Protein AF-A0A8T6HLV3-F1 (afdb_monomer_lite)

Structure (mmCIF, N/CA/C/O backbone):
data_AF-A0A8T6HLV3-F1
#
_entry.id   AF-A0A8T6HLV3-F1
#
loop_
_atom_site.group_PDB
_atom_site.id
_atom_site.type_symbol
_atom_site.label_atom_id
_atom_site.label_alt_id
_atom_site.label_comp_id
_atom_site.label_asym_id
_atom_site.label_entity_id
_atom_site.label_seq_id
_atom_site.pdbx_PDB_ins_code
_atom_site.Cartn_x
_atom_site.Cartn_y
_atom_site.Cartn_z
_atom_site.occupancy
_atom_site.B_iso_or_equiv
_atom_site.auth_seq_id
_atom_site.auth_comp_id
_atom_site.auth_asym_id
_atom_site.auth_atom_id
_atom_site.pdbx_PDB_model_num
ATOM 1 N N . MET A 1 1 ? 7.953 -19.686 67.518 1.00 34.47 1 MET A N 1
ATOM 2 C CA . MET A 1 1 ? 7.747 -19.680 66.058 1.00 34.47 1 MET A CA 1
ATOM 3 C C . MET A 1 1 ? 7.511 -18.237 65.666 1.00 34.47 1 MET A C 1
ATOM 5 O O . MET A 1 1 ? 6.425 -17.733 65.899 1.00 34.47 1 MET A O 1
ATOM 9 N N . GLN A 1 2 ? 8.563 -17.546 65.236 1.00 28.44 2 GLN A N 1
ATOM 10 C CA . GLN A 1 2 ? 8.462 -16.221 64.629 1.00 28.44 2 GLN A CA 1
ATOM 11 C C . GLN A 1 2 ? 8.593 -16.448 63.127 1.00 28.44 2 GLN A C 1
ATOM 13 O O . GLN A 1 2 ? 9.625 -16.932 62.667 1.00 28.44 2 GLN A O 1
ATOM 18 N N . THR A 1 3 ? 7.511 -16.208 62.398 1.00 31.66 3 THR A N 1
ATOM 19 C CA . THR A 1 3 ? 7.506 -16.135 60.940 1.00 31.66 3 THR A CA 1
ATOM 20 C C . THR A 1 3 ? 8.151 -14.813 60.536 1.00 31.66 3 THR A C 1
ATOM 22 O O . THR A 1 3 ? 7.756 -13.756 61.025 1.00 31.66 3 THR A O 1
ATOM 25 N N . SER A 1 4 ? 9.182 -14.901 59.698 1.00 27.03 4 SER A N 1
ATOM 26 C CA . SER A 1 4 ? 9.848 -13.759 59.069 1.00 27.03 4 SER A CA 1
ATOM 27 C C . SER A 1 4 ? 8.868 -13.029 58.142 1.00 27.03 4 SER A C 1
ATOM 29 O O . SER A 1 4 ? 8.080 -13.710 57.482 1.00 27.03 4 SER A O 1
ATOM 31 N N . PRO A 1 5 ? 8.894 -11.687 58.060 1.00 33.25 5 PRO A N 1
ATOM 32 C CA . PRO A 1 5 ? 8.147 -10.970 57.036 1.00 33.25 5 PRO A CA 1
ATOM 33 C C . PRO A 1 5 ? 8.769 -11.256 55.664 1.00 33.25 5 PRO A C 1
ATOM 35 O O . PRO A 1 5 ? 9.994 -11.342 55.539 1.00 33.25 5 PRO A O 1
ATOM 38 N N . ALA A 1 6 ? 7.915 -11.440 54.657 1.00 31.78 6 ALA A N 1
ATOM 39 C CA . ALA A 1 6 ? 8.319 -11.472 53.260 1.00 31.78 6 ALA A CA 1
ATOM 40 C C . ALA A 1 6 ? 8.961 -10.122 52.910 1.00 31.78 6 ALA A C 1
ATOM 42 O O . ALA A 1 6 ? 8.349 -9.076 53.123 1.00 31.78 6 ALA A O 1
ATOM 43 N N . GLN A 1 7 ? 10.207 -10.145 52.434 1.00 30.58 7 GLN A N 1
ATOM 44 C CA . GLN A 1 7 ? 10.807 -8.984 51.788 1.00 30.58 7 GLN A CA 1
ATOM 45 C C . GLN A 1 7 ? 10.060 -8.758 50.473 1.00 30.58 7 GLN A C 1
ATOM 47 O O . GLN A 1 7 ? 9.996 -9.667 49.647 1.00 30.58 7 GLN A O 1
ATOM 52 N N . SER A 1 8 ? 9.488 -7.567 50.302 1.00 30.41 8 SER A N 1
ATOM 53 C CA . SER A 1 8 ? 9.123 -7.053 48.987 1.00 30.41 8 SER A CA 1
ATOM 54 C C . SER A 1 8 ? 10.381 -7.053 48.119 1.00 30.41 8 SER A C 1
ATOM 56 O O . SER A 1 8 ? 11.414 -6.522 48.536 1.00 30.41 8 SER A O 1
ATOM 58 N N . VAL A 1 9 ? 10.314 -7.692 46.953 1.00 36.44 9 VAL A N 1
ATOM 59 C CA . VAL A 1 9 ? 11.329 -7.537 45.907 1.00 36.44 9 VAL A CA 1
ATOM 60 C C . VAL A 1 9 ? 11.296 -6.059 45.524 1.00 36.44 9 VAL A C 1
ATOM 62 O O . VAL A 1 9 ? 10.227 -5.549 45.209 1.00 36.44 9 VAL A O 1
ATOM 65 N N . ALA A 1 10 ? 12.414 -5.352 45.695 1.00 40.75 10 ALA A N 1
ATOM 66 C CA . ALA A 1 10 ? 12.519 -3.978 45.223 1.00 40.75 10 ALA A CA 1
ATOM 67 C C . ALA A 1 10 ? 12.378 -4.000 43.697 1.00 40.75 10 ALA A C 1
ATOM 69 O O . ALA A 1 10 ? 13.021 -4.822 43.043 1.00 40.75 10 ALA A O 1
ATOM 70 N N . GLU A 1 11 ? 11.496 -3.158 43.176 1.00 49.47 11 GLU A N 1
ATOM 71 C CA . GLU A 1 11 ? 11.280 -2.970 41.746 1.00 49.47 11 GLU A CA 1
ATOM 72 C C . GLU A 1 11 ? 12.588 -2.458 41.121 1.00 49.47 11 GLU A C 1
ATOM 74 O O . GLU A 1 11 ? 13.286 -1.634 41.715 1.00 49.47 11 GLU A O 1
ATOM 79 N N . PHE A 1 12 ? 12.992 -3.045 39.995 1.00 58.03 12 PHE A N 1
ATOM 80 C CA . PHE A 1 12 ? 14.219 -2.674 39.295 1.00 58.03 12 PHE A CA 1
ATOM 81 C C . PHE A 1 12 ? 13.959 -1.355 38.557 1.00 58.03 12 PHE A C 1
ATOM 83 O O . PHE A 1 12 ? 13.328 -1.351 37.504 1.00 58.03 12 PHE A O 1
ATOM 90 N N . GLU A 1 13 ? 14.409 -0.241 39.132 1.00 57.94 13 GLU A N 1
ATOM 91 C CA . GLU A 1 13 ? 14.214 1.107 38.587 1.00 57.94 13 GLU A CA 1
ATOM 92 C C . GLU A 1 13 ? 15.559 1.678 38.114 1.00 57.94 13 GLU A C 1
ATOM 94 O O . GLU A 1 13 ? 16.564 1.637 38.833 1.00 57.94 13 GLU A O 1
ATOM 99 N N . LEU A 1 14 ? 15.587 2.202 36.887 1.00 63.28 14 LEU A N 1
ATOM 100 C CA . LEU A 1 14 ? 16.731 2.903 36.304 1.00 63.28 14 LEU A CA 1
ATOM 101 C C . LEU A 1 14 ? 16.310 4.339 35.987 1.00 63.28 14 LEU A C 1
ATOM 103 O O . LEU A 1 14 ? 15.366 4.545 35.230 1.00 63.28 14 LEU A O 1
ATOM 107 N N . GLU A 1 15 ? 17.012 5.318 36.558 1.00 56.97 15 GLU A N 1
ATOM 108 C CA . GLU A 1 15 ? 16.769 6.744 36.299 1.00 56.97 15 GLU A CA 1
ATOM 109 C C . GLU A 1 15 ? 17.601 7.279 35.111 1.00 56.97 15 GLU A C 1
ATOM 111 O O . GLU A 1 15 ? 18.573 6.671 34.640 1.00 56.97 15 GLU A O 1
ATOM 116 N N . GLU A 1 16 ? 17.242 8.472 34.631 1.00 48.47 16 GLU A N 1
ATOM 117 C CA . GLU A 1 16 ? 17.858 9.117 33.473 1.00 48.47 16 GLU A CA 1
ATOM 118 C C . GLU A 1 16 ? 19.374 9.367 33.664 1.00 48.47 16 GLU A C 1
ATOM 120 O O . GLU A 1 16 ? 19.840 10.039 34.590 1.00 48.47 16 GLU A O 1
ATOM 125 N N . GLY A 1 17 ? 20.191 8.838 32.747 1.00 55.47 17 GLY A N 1
ATOM 126 C CA . GLY A 1 17 ? 21.641 9.055 32.729 1.00 55.47 17 GLY A CA 1
ATOM 127 C C . GLY A 1 17 ? 22.452 8.138 33.651 1.00 55.47 17 GLY A C 1
ATOM 128 O O . GLY A 1 17 ? 23.662 8.369 33.823 1.00 55.47 17 GLY A O 1
ATOM 129 N N . GLU A 1 18 ? 21.832 7.098 34.205 1.00 69.62 18 GLU A N 1
ATOM 130 C CA . GLU A 1 18 ? 22.504 6.103 35.026 1.00 69.62 18 GLU A CA 1
ATOM 131 C C . GLU A 1 18 ? 23.555 5.276 34.264 1.00 69.62 18 GLU A C 1
ATOM 133 O O . GLU A 1 18 ? 23.581 5.129 33.039 1.00 69.62 18 GLU A O 1
ATOM 138 N N . LYS A 1 19 ? 24.525 4.776 35.032 1.00 80.44 19 LYS A N 1
ATOM 139 C CA . LYS A 1 19 ? 25.658 3.994 34.527 1.00 80.44 19 LYS A CA 1
ATOM 140 C C . LYS A 1 19 ? 25.378 2.511 34.690 1.00 80.44 19 LYS A C 1
ATOM 142 O O . LYS A 1 19 ? 24.677 2.124 35.616 1.00 80.44 19 LYS A O 1
ATOM 147 N N . TRP A 1 20 ? 26.073 1.666 33.934 1.00 79.19 20 TRP A N 1
ATOM 148 C CA . TRP A 1 20 ? 26.043 0.207 34.120 1.00 79.19 20 TRP A CA 1
ATOM 149 C C . TRP A 1 20 ? 26.354 -0.247 35.559 1.00 79.19 20 TRP A C 1
ATOM 151 O O . TRP A 1 20 ? 25.977 -1.343 35.962 1.00 79.19 20 TRP A O 1
ATOM 161 N N . ARG A 1 21 ? 27.009 0.595 36.372 1.00 82.44 21 ARG A N 1
ATOM 162 C CA . ARG A 1 21 ? 27.171 0.384 37.820 1.00 82.44 21 ARG A CA 1
ATOM 163 C C . ARG A 1 21 ? 25.850 0.321 38.595 1.00 82.44 21 ARG A C 1
ATOM 165 O O . ARG A 1 21 ? 25.801 -0.432 39.563 1.00 82.44 21 ARG A O 1
ATOM 172 N N . ALA A 1 22 ? 24.842 1.101 38.210 1.00 81.56 22 ALA A N 1
ATOM 173 C CA . ALA A 1 22 ? 23.521 1.095 38.833 1.00 81.56 22 ALA A CA 1
ATOM 174 C C . ALA A 1 22 ? 22.825 -0.242 38.555 1.00 81.56 22 ALA A C 1
ATOM 176 O O . ALA A 1 22 ? 22.577 -0.986 39.501 1.00 81.56 22 ALA A O 1
ATOM 177 N N . VAL A 1 23 ? 22.709 -0.623 37.275 1.00 82.94 23 VAL A N 1
ATOM 178 C CA . VAL A 1 23 ? 22.242 -1.951 36.825 1.00 82.94 23 VAL A CA 1
ATOM 179 C C . VAL A 1 23 ? 22.948 -3.069 37.596 1.00 82.94 23 VAL A C 1
ATOM 181 O O . VAL A 1 23 ? 22.317 -3.864 38.285 1.00 82.94 23 VAL A O 1
ATOM 184 N N . TYR A 1 24 ? 24.284 -3.079 37.581 1.00 84.75 24 TYR A N 1
ATOM 185 C CA . TYR A 1 24 ? 25.085 -4.115 38.235 1.00 84.75 24 TYR A CA 1
ATOM 186 C C . TYR A 1 24 ? 24.825 -4.221 39.747 1.00 84.75 24 TYR A C 1
ATOM 188 O O . TYR A 1 24 ? 24.964 -5.301 40.313 1.00 84.75 24 TYR A O 1
ATOM 196 N N . SER A 1 25 ? 24.457 -3.127 40.420 1.00 84.62 25 SER A N 1
ATOM 197 C CA . SER A 1 25 ? 24.167 -3.131 41.860 1.00 84.62 25 SER A CA 1
ATOM 198 C C . SER A 1 25 ? 22.771 -3.643 42.225 1.00 84.62 25 SER A C 1
ATOM 200 O O . SER A 1 25 ? 22.575 -4.043 43.372 1.00 84.62 25 SER A O 1
ATOM 202 N N . GLN A 1 26 ? 21.841 -3.648 41.266 1.00 83.50 26 GLN A N 1
ATOM 203 C CA . GLN A 1 26 ? 20.440 -4.027 41.460 1.00 83.50 26 GLN A CA 1
ATOM 204 C C . GLN A 1 26 ? 20.141 -5.476 41.024 1.00 83.50 26 GLN A C 1
ATOM 206 O O . GLN A 1 26 ? 19.244 -6.108 41.574 1.00 83.50 26 GLN A O 1
ATOM 211 N N . ILE A 1 27 ? 20.924 -6.031 40.093 1.00 84.38 27 ILE A N 1
ATOM 212 C CA . ILE A 1 27 ? 20.772 -7.410 39.592 1.00 84.38 27 ILE A CA 1
ATOM 213 C C . ILE A 1 27 ? 21.322 -8.476 40.557 1.00 84.38 27 ILE A C 1
ATOM 215 O O . ILE A 1 27 ? 22.103 -8.196 41.475 1.00 84.38 27 ILE A O 1
ATOM 219 N N . SER A 1 28 ? 20.948 -9.738 40.332 1.00 88.69 28 SER A N 1
ATOM 220 C CA . SER A 1 28 ? 21.337 -10.853 41.196 1.00 88.69 28 SER A CA 1
ATOM 221 C C . SER A 1 28 ? 22.841 -11.155 41.158 1.00 88.69 28 SER A C 1
ATOM 223 O O . SER A 1 28 ? 23.563 -10.841 40.213 1.00 88.69 28 SER A O 1
ATOM 225 N N . SER A 1 29 ? 23.331 -11.851 42.187 1.00 84.25 29 SER A N 1
ATOM 226 C CA . SER A 1 29 ? 24.739 -12.274 42.254 1.00 84.25 29 SER A CA 1
ATOM 227 C C . SER A 1 29 ? 25.145 -13.221 41.115 1.00 84.25 29 SER A C 1
ATOM 229 O O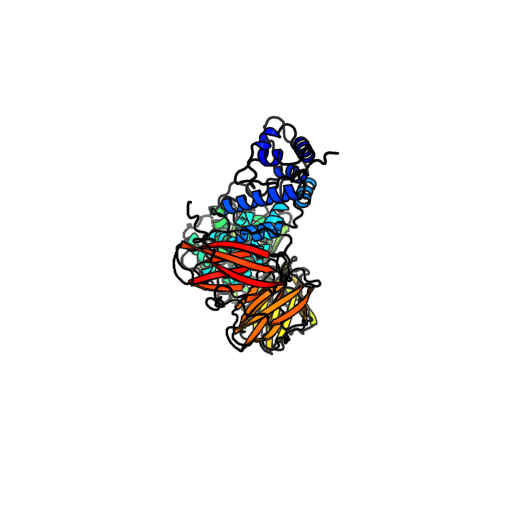 . SER A 1 29 ? 26.311 -13.212 40.729 1.00 84.25 29 SER A O 1
ATOM 231 N N . ALA A 1 30 ? 24.201 -13.984 40.553 1.00 84.81 30 ALA A N 1
ATOM 232 C CA . ALA A 1 30 ? 24.440 -14.846 39.396 1.00 84.81 30 ALA A CA 1
ATOM 233 C C . ALA A 1 30 ? 24.645 -14.034 38.105 1.00 84.81 30 ALA A C 1
ATOM 235 O O . ALA A 1 30 ? 25.576 -14.304 37.349 1.00 84.81 30 ALA A O 1
ATOM 236 N N . GLU A 1 31 ? 23.831 -12.999 37.884 1.00 86.69 31 GLU A N 1
ATOM 237 C CA . GLU A 1 31 ? 23.970 -12.090 36.736 1.00 86.69 31 GLU A CA 1
ATOM 238 C C . GLU A 1 31 ? 25.260 -11.260 36.850 1.00 86.69 31 GLU A C 1
ATOM 240 O O . GLU A 1 31 ? 26.010 -11.131 35.883 1.00 86.69 31 GLU A O 1
ATOM 245 N N . GLN A 1 32 ? 25.599 -10.785 38.057 1.00 87.56 32 GLN A N 1
ATOM 246 C CA . GLN A 1 32 ? 26.874 -10.109 38.332 1.00 87.56 32 GLN A CA 1
ATOM 247 C C . GLN A 1 32 ? 28.095 -10.991 38.031 1.00 87.56 32 GLN A C 1
ATOM 249 O O . GLN A 1 32 ? 29.110 -10.499 37.531 1.00 87.56 32 GLN A O 1
ATOM 254 N N . GLU A 1 33 ? 28.031 -12.281 38.374 1.00 82.75 33 GLU A N 1
ATOM 255 C CA . GLU A 1 33 ? 29.096 -13.246 38.089 1.00 82.75 33 GLU A CA 1
ATOM 256 C C . GLU A 1 33 ? 29.204 -13.515 36.583 1.00 82.75 33 GLU A C 1
ATOM 258 O O . GLU A 1 33 ? 30.304 -13.430 36.041 1.00 82.75 33 GLU A O 1
ATOM 263 N N . CYS A 1 34 ? 28.075 -13.680 35.885 1.00 82.00 34 CYS A N 1
ATOM 264 C CA . CYS A 1 34 ? 28.046 -13.792 34.425 1.00 82.00 34 CYS A CA 1
ATOM 265 C C . CYS A 1 34 ? 28.667 -12.567 33.737 1.00 82.00 34 CYS A C 1
ATOM 267 O O . CYS A 1 34 ? 29.558 -12.718 32.903 1.00 82.00 34 CYS A O 1
ATOM 269 N N . MET A 1 35 ? 28.278 -11.343 34.120 1.00 79.62 35 MET A N 1
ATOM 270 C CA . MET A 1 35 ? 28.852 -10.115 33.549 1.00 79.62 35 MET A CA 1
ATOM 271 C C . MET A 1 35 ? 30.362 -10.014 33.809 1.00 79.62 35 MET A C 1
ATOM 273 O O . MET A 1 35 ? 31.119 -9.548 32.953 1.00 79.62 35 MET A O 1
ATOM 277 N N . ARG A 1 36 ? 30.825 -10.460 34.986 1.00 79.56 36 ARG A N 1
ATOM 278 C CA . ARG A 1 36 ? 32.254 -10.500 35.324 1.00 79.56 36 ARG A CA 1
ATOM 279 C C . ARG A 1 36 ? 33.015 -11.490 34.449 1.00 79.56 36 ARG A C 1
ATOM 281 O O . ARG A 1 36 ? 34.125 -11.169 34.032 1.00 79.56 36 ARG A O 1
ATOM 288 N N . ASP A 1 37 ? 32.428 -12.640 34.151 1.00 74.19 37 ASP A N 1
ATOM 289 C CA . ASP A 1 37 ? 33.031 -13.651 33.283 1.00 74.19 37 ASP A CA 1
ATOM 290 C C . ASP A 1 37 ? 33.017 -13.224 31.808 1.00 74.19 37 ASP A C 1
ATOM 292 O O . ASP A 1 37 ? 34.012 -13.409 31.107 1.00 74.19 37 ASP A O 1
ATOM 296 N N . ALA A 1 38 ? 31.937 -12.581 31.353 1.00 68.56 38 ALA A N 1
ATOM 297 C CA . ALA A 1 38 ? 31.786 -12.094 29.983 1.00 68.56 38 ALA A CA 1
ATOM 298 C C . ALA A 1 38 ? 32.767 -10.958 29.641 1.00 68.56 38 ALA A C 1
ATOM 300 O O . ALA A 1 38 ? 33.313 -10.911 28.539 1.00 68.56 38 ALA A O 1
ATOM 301 N N . VAL A 1 39 ? 33.015 -10.043 30.586 1.00 68.69 39 VAL A N 1
ATOM 302 C CA . VAL A 1 39 ? 33.832 -8.831 30.371 1.00 68.69 39 VAL A CA 1
ATOM 303 C C . VAL A 1 39 ? 35.257 -8.961 30.930 1.00 68.69 39 VAL A C 1
ATOM 305 O O . VAL A 1 39 ? 36.181 -8.244 30.524 1.00 68.69 39 VAL A O 1
ATOM 308 N N . GLY A 1 40 ? 35.467 -9.880 31.871 1.00 73.19 40 GLY A N 1
ATOM 309 C CA . GLY A 1 40 ? 36.762 -10.167 32.475 1.00 73.19 40 GLY A CA 1
ATOM 310 C C . GLY A 1 40 ? 37.388 -8.947 33.175 1.00 73.19 40 GLY A C 1
ATOM 311 O O . GLY A 1 40 ? 36.714 -8.238 33.929 1.00 73.19 40 GLY A O 1
ATOM 312 N N . PRO A 1 41 ? 38.689 -8.658 32.961 1.00 67.88 41 PRO A N 1
ATOM 313 C CA . PRO A 1 41 ? 39.419 -7.624 33.704 1.00 67.88 41 PRO A CA 1
ATOM 314 C C . PRO A 1 41 ? 38.949 -6.192 33.406 1.00 67.88 41 PRO A C 1
ATOM 316 O O . PRO A 1 41 ? 39.410 -5.251 34.051 1.00 67.88 41 PRO A O 1
ATOM 319 N N . HIS A 1 42 ? 38.054 -6.008 32.434 1.00 73.19 42 HIS A N 1
ATOM 320 C CA . HIS A 1 42 ? 37.572 -4.700 32.009 1.00 73.19 42 HIS A CA 1
ATOM 321 C C . HIS A 1 42 ? 36.282 -4.259 32.712 1.00 73.19 42 HIS A C 1
ATOM 323 O O . HIS A 1 42 ? 35.860 -3.125 32.495 1.00 73.19 42 HIS A O 1
ATOM 329 N N . LEU A 1 43 ? 35.679 -5.089 33.575 1.00 76.81 43 LEU A N 1
ATOM 330 C CA . LEU A 1 43 ? 34.377 -4.819 34.206 1.00 76.81 43 LEU A CA 1
ATOM 331 C C . LEU A 1 43 ? 34.284 -3.410 34.819 1.00 76.81 43 LEU A C 1
ATOM 333 O O . LEU A 1 43 ? 33.339 -2.680 34.540 1.00 76.81 43 LEU A O 1
ATOM 337 N N . ASP A 1 44 ? 35.299 -2.967 35.566 1.00 75.38 44 ASP A N 1
ATOM 338 C CA . ASP A 1 44 ? 35.302 -1.641 36.205 1.00 75.38 44 ASP A CA 1
ATOM 339 C C . ASP A 1 44 ? 35.243 -0.462 35.222 1.00 75.38 44 ASP A C 1
ATOM 341 O O . ASP A 1 44 ? 34.758 0.613 35.587 1.00 75.38 44 ASP A O 1
ATOM 345 N N . LEU A 1 45 ? 35.740 -0.639 33.994 1.00 69.69 45 LEU A N 1
ATOM 346 C CA . LEU A 1 45 ? 35.631 0.353 32.922 1.00 69.69 45 LEU A CA 1
ATOM 347 C C . LEU A 1 45 ? 34.227 0.344 32.309 1.00 69.69 45 LEU A C 1
ATOM 349 O O . LEU A 1 45 ? 33.692 1.412 32.022 1.00 69.69 45 LEU A O 1
ATOM 353 N N . PHE A 1 46 ? 33.613 -0.832 32.159 1.00 71.25 46 PHE A N 1
ATOM 354 C CA . PHE A 1 46 ? 32.240 -0.966 31.661 1.00 71.25 46 PHE A CA 1
ATOM 355 C C . PHE A 1 46 ? 31.223 -0.369 32.631 1.00 71.25 46 PHE A C 1
ATOM 357 O O . PHE A 1 46 ? 30.397 0.437 32.219 1.00 71.25 46 PHE A O 1
ATOM 364 N N . LEU A 1 47 ? 31.354 -0.643 33.932 1.00 78.25 47 LEU A N 1
ATOM 365 C CA . LEU A 1 47 ? 30.472 -0.086 34.964 1.00 78.25 47 LEU A CA 1
ATOM 366 C C . LEU A 1 47 ? 30.498 1.454 35.018 1.00 78.25 47 LEU A C 1
ATOM 368 O O . LEU A 1 47 ? 29.611 2.072 35.600 1.00 78.25 47 LEU A O 1
ATOM 372 N N . GLN A 1 48 ? 31.511 2.103 34.438 1.00 76.31 48 GLN A N 1
ATOM 373 C CA . GLN A 1 48 ? 31.605 3.564 34.384 1.00 76.31 48 GLN A CA 1
ATOM 374 C C . GLN A 1 48 ? 30.898 4.194 33.179 1.00 76.31 48 GLN A C 1
ATOM 376 O O . GLN A 1 48 ? 30.739 5.421 33.181 1.00 76.31 48 GLN A O 1
ATOM 381 N N . ARG A 1 49 ? 30.486 3.394 32.188 1.00 71.00 49 ARG A N 1
ATOM 382 C CA . ARG A 1 49 ? 29.748 3.855 31.007 1.00 71.00 49 ARG A CA 1
ATOM 383 C C . ARG A 1 49 ? 28.277 4.084 31.329 1.00 71.00 49 ARG A C 1
ATOM 385 O O . ARG A 1 49 ? 27.728 3.417 32.208 1.00 71.00 49 ARG A O 1
ATOM 392 N N . ARG A 1 50 ? 27.668 5.029 30.613 1.00 71.06 50 ARG A N 1
ATOM 393 C CA . ARG A 1 50 ? 26.215 5.217 30.604 1.00 71.06 50 ARG A CA 1
ATOM 394 C C . ARG A 1 50 ? 25.545 4.020 29.932 1.00 71.06 50 ARG A C 1
ATOM 396 O O . ARG A 1 50 ? 26.174 3.321 29.134 1.00 71.06 50 ARG A O 1
ATOM 403 N N . VAL A 1 51 ? 24.301 3.773 30.309 1.00 71.31 51 VAL A N 1
ATOM 404 C CA . VAL A 1 51 ? 23.413 2.866 29.585 1.00 71.31 51 VAL A CA 1
ATOM 405 C C . VAL A 1 51 ? 22.840 3.668 28.411 1.00 71.31 51 VAL A C 1
ATOM 407 O O . VAL A 1 51 ? 21.950 4.483 28.606 1.00 71.31 51 VAL A O 1
ATOM 410 N N . GLU A 1 52 ? 23.434 3.540 27.223 1.00 67.19 52 GLU A N 1
ATOM 411 C CA . GLU A 1 52 ? 23.037 4.289 26.018 1.00 67.19 52 GLU A CA 1
ATOM 412 C C . GLU A 1 52 ? 23.303 3.469 24.744 1.00 67.19 52 GLU A C 1
ATOM 414 O O . GLU A 1 52 ? 24.191 2.608 24.738 1.00 67.19 52 GLU A O 1
ATOM 419 N N . LEU A 1 53 ? 22.541 3.743 23.678 1.00 62.59 53 LEU A N 1
ATOM 420 C CA . LEU A 1 53 ? 22.750 3.199 22.332 1.00 62.59 53 LEU A CA 1
ATOM 421 C C . LEU A 1 53 ? 23.539 4.233 21.501 1.00 62.59 53 LEU A C 1
ATOM 423 O O . LEU A 1 53 ? 23.108 5.370 21.356 1.00 62.59 53 LEU A O 1
ATOM 427 N N . ASP A 1 54 ? 24.708 3.868 20.975 1.00 54.50 54 ASP A N 1
ATOM 428 C CA . ASP A 1 54 ? 25.603 4.767 20.220 1.00 54.50 54 ASP A CA 1
ATOM 429 C C . ASP A 1 54 ? 25.408 4.536 18.710 1.00 54.50 54 ASP A C 1
ATOM 431 O O . ASP A 1 54 ? 26.056 3.671 18.113 1.00 54.50 54 ASP A O 1
ATOM 435 N N . GLY A 1 55 ? 24.438 5.235 18.102 1.00 49.16 55 GLY A N 1
ATOM 436 C CA . GLY A 1 55 ? 24.041 5.035 16.696 1.00 49.16 55 GLY A CA 1
ATOM 437 C C . GLY A 1 55 ? 23.453 3.639 16.414 1.00 49.16 55 GLY A C 1
ATOM 438 O O . GLY A 1 55 ? 23.626 3.092 15.314 1.00 49.16 55 GLY A O 1
ATOM 439 N N . GLY A 1 56 ? 22.839 3.036 17.442 1.00 53.16 56 GLY A N 1
ATOM 440 C CA . GLY A 1 56 ? 22.369 1.648 17.522 1.00 53.16 56 GLY A CA 1
ATOM 441 C C . GLY A 1 56 ? 22.933 0.910 18.748 1.00 53.16 56 GLY A C 1
ATOM 442 O O . GLY A 1 56 ? 23.718 1.463 19.520 1.00 53.16 56 GLY A O 1
ATOM 443 N N . ILE A 1 57 ? 22.564 -0.361 18.950 1.00 50.06 57 ILE A N 1
ATOM 444 C CA . ILE A 1 57 ? 23.204 -1.162 20.003 1.00 50.06 57 ILE A CA 1
ATOM 445 C C . ILE A 1 57 ? 24.628 -1.482 19.571 1.00 50.06 57 ILE A C 1
ATOM 447 O O . ILE A 1 57 ? 24.864 -2.207 18.601 1.00 50.06 57 ILE A O 1
ATOM 451 N N . GLY A 1 58 ? 25.601 -0.947 20.303 1.00 52.59 58 GLY A N 1
ATOM 452 C CA . GLY A 1 58 ? 26.986 -1.331 20.108 1.00 52.59 58 GLY A CA 1
ATOM 453 C C . GLY A 1 58 ? 27.126 -2.827 20.379 1.00 52.59 58 GLY A C 1
ATOM 454 O O . GLY A 1 58 ? 26.790 -3.294 21.462 1.00 52.59 58 GLY A O 1
ATOM 455 N N . THR A 1 59 ? 27.678 -3.579 19.428 1.00 51.50 59 THR A N 1
ATOM 456 C CA . THR A 1 59 ? 27.888 -5.043 19.515 1.00 51.50 59 THR A CA 1
ATOM 457 C C . THR A 1 59 ? 28.679 -5.497 20.752 1.00 51.50 59 THR A C 1
ATOM 459 O O . THR A 1 59 ? 28.688 -6.672 21.110 1.00 51.50 59 THR A O 1
ATOM 462 N N . TRP A 1 60 ? 29.319 -4.557 21.451 1.00 57.34 60 TRP A N 1
ATOM 463 C CA . TRP A 1 60 ? 29.956 -4.753 22.749 1.00 57.34 60 TRP A CA 1
ATOM 464 C C . TRP A 1 60 ? 28.974 -4.964 23.918 1.00 57.34 60 TRP A C 1
ATOM 466 O O . TRP A 1 60 ? 29.401 -5.447 24.965 1.00 57.34 60 TRP A O 1
ATOM 476 N N . MET A 1 61 ? 27.694 -4.605 23.772 1.00 61.72 61 MET A N 1
ATOM 477 C CA . MET A 1 61 ? 26.654 -4.723 24.806 1.00 61.72 61 MET A CA 1
ATOM 478 C C . MET A 1 61 ? 25.985 -6.104 24.815 1.00 61.72 61 MET A C 1
ATOM 480 O O . MET A 1 61 ? 25.515 -6.536 25.865 1.00 61.72 61 MET A O 1
ATOM 484 N N . ALA A 1 62 ? 25.985 -6.828 23.690 1.00 65.50 62 ALA A N 1
ATOM 485 C CA . ALA A 1 62 ? 25.310 -8.124 23.559 1.00 65.50 62 ALA A CA 1
ATOM 486 C C . ALA A 1 62 ? 25.723 -9.167 24.628 1.00 65.50 62 ALA A C 1
ATOM 488 O O . ALA A 1 62 ? 24.840 -9.806 25.202 1.00 65.50 62 ALA A O 1
ATOM 489 N N . PRO A 1 63 ? 27.014 -9.303 25.009 1.00 65.56 63 PRO A N 1
ATOM 490 C CA . PRO A 1 63 ? 27.417 -10.212 26.086 1.00 65.56 63 PRO A CA 1
ATOM 491 C C . PRO A 1 63 ? 26.885 -9.821 27.473 1.00 65.56 63 PRO A C 1
ATOM 493 O O . PRO A 1 63 ? 26.797 -10.675 28.348 1.00 65.56 63 PRO A O 1
ATOM 496 N N . LEU A 1 64 ? 26.555 -8.542 27.691 1.00 73.88 64 LEU A N 1
ATOM 497 C CA . LEU A 1 64 ? 25.989 -8.055 28.950 1.00 73.88 64 LEU A CA 1
ATOM 498 C C . LEU A 1 64 ? 24.493 -8.355 29.032 1.00 73.88 64 LEU A C 1
ATOM 500 O O . LEU A 1 64 ? 24.045 -8.867 30.051 1.00 73.88 64 LEU A O 1
ATOM 504 N N . PHE A 1 65 ? 23.746 -8.104 27.954 1.00 74.75 65 PHE A N 1
ATOM 505 C CA . PHE A 1 65 ? 22.320 -8.440 27.875 1.00 74.75 65 PHE A CA 1
ATOM 506 C C . PHE A 1 65 ? 22.069 -9.945 27.990 1.00 74.75 65 PHE A C 1
ATOM 508 O O . PHE A 1 65 ? 21.142 -10.354 28.679 1.00 74.75 65 PHE A O 1
ATOM 515 N N . ALA A 1 66 ? 22.941 -10.775 27.409 1.00 73.25 66 ALA A N 1
ATOM 516 C CA . ALA A 1 66 ? 22.863 -12.232 27.534 1.00 73.25 66 ALA A CA 1
ATOM 517 C C . ALA A 1 66 ? 23.061 -12.750 28.976 1.00 73.25 66 ALA A C 1
ATOM 519 O O . ALA A 1 66 ? 22.745 -13.905 29.261 1.00 73.25 66 ALA A O 1
ATOM 520 N N . CYS A 1 67 ? 23.603 -11.921 29.875 1.00 80.31 67 CYS A N 1
ATOM 521 C CA . CYS A 1 67 ? 23.800 -12.249 31.285 1.00 80.31 67 CYS A CA 1
ATOM 522 C C . CYS A 1 67 ? 22.647 -11.819 32.194 1.00 80.31 67 CYS A C 1
ATOM 524 O O . CYS A 1 67 ? 22.664 -12.194 33.365 1.00 80.31 67 CYS A O 1
ATOM 526 N N . LEU A 1 68 ? 21.702 -11.023 31.694 1.00 82.62 68 LEU A N 1
ATOM 527 C CA . LEU A 1 68 ? 20.560 -10.524 32.454 1.00 82.62 68 LEU A CA 1
ATOM 528 C C . LEU A 1 68 ? 19.381 -11.501 32.367 1.00 82.62 68 LEU A C 1
ATOM 530 O O . LEU A 1 68 ? 19.245 -12.252 31.399 1.00 82.62 68 LEU A O 1
ATOM 534 N N . THR A 1 69 ? 18.499 -11.480 33.367 1.00 84.56 69 THR A N 1
ATOM 535 C CA . THR A 1 69 ? 17.153 -12.047 33.199 1.00 84.56 69 THR A CA 1
ATOM 536 C C . THR A 1 69 ? 16.396 -11.291 32.108 1.00 84.56 69 THR A C 1
ATOM 538 O O . THR A 1 69 ? 16.726 -10.150 31.787 1.00 84.56 69 THR A O 1
ATOM 541 N N . LEU A 1 70 ? 15.357 -11.915 31.550 1.00 77.88 70 LEU A N 1
ATOM 542 C CA . LEU A 1 70 ? 14.533 -11.285 30.521 1.00 77.88 70 LEU A CA 1
ATOM 543 C C . LEU A 1 70 ? 13.938 -9.949 30.990 1.00 77.88 70 LEU A C 1
ATOM 545 O O . LEU A 1 70 ? 14.035 -8.966 30.264 1.00 77.88 70 LEU A O 1
ATOM 549 N N . ASP A 1 71 ? 13.427 -9.890 32.220 1.00 80.69 71 ASP A N 1
ATOM 550 C CA . ASP A 1 71 ? 12.859 -8.662 32.789 1.00 80.69 71 ASP A CA 1
ATOM 551 C C . ASP A 1 71 ? 13.917 -7.559 32.938 1.00 80.69 71 ASP A C 1
ATOM 553 O O . ASP A 1 71 ? 13.717 -6.447 32.458 1.00 80.69 71 ASP A O 1
ATOM 557 N N . HIS A 1 72 ? 15.090 -7.865 33.511 1.00 85.00 72 HIS A N 1
ATOM 558 C CA . HIS A 1 72 ? 16.168 -6.877 33.628 1.00 85.00 72 HIS A CA 1
ATOM 559 C C . HIS A 1 72 ? 16.687 -6.433 32.252 1.00 85.00 72 HIS A C 1
ATOM 561 O O . HIS A 1 72 ? 16.975 -5.255 32.051 1.00 85.00 72 HIS A O 1
ATOM 567 N N . ALA A 1 73 ? 16.808 -7.358 31.295 1.00 79.44 73 ALA A N 1
ATOM 568 C CA . ALA A 1 73 ? 17.219 -7.056 29.928 1.00 79.44 73 ALA A CA 1
ATOM 569 C C . ALA A 1 73 ? 16.214 -6.132 29.229 1.00 79.44 73 ALA A C 1
ATOM 571 O O . ALA A 1 73 ? 16.634 -5.172 28.589 1.00 79.44 73 ALA A O 1
ATOM 572 N N . ARG A 1 74 ? 14.909 -6.381 29.387 1.00 80.12 74 ARG A N 1
ATOM 573 C CA . ARG A 1 74 ? 13.838 -5.525 28.860 1.00 80.12 74 ARG A CA 1
ATOM 574 C C . ARG A 1 74 ? 13.899 -4.129 29.458 1.00 80.12 74 ARG A C 1
ATOM 576 O O . ARG A 1 74 ? 13.972 -3.169 28.702 1.00 80.12 74 ARG A O 1
ATOM 583 N N . THR A 1 75 ? 13.970 -4.001 30.783 1.00 80.50 75 THR A N 1
ATOM 584 C CA . THR A 1 75 ? 14.032 -2.682 31.429 1.00 80.50 75 THR A CA 1
ATOM 585 C C . THR A 1 75 ? 15.274 -1.896 31.010 1.00 80.50 75 THR A C 1
ATOM 587 O O . THR A 1 75 ? 15.177 -0.717 30.683 1.00 80.50 75 THR A O 1
ATOM 590 N N . VAL A 1 76 ? 16.445 -2.543 30.959 1.00 80.56 76 VAL A N 1
ATOM 591 C CA . VAL A 1 76 ? 17.683 -1.899 30.487 1.00 80.56 76 VAL A CA 1
ATOM 592 C C . VAL A 1 76 ? 17.566 -1.487 29.016 1.00 80.56 76 VAL A C 1
ATOM 594 O O . VAL A 1 76 ? 18.067 -0.428 28.643 1.00 80.56 76 VAL A O 1
ATOM 597 N N . PHE A 1 77 ? 16.929 -2.309 28.179 1.00 79.00 77 PHE A N 1
ATOM 598 C CA . PHE A 1 77 ? 16.759 -2.030 26.755 1.00 79.00 77 PHE A CA 1
ATOM 599 C C . PHE A 1 77 ? 15.801 -0.865 26.504 1.00 79.00 77 PHE A C 1
ATOM 601 O O . PHE A 1 77 ? 16.180 0.052 25.782 1.00 79.00 77 PHE A O 1
ATOM 608 N N . ILE A 1 78 ? 14.635 -0.858 27.158 1.00 77.81 78 ILE A N 1
ATOM 609 C CA . ILE A 1 78 ? 13.636 0.219 27.085 1.00 77.81 78 ILE A CA 1
ATOM 610 C C . ILE A 1 78 ? 14.291 1.561 27.420 1.00 77.81 78 ILE A C 1
ATOM 612 O O . ILE A 1 78 ? 14.332 2.443 26.566 1.00 77.81 78 ILE A O 1
ATOM 616 N N . VAL A 1 79 ? 14.936 1.669 28.587 1.00 77.94 79 VAL A N 1
ATOM 617 C CA . VAL A 1 79 ? 15.580 2.919 29.035 1.00 77.94 79 VAL A CA 1
ATOM 618 C C . VAL A 1 79 ? 16.709 3.355 28.094 1.00 77.94 79 VAL A C 1
ATOM 620 O O . VAL A 1 79 ? 16.887 4.542 27.825 1.00 77.94 79 VAL A O 1
ATOM 623 N N . ALA A 1 80 ? 17.491 2.407 27.566 1.00 75.81 80 ALA A N 1
ATOM 624 C CA . ALA A 1 80 ? 18.536 2.725 26.594 1.00 75.81 80 ALA A CA 1
ATOM 625 C C . ALA A 1 80 ? 17.955 3.231 25.261 1.00 75.81 80 ALA A C 1
ATOM 627 O O . ALA A 1 80 ? 18.551 4.109 24.635 1.00 75.81 80 ALA A O 1
ATOM 628 N N . SER A 1 81 ? 16.830 2.658 24.824 1.00 74.56 81 SER A N 1
ATOM 629 C CA . SER A 1 81 ? 16.155 3.005 23.573 1.00 74.56 81 SER A CA 1
ATOM 630 C C . SER A 1 81 ? 15.400 4.329 23.644 1.00 74.56 81 SER A C 1
ATOM 632 O O . SER A 1 81 ? 15.602 5.143 22.754 1.00 74.56 81 SER A O 1
ATOM 634 N N . GLU A 1 82 ? 14.642 4.601 24.710 1.00 76.69 82 GLU A N 1
ATOM 635 C CA . GLU A 1 82 ? 13.961 5.889 24.926 1.00 76.69 82 GLU A CA 1
ATOM 636 C C . GLU A 1 82 ? 14.965 7.036 24.857 1.00 76.69 82 GLU A C 1
ATOM 638 O O . GLU A 1 82 ? 14.838 7.935 24.035 1.00 76.69 82 GLU A O 1
ATOM 643 N N . ARG A 1 83 ? 16.067 6.918 25.603 1.00 74.38 83 ARG A N 1
ATOM 644 C CA . ARG A 1 83 ? 17.148 7.906 25.581 1.00 74.38 83 ARG A CA 1
ATOM 645 C C . ARG A 1 83 ? 17.735 8.109 24.187 1.00 74.38 83 ARG A C 1
ATOM 647 O O . ARG A 1 83 ? 18.083 9.224 23.815 1.00 74.38 83 ARG A O 1
ATOM 654 N N . TYR A 1 84 ? 17.925 7.024 23.440 1.00 73.94 84 TYR A N 1
ATOM 655 C CA . TYR A 1 84 ? 18.439 7.116 22.078 1.00 73.94 84 TYR A CA 1
ATOM 656 C C . TYR A 1 84 ? 17.489 7.909 21.180 1.00 73.94 84 TYR A C 1
ATOM 658 O O . TYR A 1 84 ? 17.958 8.740 20.405 1.00 73.94 84 TYR A O 1
ATOM 666 N N . LEU A 1 85 ? 16.181 7.685 21.317 1.00 73.44 85 LEU A N 1
ATOM 667 C CA . LEU A 1 85 ? 15.152 8.420 20.592 1.00 73.44 85 LEU A CA 1
ATOM 668 C C . LEU A 1 85 ? 15.131 9.894 21.009 1.00 73.44 85 LEU A C 1
ATOM 670 O O . LEU A 1 85 ? 15.208 10.755 20.142 1.00 73.44 85 LEU A O 1
ATOM 674 N N . GLU A 1 86 ? 15.137 10.202 22.304 1.00 77.06 86 GLU A N 1
ATOM 675 C CA . GLU A 1 86 ? 15.187 11.585 22.800 1.00 77.06 86 GLU A CA 1
ATOM 676 C C . GLU A 1 86 ? 16.441 12.333 22.321 1.00 77.06 86 GLU A C 1
ATOM 678 O O . GLU A 1 86 ? 16.365 13.475 21.862 1.00 77.06 86 GLU A O 1
ATOM 683 N N . ASP A 1 87 ? 17.609 11.684 22.380 1.00 73.00 87 ASP A N 1
ATOM 684 C CA . ASP A 1 87 ? 18.872 12.248 21.894 1.00 73.00 87 ASP A CA 1
ATOM 685 C C . ASP A 1 87 ? 18.868 12.421 20.361 1.00 73.00 87 ASP A C 1
ATOM 687 O O . ASP A 1 87 ? 19.530 13.328 19.848 1.00 73.00 87 ASP A O 1
ATOM 691 N N . ALA A 1 88 ? 18.178 11.545 19.623 1.00 68.94 88 ALA A N 1
ATOM 692 C CA . ALA A 1 88 ? 18.046 11.617 18.169 1.00 68.94 88 ALA A CA 1
ATOM 693 C C . ALA A 1 88 ? 17.092 12.744 17.740 1.00 68.94 88 ALA A C 1
ATOM 695 O O . ALA A 1 88 ? 17.422 13.524 16.850 1.00 68.94 88 ALA A O 1
ATOM 696 N N . LEU A 1 89 ? 15.956 12.875 18.422 1.00 70.50 89 LEU A N 1
ATOM 697 C CA . LEU A 1 89 ? 14.903 13.849 18.126 1.00 70.50 89 LEU A CA 1
ATOM 698 C C . LEU A 1 89 ? 15.207 15.241 18.695 1.00 70.50 89 LEU A C 1
ATOM 700 O O . LEU A 1 89 ? 14.688 16.247 18.217 1.00 70.50 89 LEU A O 1
ATOM 704 N N . GLY A 1 90 ? 16.064 15.323 19.715 1.00 71.19 90 GLY A N 1
ATOM 705 C CA . GLY A 1 90 ? 16.398 16.575 20.390 1.00 71.19 90 GLY A CA 1
ATOM 706 C C . GLY A 1 90 ? 15.289 17.103 21.309 1.00 71.19 90 GLY A C 1
ATOM 707 O O . GLY A 1 90 ? 15.369 18.253 21.753 1.00 71.19 90 GLY A O 1
ATOM 708 N N . SER A 1 91 ? 14.280 16.283 21.610 1.00 72.69 91 SER A N 1
ATOM 709 C CA . SER A 1 91 ? 13.177 16.570 22.530 1.00 72.69 91 SER A CA 1
ATOM 710 C C . SER A 1 91 ? 12.779 15.317 23.320 1.00 72.69 91 SER A C 1
ATOM 712 O O . SER A 1 91 ? 13.009 14.213 22.828 1.00 72.69 91 SER A O 1
ATOM 714 N N . PRO A 1 92 ? 12.161 15.472 24.508 1.00 77.62 92 PRO A N 1
ATOM 715 C CA . PRO A 1 92 ? 11.546 14.352 25.220 1.00 77.62 92 PRO A CA 1
ATOM 716 C C . PRO A 1 92 ? 10.473 13.678 24.361 1.00 77.62 92 PRO A C 1
ATOM 718 O O . PRO A 1 92 ? 9.844 14.351 23.535 1.00 77.62 92 PRO A O 1
ATOM 721 N N . LEU A 1 93 ? 10.262 12.380 24.571 1.00 74.56 93 LEU A N 1
ATOM 722 C CA . LEU A 1 93 ? 9.156 11.654 23.952 1.00 74.56 93 LEU A CA 1
ATOM 723 C C . LEU A 1 93 ? 7.821 12.059 24.594 1.00 74.56 93 LEU A C 1
ATOM 725 O O . LEU A 1 93 ? 7.767 12.504 25.741 1.00 74.56 93 LEU A O 1
ATOM 729 N N . ASP A 1 94 ? 6.736 11.946 23.828 1.00 80.56 94 ASP A N 1
ATOM 730 C CA . ASP A 1 94 ? 5.390 12.054 24.390 1.00 80.56 94 ASP A CA 1
ATOM 731 C C . ASP A 1 94 ? 5.076 10.788 25.198 1.00 80.56 94 ASP A C 1
ATOM 733 O O . ASP A 1 94 ? 5.482 9.689 24.817 1.00 80.56 94 ASP A O 1
ATOM 737 N N . GLN A 1 95 ? 4.306 10.932 26.275 1.00 79.06 95 GLN A N 1
ATOM 738 C CA . GLN A 1 95 ? 3.921 9.831 27.151 1.00 79.06 95 GLN A CA 1
ATOM 739 C C . GLN A 1 95 ? 3.206 8.720 26.375 1.00 79.06 95 GLN A C 1
ATOM 741 O O . GLN A 1 95 ? 3.467 7.550 26.616 1.00 79.06 95 GLN A O 1
ATOM 746 N N . ALA A 1 96 ? 2.367 9.072 25.396 1.00 75.62 96 ALA A N 1
ATOM 747 C CA . ALA A 1 96 ? 1.694 8.088 24.548 1.00 75.62 96 ALA A CA 1
ATOM 748 C C . ALA A 1 96 ? 2.684 7.240 23.724 1.00 75.62 96 ALA A C 1
ATOM 750 O O . ALA A 1 96 ? 2.492 6.037 23.559 1.00 75.62 96 ALA A O 1
ATOM 751 N N . VAL A 1 97 ? 3.770 7.857 23.243 1.00 75.44 97 VAL A N 1
ATOM 752 C CA . VAL A 1 97 ? 4.826 7.159 22.497 1.00 75.44 97 VAL A CA 1
ATOM 753 C C . VAL A 1 97 ? 5.641 6.276 23.436 1.00 75.44 97 VAL A C 1
ATOM 755 O O . VAL A 1 97 ? 5.941 5.142 23.079 1.00 75.44 97 VAL A O 1
ATOM 758 N N . GLU A 1 98 ? 5.974 6.760 24.635 1.00 77.25 98 GLU A N 1
ATOM 759 C CA . GLU A 1 98 ? 6.660 5.965 25.664 1.00 77.25 98 GLU A CA 1
ATOM 760 C C . GLU A 1 98 ? 5.838 4.745 26.095 1.00 77.25 98 GLU A C 1
ATOM 762 O O . GLU A 1 98 ? 6.379 3.643 26.209 1.00 77.25 98 GLU A O 1
ATOM 767 N N . ASP A 1 99 ? 4.534 4.925 26.300 1.00 78.75 99 ASP A N 1
ATOM 768 C CA . ASP A 1 99 ? 3.624 3.869 26.735 1.00 78.75 99 ASP A CA 1
ATOM 769 C C . ASP A 1 99 ? 3.488 2.796 25.644 1.00 78.75 99 ASP A C 1
ATOM 771 O O . ASP A 1 99 ? 3.760 1.622 25.912 1.00 78.75 99 ASP A O 1
ATOM 775 N N . CYS A 1 100 ? 3.219 3.197 24.394 1.00 77.19 100 CYS A N 1
ATOM 776 C CA . CYS A 1 100 ? 3.197 2.276 23.252 1.00 77.19 100 CYS A CA 1
ATOM 777 C C . CYS A 1 100 ? 4.543 1.562 23.060 1.00 77.19 100 CYS A C 1
ATOM 779 O O . CYS A 1 100 ? 4.599 0.367 22.759 1.00 77.19 100 CYS A O 1
ATOM 781 N N . TRP A 1 101 ? 5.658 2.272 23.249 1.00 74.31 101 TRP A N 1
ATOM 782 C CA . TRP A 1 101 ? 6.995 1.701 23.106 1.00 74.31 101 TRP A CA 1
ATOM 783 C C . TRP A 1 101 ? 7.262 0.605 24.137 1.00 74.31 101 TRP A C 1
ATOM 785 O O . TRP A 1 101 ? 7.776 -0.474 23.819 1.00 74.31 101 TRP A O 1
ATOM 795 N N . ARG A 1 102 ? 6.902 0.875 25.394 1.00 76.81 102 ARG A N 1
ATOM 796 C CA . ARG A 1 102 ? 7.012 -0.074 26.506 1.00 76.81 102 ARG A CA 1
ATOM 797 C C . ARG A 1 102 ? 6.126 -1.288 26.288 1.00 76.81 102 ARG A C 1
ATOM 799 O O . ARG A 1 102 ? 6.565 -2.402 26.572 1.00 76.81 102 ARG A O 1
ATOM 806 N N . GLU A 1 103 ? 4.933 -1.077 25.753 1.00 72.56 103 GLU A N 1
ATOM 807 C CA . GLU A 1 103 ? 3.982 -2.125 25.396 1.00 72.56 103 GLU A CA 1
ATOM 808 C C . GLU A 1 103 ? 4.487 -3.001 24.244 1.00 72.56 103 GLU A C 1
ATOM 810 O O . GLU A 1 103 ? 4.578 -4.219 24.392 1.00 72.56 103 GLU A O 1
ATOM 815 N N . SER A 1 104 ? 4.974 -2.395 23.160 1.00 68.12 104 SER A N 1
ATOM 816 C CA . SER A 1 104 ? 5.563 -3.098 22.008 1.00 68.12 104 SER A CA 1
ATOM 817 C C . SER A 1 104 ? 6.746 -3.994 22.395 1.00 68.12 104 SER A C 1
ATOM 819 O O . SER A 1 104 ? 7.029 -5.010 21.755 1.00 68.12 104 SER A O 1
ATOM 821 N N . LEU A 1 105 ? 7.456 -3.639 23.469 1.00 69.44 105 LEU A N 1
ATOM 822 C CA . LEU A 1 105 ? 8.595 -4.393 23.994 1.00 69.44 105 LEU A CA 1
ATOM 823 C C . LEU A 1 105 ? 8.238 -5.318 25.169 1.00 69.44 105 LEU A C 1
ATOM 825 O O . LEU A 1 105 ? 9.107 -6.080 25.615 1.00 69.44 105 LEU A O 1
ATOM 829 N N . ALA A 1 106 ? 6.990 -5.310 25.647 1.00 67.12 106 ALA A N 1
ATOM 830 C CA . ALA A 1 106 ? 6.547 -6.084 26.807 1.00 67.12 106 ALA A CA 1
ATOM 831 C C . ALA A 1 106 ? 6.682 -7.598 26.586 1.00 67.12 106 ALA A C 1
ATOM 833 O O . ALA A 1 106 ? 7.059 -8.324 27.510 1.00 67.12 106 ALA A O 1
ATOM 834 N N . ASP A 1 107 ? 6.481 -8.066 25.351 1.00 61.03 107 ASP A N 1
ATOM 835 C CA . ASP A 1 107 ? 6.610 -9.476 24.968 1.00 61.03 107 ASP A CA 1
ATOM 836 C C . ASP A 1 107 ? 7.896 -9.800 24.194 1.00 61.03 107 ASP A C 1
ATOM 838 O O . ASP A 1 107 ? 8.208 -10.971 23.956 1.00 61.03 107 ASP A O 1
ATOM 842 N N . ALA A 1 108 ? 8.733 -8.803 23.898 1.00 64.62 108 ALA A N 1
ATOM 843 C CA . ALA A 1 108 ? 9.975 -9.008 23.161 1.00 64.62 108 ALA A CA 1
ATOM 844 C C . ALA A 1 108 ? 10.962 -9.892 23.947 1.00 64.62 108 ALA A C 1
ATOM 846 O O . ALA A 1 108 ? 11.309 -9.597 25.095 1.00 64.62 108 ALA A O 1
ATOM 847 N N . ASP A 1 109 ? 11.464 -10.975 23.345 1.00 68.88 109 ASP A N 1
ATOM 848 C CA . ASP A 1 109 ? 12.559 -11.766 23.926 1.00 68.88 109 ASP A CA 1
ATOM 849 C C . ASP A 1 109 ? 13.909 -11.088 23.645 1.00 68.88 109 ASP A C 1
ATOM 851 O O . ASP A 1 109 ? 14.692 -11.486 22.777 1.00 68.88 109 ASP A O 1
ATOM 855 N N . VAL A 1 110 ? 14.162 -10.009 24.388 1.00 68.19 110 VAL A N 1
ATOM 856 C CA . VAL A 1 110 ? 15.367 -9.179 24.268 1.00 68.19 110 VAL A CA 1
ATOM 857 C C . VAL A 1 110 ? 16.633 -10.013 24.516 1.00 68.19 110 VAL A C 1
ATOM 859 O O . VAL A 1 110 ? 17.657 -9.810 23.867 1.00 68.19 110 VAL A O 1
ATOM 862 N N . VAL A 1 111 ? 16.572 -11.015 25.397 1.00 66.81 111 VAL A N 1
ATOM 863 C CA . VAL A 1 111 ? 17.715 -11.895 25.689 1.00 66.81 111 VAL A CA 1
ATOM 864 C C . VAL A 1 111 ? 18.027 -12.803 24.498 1.00 66.81 111 VAL A C 1
ATOM 866 O O . VAL A 1 111 ? 19.192 -12.905 24.105 1.00 66.81 111 VAL A O 1
ATOM 869 N N . ALA A 1 112 ? 17.019 -13.429 23.883 1.00 62.84 112 ALA A N 1
ATOM 870 C CA . ALA A 1 112 ? 17.208 -14.239 22.678 1.00 62.84 112 ALA A CA 1
ATOM 871 C C . ALA A 1 112 ? 17.687 -13.398 21.486 1.00 62.84 112 ALA A C 1
ATOM 873 O O . ALA A 1 112 ? 18.582 -13.832 20.752 1.00 62.84 112 ALA A O 1
ATOM 874 N N . ALA A 1 113 ? 17.154 -12.181 21.341 1.00 61.25 113 ALA A N 1
ATOM 875 C CA . ALA A 1 113 ? 17.581 -11.217 20.333 1.00 61.25 113 ALA A CA 1
ATOM 876 C C . ALA A 1 113 ? 19.092 -10.938 20.410 1.00 61.25 113 ALA A C 1
ATOM 878 O O . ALA A 1 113 ? 19.797 -11.023 19.401 1.00 61.25 113 ALA A O 1
ATOM 879 N N . PHE A 1 114 ? 19.619 -10.701 21.615 1.00 63.16 114 PHE A N 1
ATOM 880 C CA . PHE A 1 114 ? 21.050 -10.460 21.824 1.00 63.16 114 PHE A CA 1
ATOM 881 C C . PHE A 1 114 ? 21.908 -11.732 21.801 1.00 63.16 114 PHE A C 1
ATOM 883 O O . PHE A 1 114 ? 23.066 -11.688 21.379 1.00 63.16 114 PHE A O 1
ATOM 890 N N . ALA A 1 115 ? 21.369 -12.886 22.196 1.00 59.03 115 ALA A N 1
ATOM 891 C CA . ALA A 1 115 ? 22.088 -14.159 22.141 1.00 59.03 115 ALA A CA 1
ATOM 892 C C . ALA A 1 115 ? 22.412 -14.592 20.697 1.00 59.03 115 ALA A C 1
ATOM 894 O O . ALA A 1 115 ? 23.485 -15.147 20.436 1.00 59.03 115 ALA A O 1
ATOM 895 N N . TYR A 1 116 ? 21.521 -14.307 19.744 1.00 51.06 116 TYR A N 1
ATOM 896 C CA . TYR A 1 116 ? 21.741 -14.610 18.329 1.00 51.06 116 TYR A CA 1
ATOM 897 C C . TYR A 1 116 ? 22.892 -13.785 17.728 1.00 51.06 116 TYR A C 1
ATOM 899 O O . TYR A 1 116 ? 23.719 -14.339 16.999 1.00 51.06 116 TYR A O 1
ATOM 907 N N . GLU A 1 117 ? 23.033 -12.507 18.098 1.00 52.34 117 GLU A N 1
ATOM 908 C CA . GLU A 1 117 ? 24.147 -11.650 17.653 1.00 52.34 117 GLU A CA 1
ATOM 909 C C . GLU A 1 117 ? 25.519 -12.185 18.089 1.00 52.34 117 GLU A C 1
ATOM 911 O O . GLU A 1 117 ? 26.482 -12.133 17.322 1.00 52.34 117 GLU A O 1
ATOM 916 N N . VAL A 1 118 ? 25.607 -12.779 19.284 1.00 52.84 118 VAL A N 1
ATOM 917 C CA . VAL A 1 118 ? 26.835 -13.417 19.792 1.00 52.84 118 VAL A CA 1
ATOM 918 C C . VAL A 1 118 ? 27.203 -14.669 18.977 1.00 52.84 118 VAL A C 1
ATOM 920 O O . VAL A 1 118 ? 28.385 -14.972 18.800 1.00 52.84 118 VAL A O 1
ATOM 923 N N . SER A 1 119 ? 26.212 -15.387 18.437 1.00 47.97 119 SER A N 1
ATOM 924 C CA . SER A 1 119 ? 26.410 -16.645 17.698 1.00 47.97 119 SER A CA 1
ATOM 925 C C . SER A 1 119 ? 26.895 -16.474 16.245 1.00 47.97 119 SER A C 1
ATOM 927 O O . SER A 1 119 ? 27.462 -17.408 15.675 1.00 47.97 119 SER A O 1
ATOM 929 N N . GLY A 1 120 ? 26.734 -15.282 15.655 1.00 42.88 120 GLY A N 1
ATOM 930 C CA . GLY A 1 120 ? 27.069 -14.982 14.253 1.00 42.88 120 GLY A CA 1
ATOM 931 C C . GLY A 1 120 ? 28.517 -14.539 13.974 1.00 42.88 120 GLY A C 1
ATOM 932 O O . GLY A 1 120 ? 28.858 -14.233 12.831 1.00 42.88 120 GLY A O 1
ATOM 933 N N . VAL A 1 121 ? 29.395 -14.480 14.982 1.00 42.75 121 VAL A N 1
ATOM 934 C CA . VAL A 1 121 ? 30.701 -13.794 14.887 1.00 42.75 121 VAL A CA 1
ATOM 935 C C . VAL A 1 121 ? 31.853 -14.732 14.468 1.00 42.75 121 VAL A C 1
ATOM 937 O O . VAL A 1 121 ? 32.144 -15.719 15.141 1.00 42.75 121 VAL A O 1
ATOM 940 N N . ARG A 1 122 ? 32.607 -14.391 13.402 1.00 34.69 122 ARG A N 1
ATOM 941 C CA . ARG A 1 122 ? 33.950 -14.958 13.114 1.00 34.69 122 ARG A CA 1
ATOM 942 C C . ARG A 1 122 ? 35.048 -14.006 13.605 1.00 34.69 122 ARG A C 1
ATOM 944 O O . ARG A 1 122 ? 35.132 -12.872 13.151 1.00 34.69 122 ARG A O 1
ATOM 951 N N . THR A 1 123 ? 35.928 -14.471 14.491 1.00 35.56 123 THR A N 1
ATOM 952 C CA . THR A 1 123 ? 37.020 -13.667 15.077 1.00 35.56 123 THR A CA 1
ATOM 953 C C . THR A 1 123 ? 38.267 -13.597 14.178 1.00 35.56 123 THR A C 1
ATOM 955 O O . THR A 1 123 ? 38.826 -14.642 13.841 1.00 35.56 123 THR A O 1
ATOM 958 N N . TYR A 1 124 ? 38.776 -12.395 13.877 1.00 30.30 124 TYR A N 1
ATOM 959 C CA . TYR A 1 124 ? 40.154 -12.161 13.401 1.00 30.30 124 TYR A CA 1
ATOM 960 C C . TYR A 1 124 ? 40.987 -11.524 14.526 1.00 30.30 124 TYR A C 1
ATOM 962 O O . TYR A 1 124 ? 40.536 -10.593 15.183 1.00 30.30 124 TYR A O 1
ATOM 970 N N . ALA A 1 125 ? 42.202 -12.026 14.765 1.00 30.22 125 ALA A N 1
ATOM 971 C CA . ALA A 1 125 ? 43.074 -11.551 15.843 1.00 30.22 125 ALA A CA 1
ATOM 972 C C . ALA A 1 125 ? 43.970 -10.376 15.398 1.00 30.22 125 ALA A C 1
ATOM 974 O O . ALA A 1 125 ? 44.634 -10.470 14.365 1.00 30.22 125 ALA A O 1
ATOM 975 N N . ALA A 1 126 ? 44.053 -9.315 16.211 1.00 32.72 126 ALA A N 1
ATOM 976 C CA . ALA A 1 126 ? 44.952 -8.170 16.017 1.00 32.72 126 ALA A CA 1
ATOM 977 C C . ALA A 1 126 ? 46.095 -8.123 17.069 1.00 32.72 126 ALA A C 1
ATOM 979 O O . ALA A 1 126 ? 46.007 -8.788 18.105 1.00 32.72 126 ALA A O 1
ATOM 980 N N . PRO A 1 127 ? 47.196 -7.378 16.818 1.00 35.44 127 PRO A N 1
ATOM 981 C CA . PRO A 1 127 ? 48.433 -7.441 17.606 1.00 35.44 127 PRO A CA 1
ATOM 982 C C . PRO A 1 127 ? 48.341 -6.740 18.972 1.00 35.44 127 PRO A C 1
ATOM 984 O O . PRO A 1 127 ? 47.659 -5.732 19.132 1.00 35.44 127 PRO A O 1
ATOM 987 N N . ALA A 1 128 ? 49.101 -7.238 19.950 1.00 32.78 128 ALA A N 1
ATOM 988 C CA . ALA A 1 128 ? 49.099 -6.761 21.333 1.00 32.78 128 ALA A CA 1
ATOM 989 C C . ALA A 1 128 ? 49.696 -5.346 21.504 1.00 32.78 128 ALA A C 1
ATOM 991 O O . ALA A 1 128 ? 50.841 -5.107 21.116 1.00 32.78 128 ALA A O 1
ATOM 992 N N . GLY A 1 129 ? 48.960 -4.441 22.169 1.00 40.38 129 GLY A N 1
ATOM 993 C CA . GLY A 1 129 ? 49.501 -3.158 22.650 1.00 40.38 129 GLY A CA 1
ATOM 994 C C . GLY A 1 129 ? 48.548 -1.957 22.686 1.00 40.38 129 GLY A C 1
ATOM 995 O O . GLY A 1 129 ? 48.930 -0.921 23.226 1.00 40.38 129 GLY A O 1
ATOM 996 N N . THR A 1 130 ? 47.326 -2.062 22.163 1.00 39.94 130 THR A N 1
ATOM 997 C CA . THR A 1 130 ? 46.283 -1.023 22.269 1.00 39.94 130 THR A CA 1
ATOM 998 C C . THR A 1 130 ? 45.232 -1.411 23.327 1.00 39.94 130 THR A C 1
ATOM 1000 O O . THR A 1 130 ? 44.940 -2.598 23.459 1.00 39.94 130 THR A O 1
ATOM 1003 N N . PRO A 1 131 ? 44.647 -0.467 24.105 1.00 40.88 131 PRO A N 1
ATOM 1004 C CA . PRO A 1 131 ? 43.684 -0.801 25.170 1.00 40.88 131 PRO A CA 1
ATOM 1005 C C . PRO A 1 131 ? 42.340 -1.329 24.651 1.00 40.88 131 PRO A C 1
ATOM 1007 O O . PRO A 1 131 ? 41.569 -1.879 25.428 1.00 40.88 131 PRO A O 1
ATOM 1010 N N . PHE A 1 132 ? 42.073 -1.155 23.354 1.00 41.91 132 PHE A N 1
ATOM 1011 C CA . PHE A 1 132 ? 40.893 -1.648 22.653 1.00 41.91 132 PHE A CA 1
ATOM 1012 C C . PHE A 1 132 ? 41.283 -1.984 21.203 1.00 41.91 132 PHE A C 1
ATOM 1014 O O . PHE A 1 132 ? 41.279 -1.089 20.356 1.00 41.91 132 PHE A O 1
ATOM 1021 N N . PRO A 1 133 ? 41.694 -3.223 20.887 1.00 35.03 133 PRO A N 1
ATOM 1022 C CA . PRO A 1 133 ? 41.785 -3.667 19.507 1.00 35.03 133 PRO A CA 1
ATOM 1023 C C . PRO A 1 133 ? 40.394 -4.152 19.061 1.00 35.03 133 PRO A C 1
ATOM 1025 O O . PRO A 1 133 ? 39.968 -5.238 19.430 1.00 35.03 133 PRO A O 1
ATOM 1028 N N . ASP A 1 134 ? 39.690 -3.290 18.325 1.00 35.38 134 ASP A N 1
ATOM 1029 C CA . ASP A 1 134 ? 38.602 -3.568 17.374 1.00 35.38 134 ASP A CA 1
ATOM 1030 C C . ASP A 1 134 ? 37.598 -4.702 17.688 1.00 35.38 134 ASP A C 1
ATOM 1032 O O . ASP A 1 134 ? 37.761 -5.843 17.259 1.00 35.38 134 ASP A O 1
ATOM 1036 N N . LEU A 1 135 ? 36.423 -4.333 18.211 1.00 31.31 135 LEU A N 1
ATOM 1037 C CA . LEU A 1 135 ? 35.161 -4.921 17.738 1.00 31.31 135 LEU A CA 1
ATOM 1038 C C . LEU A 1 135 ? 34.772 -4.214 16.426 1.00 31.31 135 LEU A C 1
ATOM 1040 O O . LEU A 1 135 ? 33.794 -3.478 16.360 1.00 31.31 135 LEU A O 1
ATOM 1044 N N . LYS A 1 136 ? 35.567 -4.387 15.363 1.00 33.41 136 LYS A N 1
ATOM 1045 C CA . LYS A 1 136 ? 35.098 -4.090 14.002 1.00 33.41 136 LYS A CA 1
ATOM 1046 C C . LYS A 1 136 ? 34.451 -5.348 13.445 1.00 33.41 136 LYS A C 1
ATOM 1048 O O . LYS A 1 136 ? 35.104 -6.173 12.812 1.00 33.41 136 LYS A O 1
ATOM 1053 N N . ILE A 1 137 ? 33.160 -5.489 13.728 1.00 33.69 137 ILE A N 1
ATOM 1054 C CA . ILE A 1 137 ? 32.287 -6.478 13.099 1.00 33.69 137 ILE A CA 1
ATOM 1055 C C . ILE A 1 137 ? 31.740 -5.832 11.824 1.00 33.69 137 ILE A C 1
ATOM 1057 O O . ILE A 1 137 ? 31.089 -4.793 11.880 1.00 33.69 137 ILE A O 1
ATOM 1061 N N . SER A 1 138 ? 32.035 -6.423 10.666 1.00 30.61 138 SER A N 1
ATOM 1062 C CA . SER A 1 138 ? 31.335 -6.099 9.421 1.00 30.61 138 SER A CA 1
ATOM 1063 C C . SER A 1 138 ? 29.909 -6.634 9.543 1.00 30.61 138 SER A C 1
ATOM 1065 O O . SER A 1 138 ? 29.669 -7.825 9.362 1.00 30.61 138 SER A O 1
ATOM 1067 N N . ALA A 1 139 ? 28.973 -5.765 9.911 1.00 31.09 139 ALA A N 1
ATOM 1068 C CA . ALA A 1 139 ? 27.553 -6.059 9.845 1.00 31.09 139 ALA A CA 1
ATOM 1069 C C . ALA A 1 139 ? 27.074 -5.700 8.433 1.00 31.09 139 ALA A C 1
ATOM 1071 O O . ALA A 1 139 ? 26.874 -4.535 8.109 1.00 31.09 139 ALA A O 1
ATOM 1072 N N . ARG A 1 140 ? 26.947 -6.710 7.568 1.00 36.56 140 ARG A N 1
ATOM 1073 C CA . ARG A 1 140 ? 26.217 -6.605 6.290 1.00 36.56 140 ARG A CA 1
ATOM 1074 C C . ARG A 1 140 ? 24.690 -6.710 6.487 1.00 36.56 140 ARG A C 1
ATOM 1076 O O . ARG A 1 140 ? 23.965 -6.826 5.513 1.00 36.56 140 ARG A O 1
ATOM 1083 N N . GLN A 1 141 ? 24.219 -6.730 7.736 1.00 38.03 141 GLN A N 1
ATOM 1084 C CA . GLN A 1 141 ? 22.821 -6.901 8.141 1.00 38.03 141 GLN A CA 1
ATOM 1085 C C . GLN A 1 141 ? 22.566 -6.054 9.404 1.00 38.03 141 GLN A C 1
ATOM 1087 O O . GLN A 1 141 ? 23.474 -5.981 10.240 1.00 38.03 141 GLN A O 1
ATOM 1092 N N . PRO A 1 142 ? 21.380 -5.443 9.580 1.00 47.78 142 PRO A N 1
ATOM 1093 C CA . PRO A 1 142 ? 21.015 -4.772 10.828 1.00 47.78 142 PRO A CA 1
ATOM 1094 C C . PRO A 1 142 ? 21.109 -5.742 12.016 1.00 47.78 142 PRO A C 1
ATOM 1096 O O . PRO A 1 142 ? 20.757 -6.917 11.880 1.00 47.78 142 PRO A O 1
ATOM 1099 N N . GLY A 1 143 ? 21.574 -5.265 13.175 1.00 51.44 143 GLY A N 1
ATOM 1100 C CA . GLY A 1 143 ? 21.510 -6.042 14.423 1.00 51.44 143 GLY A CA 1
ATOM 1101 C C . GLY A 1 143 ? 20.057 -6.354 14.808 1.00 51.44 143 GLY A C 1
ATOM 1102 O O . GLY A 1 143 ? 19.145 -5.626 14.422 1.00 51.44 143 GLY A O 1
ATOM 1103 N N . ILE A 1 144 ? 19.793 -7.415 15.572 1.00 50.50 144 ILE A N 1
ATOM 1104 C CA . ILE A 1 144 ? 18.412 -7.796 15.931 1.00 50.50 144 ILE A CA 1
ATOM 1105 C C . ILE A 1 144 ? 17.766 -6.745 16.824 1.00 50.50 144 ILE A C 1
ATOM 1107 O O . ILE A 1 144 ? 16.583 -6.469 16.676 1.00 50.50 144 ILE A O 1
ATOM 1111 N N . GLY A 1 145 ? 18.525 -6.083 17.692 1.00 51.38 145 GLY A N 1
ATOM 1112 C CA . GLY A 1 145 ? 17.944 -4.979 18.444 1.00 51.38 145 GLY A CA 1
ATOM 1113 C C . GLY A 1 145 ? 17.737 -3.706 17.606 1.00 51.38 145 GLY A C 1
ATOM 1114 O O . GLY A 1 145 ? 16.885 -2.900 17.955 1.00 51.38 145 GLY A O 1
ATOM 1115 N N . GLN A 1 146 ? 18.412 -3.559 16.454 1.00 54.94 146 GLN A N 1
ATOM 1116 C CA . GLN A 1 146 ? 17.991 -2.583 15.438 1.00 54.94 146 GLN A CA 1
ATOM 1117 C C . GLN A 1 146 ? 16.673 -3.003 14.777 1.00 54.94 146 GLN A C 1
ATOM 1119 O O . GLN A 1 146 ? 15.866 -2.133 14.500 1.00 54.94 146 GLN A O 1
ATOM 1124 N N . ARG A 1 147 ? 16.415 -4.304 14.582 1.00 57.22 147 ARG A N 1
ATOM 1125 C CA . ARG A 1 147 ? 15.114 -4.796 14.089 1.00 57.22 147 ARG A CA 1
ATOM 1126 C C . ARG A 1 147 ? 13.981 -4.571 15.096 1.00 57.22 147 ARG A C 1
ATOM 1128 O O . ARG A 1 147 ? 12.894 -4.197 14.687 1.00 57.22 147 ARG A O 1
ATOM 1135 N N . LEU A 1 148 ? 14.249 -4.732 16.396 1.00 61.28 148 LEU A N 1
ATOM 1136 C CA . LEU A 1 148 ? 13.292 -4.379 17.456 1.00 61.28 148 LEU A CA 1
ATOM 1137 C C . LEU A 1 148 ? 12.964 -2.874 17.440 1.00 61.28 148 LEU A C 1
ATOM 1139 O O . LEU A 1 148 ? 11.801 -2.509 17.548 1.00 61.28 148 LEU A O 1
ATOM 1143 N N . LEU A 1 149 ? 13.974 -2.016 17.236 1.00 58.91 149 LEU A N 1
ATOM 1144 C CA . LEU A 1 149 ? 13.787 -0.568 17.056 1.00 58.91 149 LEU A CA 1
ATOM 1145 C C . LEU A 1 149 ? 13.054 -0.206 15.748 1.00 58.91 149 LEU A C 1
ATOM 1147 O O . LEU A 1 149 ? 12.289 0.751 15.736 1.00 58.91 149 LEU A O 1
ATOM 1151 N N . MET A 1 150 ? 13.302 -0.940 14.655 1.00 57.75 150 MET A N 1
ATOM 1152 C CA . MET A 1 150 ? 12.656 -0.722 13.352 1.00 57.75 150 MET A CA 1
ATOM 1153 C C . MET A 1 150 ? 11.178 -1.115 13.351 1.00 57.75 150 MET A C 1
ATOM 1155 O O . MET A 1 150 ? 10.423 -0.492 12.628 1.00 57.75 150 MET A O 1
ATOM 1159 N N . GLY A 1 151 ? 10.767 -2.118 14.134 1.00 59.09 151 GLY A N 1
ATOM 1160 C CA . GLY A 1 151 ? 9.358 -2.519 14.218 1.00 59.09 151 GLY A CA 1
ATOM 1161 C C . GLY A 1 151 ? 8.533 -1.593 15.110 1.00 59.09 151 GLY A C 1
ATOM 1162 O O . GLY A 1 151 ? 7.515 -1.072 14.686 1.00 59.09 151 GLY A O 1
ATOM 1163 N N . ALA A 1 152 ? 9.007 -1.319 16.328 1.00 65.44 152 ALA A N 1
ATOM 1164 C CA . ALA A 1 152 ? 8.187 -0.623 17.319 1.00 65.44 152 ALA A CA 1
ATOM 1165 C C . ALA A 1 152 ? 7.964 0.877 17.024 1.00 65.44 152 ALA A C 1
ATOM 1167 O O . ALA A 1 152 ? 6.965 1.436 17.461 1.00 65.44 152 ALA A O 1
ATOM 1168 N N . LEU A 1 153 ? 8.870 1.571 16.313 1.00 68.94 153 LEU A N 1
ATOM 1169 C CA . LEU A 1 153 ? 8.785 3.047 16.192 1.00 68.94 153 LEU A CA 1
ATOM 1170 C C . LEU A 1 153 ? 7.842 3.512 15.098 1.00 68.94 153 LEU A C 1
ATOM 1172 O O . LEU A 1 153 ? 7.077 4.438 15.355 1.00 68.94 153 LEU A O 1
ATOM 1176 N N . PRO A 1 154 ? 7.864 2.893 13.908 1.00 66.12 154 PRO A N 1
ATOM 1177 C CA . PRO A 1 154 ? 6.829 3.117 12.913 1.00 66.12 154 PRO A CA 1
ATOM 1178 C C . PRO A 1 154 ? 5.433 2.795 13.444 1.00 66.12 154 PRO A C 1
ATOM 1180 O O . PRO A 1 154 ? 4.501 3.514 13.109 1.00 66.12 154 PRO A O 1
ATOM 1183 N N . ASP A 1 155 ? 5.300 1.780 14.304 1.00 69.38 155 ASP A N 1
ATOM 1184 C CA . ASP A 1 155 ? 4.012 1.394 14.886 1.00 69.38 155 ASP A CA 1
ATOM 1185 C C . ASP A 1 155 ? 3.531 2.391 15.954 1.00 69.38 155 ASP A C 1
ATOM 1187 O O . ASP A 1 155 ? 2.362 2.771 15.960 1.00 69.38 155 ASP A O 1
ATOM 1191 N N . CYS A 1 156 ? 4.429 2.850 16.833 1.00 72.25 156 CYS A N 1
ATOM 1192 C CA . CYS A 1 156 ? 4.073 3.736 17.946 1.00 72.25 156 CYS A CA 1
ATOM 1193 C C . CYS A 1 156 ? 4.058 5.226 17.610 1.00 72.25 156 CYS A C 1
ATOM 1195 O O . CYS A 1 156 ? 3.371 6.005 18.268 1.00 72.25 156 CYS A O 1
ATOM 1197 N N . ALA A 1 157 ? 4.862 5.653 16.639 1.00 75.62 157 ALA A N 1
ATOM 1198 C CA . ALA A 1 157 ? 5.014 7.057 16.281 1.00 75.62 157 ALA A CA 1
ATOM 1199 C C . ALA A 1 157 ? 5.313 7.224 14.777 1.00 75.62 157 ALA A C 1
ATOM 1201 O O . ALA A 1 157 ? 6.356 7.783 14.415 1.00 75.62 157 ALA A O 1
ATOM 1202 N N . PRO A 1 158 ? 4.415 6.778 13.876 1.00 74.44 158 PRO A N 1
ATOM 1203 C CA . PRO A 1 158 ? 4.644 6.847 12.431 1.00 74.44 158 PRO A CA 1
ATOM 1204 C C . PRO A 1 158 ? 4.886 8.283 11.952 1.00 74.44 158 PRO A C 1
ATOM 1206 O O . PRO A 1 158 ? 5.776 8.521 11.137 1.00 74.44 158 PRO A O 1
ATOM 1209 N N . GLU A 1 159 ? 4.150 9.259 12.495 1.00 76.19 159 GLU A N 1
ATOM 1210 C CA . GLU A 1 159 ? 4.313 10.674 12.138 1.00 76.19 159 GLU A CA 1
ATOM 1211 C C . GLU A 1 159 ? 5.700 11.207 12.506 1.00 76.19 159 GLU A C 1
ATOM 1213 O O . GLU A 1 159 ? 6.302 11.927 11.720 1.00 76.19 159 GLU A O 1
ATOM 1218 N N . LEU A 1 160 ? 6.249 10.797 13.649 1.00 77.56 160 LEU A N 1
ATOM 1219 C CA . LEU A 1 160 ? 7.568 11.221 14.120 1.00 77.56 160 LEU A CA 1
ATOM 1220 C C . LEU A 1 160 ? 8.690 10.710 13.210 1.00 77.56 160 LEU A C 1
ATOM 1222 O O . LEU A 1 160 ? 9.617 11.446 12.865 1.00 77.56 160 LEU A O 1
ATOM 1226 N N . VAL A 1 161 ? 8.598 9.443 12.798 1.00 76.06 161 VAL A N 1
ATOM 1227 C CA . VAL A 1 161 ? 9.545 8.849 11.847 1.00 76.06 161 VAL A CA 1
ATOM 1228 C C . VAL A 1 161 ? 9.412 9.525 10.485 1.00 76.06 161 VAL A C 1
ATOM 1230 O O . VAL A 1 161 ? 10.423 9.829 9.851 1.00 76.06 161 VAL A O 1
ATOM 1233 N N . LEU A 1 162 ? 8.181 9.807 10.057 1.00 79.62 162 LEU A N 1
ATOM 1234 C CA . LEU A 1 162 ? 7.903 10.471 8.792 1.00 79.62 162 LEU A CA 1
ATOM 1235 C C . LEU A 1 162 ? 8.408 11.922 8.781 1.00 79.62 162 LEU A C 1
ATOM 1237 O O . LEU A 1 162 ? 9.028 12.340 7.808 1.00 79.62 162 LEU A O 1
ATOM 1241 N N . GLU A 1 163 ? 8.227 12.679 9.861 1.00 81.12 163 GLU A N 1
ATOM 1242 C CA . GLU A 1 163 ? 8.784 14.027 10.012 1.00 81.12 163 GLU A CA 1
ATOM 1243 C C . GLU A 1 163 ? 10.311 14.014 9.969 1.00 81.12 163 GLU A C 1
ATOM 1245 O O . GLU A 1 163 ? 10.906 14.806 9.239 1.00 81.12 163 GLU A O 1
ATOM 1250 N N . ALA A 1 164 ? 10.956 13.086 10.680 1.00 75.62 164 ALA A N 1
ATOM 1251 C CA . ALA A 1 164 ? 12.409 12.942 10.644 1.00 75.62 164 ALA A CA 1
ATOM 1252 C C . ALA A 1 164 ? 12.921 12.554 9.245 1.00 75.62 164 ALA A C 1
ATOM 1254 O O . ALA A 1 164 ? 13.961 13.044 8.800 1.00 75.62 164 ALA A O 1
ATOM 1255 N N . LEU A 1 165 ? 12.183 11.698 8.533 1.00 77.44 165 LEU A N 1
ATOM 1256 C CA . LEU A 1 165 ? 12.459 11.322 7.148 1.00 77.44 165 LEU A CA 1
ATOM 1257 C C . LEU A 1 165 ? 12.360 12.533 6.214 1.00 77.44 165 LEU A C 1
ATOM 1259 O O . LEU A 1 165 ? 13.245 12.746 5.383 1.00 77.44 165 LEU A O 1
ATOM 1263 N N . LEU A 1 166 ? 11.321 13.350 6.372 1.00 80.12 166 LEU A N 1
ATOM 1264 C CA . LEU A 1 166 ? 11.098 14.549 5.568 1.00 80.12 166 LEU A CA 1
ATOM 1265 C C . LEU A 1 166 ? 12.123 15.650 5.874 1.00 80.12 166 LEU A C 1
ATOM 1267 O O . LEU A 1 166 ? 12.637 16.274 4.941 1.00 80.12 166 LEU A O 1
ATOM 1271 N N . ASP A 1 167 ? 12.502 15.837 7.141 1.00 76.88 167 ASP A N 1
ATOM 1272 C CA . ASP A 1 167 ? 13.484 16.842 7.571 1.00 76.88 167 ASP A CA 1
ATOM 1273 C C . ASP A 1 167 ? 14.856 16.639 6.905 1.00 76.88 167 ASP A C 1
ATOM 1275 O O . ASP A 1 167 ? 15.507 17.610 6.504 1.00 76.88 167 ASP A O 1
ATOM 1279 N N . ARG A 1 168 ? 15.256 15.385 6.635 1.00 70.69 168 ARG A N 1
ATOM 1280 C CA . ARG A 1 168 ? 16.489 15.063 5.880 1.00 70.69 168 ARG A CA 1
ATOM 1281 C C . ARG A 1 168 ? 16.556 15.729 4.512 1.00 70.69 168 ARG A C 1
ATOM 1283 O O . ARG A 1 168 ? 17.645 16.066 4.047 1.00 70.69 168 ARG A O 1
ATOM 1290 N N . PHE A 1 169 ? 15.402 15.920 3.886 1.00 71.00 169 PHE A N 1
ATOM 1291 C CA . PHE A 1 169 ? 15.256 16.579 2.592 1.00 71.00 169 PHE A CA 1
ATOM 1292 C C . PHE A 1 169 ? 14.613 17.955 2.728 1.00 71.00 169 PHE A C 1
ATOM 1294 O O . PHE A 1 169 ? 14.263 18.575 1.730 1.00 71.00 169 PHE A O 1
ATOM 1301 N N . SER A 1 170 ? 14.505 18.464 3.958 1.00 73.81 170 SER A N 1
ATOM 1302 C CA . SER A 1 170 ? 13.887 19.742 4.289 1.00 73.81 170 SER A CA 1
ATOM 1303 C C . SER A 1 170 ? 12.433 19.855 3.809 1.00 73.81 170 SER A C 1
ATOM 1305 O O . SER A 1 170 ? 12.013 20.953 3.446 1.00 73.81 170 SER A O 1
ATOM 1307 N N . LEU A 1 171 ? 11.700 18.743 3.769 1.00 77.62 171 LEU A N 1
ATOM 1308 C CA . LEU A 1 171 ? 10.263 18.659 3.494 1.00 77.62 171 LEU A CA 1
ATOM 1309 C C . LEU A 1 171 ? 9.459 18.655 4.802 1.00 77.62 171 LEU A C 1
ATOM 1311 O O . LEU A 1 171 ? 10.002 18.409 5.877 1.00 77.62 171 LEU A O 1
ATOM 1315 N N . THR A 1 172 ? 8.152 18.889 4.706 1.00 81.19 172 THR A N 1
ATOM 1316 C CA . THR A 1 172 ? 7.212 18.850 5.834 1.00 81.19 172 THR A CA 1
ATOM 1317 C C . THR A 1 172 ? 5.933 18.084 5.485 1.00 81.19 172 THR A C 1
ATOM 1319 O O . THR A 1 172 ? 5.497 18.069 4.335 1.00 81.19 172 THR A O 1
ATOM 1322 N N . LEU A 1 173 ? 5.288 17.466 6.483 1.00 74.75 173 LEU A N 1
ATOM 1323 C CA . LEU A 1 173 ? 4.048 16.690 6.298 1.00 74.75 173 LEU A CA 1
ATOM 1324 C C . LEU A 1 173 ? 2.927 17.428 5.535 1.00 74.75 173 LEU A C 1
ATOM 1326 O O . LEU A 1 173 ? 2.272 16.799 4.698 1.00 74.75 173 LEU A O 1
ATOM 1330 N N . PRO A 1 174 ? 2.679 18.737 5.765 1.00 78.00 174 PRO A N 1
ATOM 1331 C CA . PRO A 1 174 ? 1.634 19.466 5.047 1.00 78.00 174 PRO A CA 1
ATOM 1332 C C . PRO A 1 174 ? 1.915 19.675 3.554 1.00 78.00 174 PRO A C 1
ATOM 1334 O O . PRO A 1 174 ? 0.999 20.042 2.819 1.00 78.00 174 PRO A O 1
ATOM 1337 N N . GLU A 1 175 ? 3.157 19.485 3.103 1.00 70.38 175 GLU A N 1
ATOM 1338 C CA . GLU A 1 175 ? 3.533 19.598 1.689 1.00 70.38 175 GLU A CA 1
ATOM 1339 C C . GLU A 1 175 ? 3.170 18.340 0.885 1.00 70.38 175 GLU A C 1
ATOM 1341 O O . GLU A 1 175 ? 3.128 18.407 -0.341 1.00 70.38 175 GLU A O 1
ATOM 1346 N N . LEU A 1 176 ? 2.856 17.226 1.557 1.00 76.31 176 LEU A N 1
ATOM 1347 C CA . LEU A 1 176 ? 2.489 15.960 0.925 1.00 76.31 176 LEU A CA 1
ATOM 1348 C C . LEU A 1 176 ? 0.979 15.829 0.693 1.00 76.31 176 LEU A C 1
ATOM 1350 O O . LEU A 1 176 ? 0.156 16.224 1.527 1.00 76.31 176 LEU A O 1
ATOM 1354 N N . ALA A 1 177 ? 0.591 15.199 -0.414 1.00 77.69 177 ALA A N 1
ATOM 1355 C CA . ALA A 1 177 ? -0.780 14.743 -0.620 1.00 77.69 177 ALA A CA 1
ATOM 1356 C C . ALA A 1 177 ? -1.118 13.567 0.317 1.00 77.69 177 ALA A C 1
ATOM 1358 O O . ALA A 1 177 ? -0.236 12.875 0.817 1.00 77.69 177 ALA A O 1
ATOM 1359 N N . GLN A 1 178 ? -2.411 13.320 0.553 1.00 75.19 178 GLN A N 1
ATOM 1360 C CA . GLN A 1 178 ? -2.848 12.226 1.432 1.00 75.19 178 GLN A CA 1
ATOM 1361 C C . GLN A 1 178 ? -2.316 10.862 0.975 1.00 75.19 178 GLN A C 1
ATOM 1363 O O . GLN A 1 178 ? -1.789 10.122 1.794 1.00 75.19 178 GLN A O 1
ATOM 1368 N N . ILE A 1 179 ? -2.370 10.589 -0.329 1.00 69.69 179 ILE A N 1
ATOM 1369 C CA . ILE A 1 179 ? -1.870 9.336 -0.902 1.00 69.69 179 ILE A CA 1
ATOM 1370 C C . ILE A 1 179 ? -0.346 9.180 -0.767 1.00 69.69 179 ILE A C 1
ATOM 1372 O O . ILE A 1 179 ? 0.143 8.079 -0.554 1.00 69.69 179 ILE A O 1
ATOM 1376 N N . GLU A 1 180 ? 0.406 10.286 -0.827 1.00 77.88 180 GLU A N 1
ATOM 1377 C CA . GLU A 1 180 ? 1.863 10.275 -0.635 1.00 77.88 180 GLU A CA 1
ATOM 1378 C C . GLU A 1 180 ? 2.210 9.973 0.830 1.00 77.88 180 GLU A C 1
ATOM 1380 O O . GLU A 1 180 ? 3.163 9.247 1.104 1.00 77.88 180 GLU A O 1
ATOM 1385 N N . ARG A 1 181 ? 1.417 10.499 1.778 1.00 77.56 181 ARG A N 1
ATOM 1386 C CA . ARG A 1 181 ? 1.563 10.176 3.204 1.00 77.56 181 ARG A CA 1
ATOM 1387 C C . ARG A 1 181 ? 1.236 8.717 3.485 1.00 77.56 181 ARG A C 1
ATOM 1389 O O . ARG A 1 181 ? 2.025 8.073 4.155 1.00 77.56 181 ARG A O 1
ATOM 1396 N N . GLU A 1 182 ? 0.122 8.214 2.957 1.00 73.25 182 GLU A N 1
ATOM 1397 C CA . GLU A 1 182 ? -0.283 6.810 3.118 1.00 73.25 182 GLU A CA 1
ATOM 1398 C C . GLU A 1 182 ? 0.818 5.868 2.602 1.00 73.25 182 GLU A C 1
ATOM 1400 O O . GLU A 1 182 ? 1.295 5.031 3.362 1.00 73.25 182 GLU A O 1
ATOM 1405 N N . CYS A 1 183 ? 1.336 6.112 1.392 1.00 72.81 183 CYS A N 1
ATOM 1406 C CA . CYS A 1 183 ? 2.460 5.351 0.834 1.00 72.81 183 CYS A CA 1
ATOM 1407 C C . CYS A 1 183 ? 3.723 5.434 1.706 1.00 72.81 183 CYS A C 1
ATOM 1409 O O . CYS A 1 183 ? 4.362 4.421 1.988 1.00 72.81 183 CYS A O 1
ATOM 1411 N N . LEU A 1 184 ? 4.114 6.634 2.157 1.00 75.06 184 LEU A N 1
ATOM 1412 C CA . LEU A 1 184 ? 5.315 6.780 2.984 1.00 75.06 184 LEU A CA 1
ATOM 1413 C C . LEU A 1 184 ? 5.165 6.088 4.337 1.00 75.06 184 LEU A C 1
ATOM 1415 O O . LEU A 1 184 ? 6.132 5.480 4.788 1.00 75.06 184 LEU A O 1
ATOM 1419 N N . THR A 1 185 ? 3.987 6.170 4.961 1.00 74.62 185 THR A N 1
ATOM 1420 C CA . THR A 1 185 ? 3.670 5.498 6.225 1.00 74.62 185 THR A CA 1
ATOM 1421 C C . THR A 1 185 ? 3.770 3.983 6.080 1.00 74.62 185 THR A C 1
ATOM 1423 O O . THR A 1 185 ? 4.418 3.350 6.911 1.00 74.62 185 THR A O 1
ATOM 1426 N N . GLU A 1 186 ? 3.219 3.410 5.009 1.00 66.75 186 GLU A N 1
ATOM 1427 C CA . GLU A 1 186 ? 3.327 1.974 4.714 1.00 66.75 186 GLU A CA 1
ATOM 1428 C C . GLU A 1 186 ? 4.793 1.539 4.541 1.00 66.75 186 GLU A C 1
ATOM 1430 O O . GLU A 1 186 ? 5.212 0.507 5.064 1.00 66.75 186 GLU A O 1
ATOM 1435 N N . ARG A 1 187 ? 5.630 2.373 3.911 1.00 69.56 187 ARG A N 1
ATOM 1436 C CA . ARG A 1 187 ? 7.059 2.070 3.717 1.00 69.56 187 ARG A CA 1
ATOM 1437 C C . ARG A 1 187 ? 7.925 2.219 4.969 1.00 69.56 187 ARG A C 1
ATOM 1439 O O . ARG A 1 187 ? 9.056 1.727 4.961 1.00 69.56 187 ARG A O 1
ATOM 1446 N N . LEU A 1 188 ? 7.443 2.844 6.051 1.00 67.94 188 LEU A N 1
ATOM 1447 C CA . LEU A 1 188 ? 8.244 3.072 7.267 1.00 67.94 188 LEU A CA 1
ATOM 1448 C C . LEU A 1 188 ? 8.764 1.774 7.901 1.00 67.94 188 LEU A C 1
ATOM 1450 O O . LEU A 1 188 ? 9.829 1.792 8.518 1.00 67.94 188 LEU A O 1
ATOM 1454 N N . VAL A 1 189 ? 8.065 0.652 7.703 1.00 57.25 189 VAL A N 1
ATOM 1455 C CA . VAL A 1 189 ? 8.448 -0.678 8.212 1.00 57.25 189 VAL A CA 1
ATOM 1456 C C . VAL A 1 189 ? 9.783 -1.161 7.624 1.00 57.25 189 VAL A C 1
ATOM 1458 O O . VAL A 1 189 ? 10.524 -1.908 8.267 1.00 57.25 189 VAL A O 1
ATOM 1461 N N . HIS A 1 190 ? 10.128 -0.707 6.416 1.00 56.88 190 HIS A N 1
ATOM 1462 C CA . HIS A 1 190 ? 11.338 -1.112 5.693 1.00 56.88 190 HIS A CA 1
ATOM 1463 C C . HIS A 1 190 ? 12.490 -0.110 5.815 1.00 56.88 190 HIS A C 1
ATOM 1465 O O . HIS A 1 190 ? 13.611 -0.400 5.396 1.00 56.88 190 HIS A O 1
ATOM 1471 N N . VAL A 1 191 ? 12.241 1.059 6.406 1.00 61.66 191 VAL A N 1
ATOM 1472 C CA . VAL A 1 191 ? 13.243 2.112 6.555 1.00 61.66 191 VAL A CA 1
ATOM 1473 C C . VAL A 1 191 ? 14.129 1.820 7.762 1.00 61.66 191 VAL A C 1
ATOM 1475 O O . VAL A 1 191 ? 13.659 1.451 8.839 1.00 61.66 191 VAL A O 1
ATOM 1478 N N . ASN A 1 192 ? 15.441 2.044 7.638 1.00 65.06 192 ASN A N 1
ATOM 1479 C CA . ASN A 1 192 ? 16.336 2.019 8.787 1.00 65.06 192 ASN A CA 1
ATOM 1480 C C . ASN A 1 192 ? 16.090 3.235 9.685 1.00 65.06 192 ASN A C 1
ATOM 1482 O O . ASN A 1 192 ? 16.827 4.222 9.646 1.00 65.06 192 ASN A O 1
ATOM 1486 N N . VAL A 1 193 ? 15.059 3.134 10.521 1.00 68.62 193 VAL A N 1
ATOM 1487 C CA . VAL A 1 193 ? 14.595 4.183 11.428 1.00 68.62 193 VAL A CA 1
ATOM 1488 C C . VAL A 1 193 ? 15.749 4.823 12.213 1.00 68.62 193 VAL A C 1
ATOM 1490 O O . VAL A 1 193 ? 15.887 6.040 12.121 1.00 68.62 193 VAL A O 1
ATOM 1493 N N . PRO A 1 194 ? 16.666 4.073 12.869 1.00 65.31 194 PRO A N 1
ATOM 1494 C CA . PRO A 1 194 ? 17.838 4.660 13.530 1.00 65.31 194 PRO A CA 1
ATOM 1495 C C . PRO A 1 194 ? 18.717 5.530 12.619 1.00 65.31 194 PRO A C 1
ATOM 1497 O O . PRO A 1 194 ? 19.263 6.545 13.045 1.00 65.31 194 PRO A O 1
ATOM 1500 N N . ALA A 1 195 ? 18.889 5.133 11.357 1.00 64.19 195 ALA A N 1
ATOM 1501 C CA . ALA A 1 195 ? 19.687 5.895 10.406 1.00 64.19 195 ALA A CA 1
ATOM 1502 C C . ALA A 1 195 ? 18.974 7.170 9.929 1.00 64.19 195 ALA A C 1
ATOM 1504 O O . ALA A 1 195 ? 19.658 8.131 9.579 1.00 64.19 195 ALA A O 1
ATOM 1505 N N . VAL A 1 196 ? 17.639 7.183 9.948 1.00 68.06 196 VAL A N 1
ATOM 1506 C CA . VAL A 1 196 ? 16.811 8.329 9.562 1.00 68.06 196 VAL A CA 1
ATOM 1507 C C . VAL A 1 196 ? 16.666 9.329 10.704 1.00 68.06 196 VAL A C 1
ATOM 1509 O O . VAL A 1 196 ? 16.983 10.503 10.505 1.00 68.06 196 VAL A O 1
ATOM 1512 N N . ILE A 1 197 ? 16.296 8.874 11.903 1.00 69.25 197 ILE A N 1
ATOM 1513 C CA . ILE A 1 197 ? 15.981 9.755 13.037 1.00 69.25 197 ILE A CA 1
ATOM 1514 C C . ILE A 1 197 ? 17.214 10.343 13.728 1.00 69.25 197 ILE A C 1
ATOM 1516 O O . ILE A 1 197 ? 17.103 11.409 14.311 1.00 69.25 197 ILE A O 1
ATOM 1520 N N . ASP A 1 198 ? 18.388 9.694 13.683 1.00 68.06 198 ASP A N 1
ATOM 1521 C CA . ASP A 1 198 ? 19.592 10.216 14.350 1.00 68.06 198 ASP A CA 1
ATOM 1522 C C . ASP A 1 198 ? 20.361 11.177 13.428 1.00 68.06 198 ASP A C 1
ATOM 1524 O O . ASP A 1 198 ? 21.077 10.722 12.524 1.00 68.06 198 ASP A O 1
ATOM 1528 N N . PRO A 1 199 ? 20.303 12.505 13.642 1.00 58.09 199 PRO A N 1
ATOM 1529 C CA . PRO A 1 199 ? 20.968 13.483 12.781 1.00 58.09 199 PRO A CA 1
ATOM 1530 C C . PRO A 1 199 ? 22.500 13.350 12.798 1.00 58.09 199 PRO A C 1
ATOM 1532 O O . PRO A 1 199 ? 23.170 13.874 11.907 1.00 58.09 199 PRO A O 1
ATOM 1535 N N . ARG A 1 200 ? 23.076 12.635 13.778 1.00 58.31 200 ARG A N 1
ATOM 1536 C CA . ARG A 1 200 ? 24.519 12.338 13.871 1.00 58.31 200 ARG A CA 1
ATOM 1537 C C . ARG A 1 200 ? 24.922 11.091 13.084 1.00 58.31 200 ARG A C 1
ATOM 1539 O O . ARG A 1 200 ? 26.115 10.834 12.923 1.00 58.31 200 ARG A O 1
ATOM 1546 N N . SER A 1 201 ? 23.955 10.306 12.612 1.00 58.03 201 SER A N 1
ATOM 1547 C CA . SER A 1 201 ? 24.201 9.150 11.759 1.00 58.03 201 SER A CA 1
ATOM 1548 C C . SER A 1 201 ? 24.695 9.617 10.385 1.00 58.03 201 SER A C 1
ATOM 1550 O O . SER A 1 201 ? 23.915 10.025 9.530 1.00 58.03 201 SER A O 1
ATOM 1552 N N . ASP A 1 202 ? 26.005 9.502 10.143 1.00 49.72 202 ASP A N 1
ATOM 1553 C CA . ASP A 1 202 ? 26.636 9.662 8.819 1.00 49.72 202 ASP A CA 1
ATOM 1554 C C . ASP A 1 202 ? 26.398 8.432 7.905 1.00 49.72 202 ASP A C 1
ATOM 1556 O O . ASP A 1 202 ? 27.123 8.201 6.929 1.00 49.72 202 ASP A O 1
ATOM 1560 N N . ARG A 1 203 ? 25.421 7.568 8.226 1.00 55.56 203 ARG A N 1
ATOM 1561 C CA . ARG A 1 203 ? 25.134 6.371 7.428 1.00 55.56 203 ARG A CA 1
ATOM 1562 C C . ARG A 1 203 ? 24.439 6.782 6.135 1.00 55.56 203 ARG A C 1
ATOM 1564 O O . ARG A 1 203 ? 23.223 6.925 6.097 1.00 55.56 203 ARG A O 1
ATOM 1571 N N . ILE A 1 204 ? 25.231 6.870 5.067 1.00 53.69 204 ILE A N 1
ATOM 1572 C CA . ILE A 1 204 ? 24.785 7.047 3.673 1.00 53.69 204 ILE A CA 1
ATOM 1573 C C . ILE A 1 204 ? 23.570 6.161 3.348 1.00 53.69 204 ILE A C 1
ATOM 1575 O O . ILE A 1 204 ? 22.654 6.615 2.679 1.00 53.69 204 ILE A O 1
ATOM 1579 N N . VAL A 1 205 ? 23.536 4.941 3.889 1.00 54.28 205 VAL A N 1
ATOM 1580 C CA . VAL A 1 205 ? 22.450 3.970 3.704 1.00 54.28 205 VAL A CA 1
ATOM 1581 C C . VAL A 1 205 ? 21.075 4.522 4.111 1.00 54.28 205 VAL A C 1
ATOM 1583 O O . VAL A 1 205 ? 20.158 4.446 3.311 1.00 54.28 205 VAL A O 1
ATOM 1586 N N . GLY A 1 206 ? 20.932 5.158 5.282 1.00 58.50 206 GLY A N 1
ATOM 1587 C CA . GLY A 1 206 ? 19.623 5.667 5.730 1.00 58.50 206 GLY A CA 1
ATOM 1588 C C . GLY A 1 206 ? 19.128 6.874 4.932 1.00 58.50 206 GLY A C 1
ATOM 1589 O O . GLY A 1 206 ? 17.933 7.036 4.724 1.00 58.50 206 GLY A O 1
ATOM 1590 N N . VAL A 1 207 ? 20.050 7.706 4.436 1.00 62.06 207 VAL A N 1
ATOM 1591 C CA . VAL A 1 207 ? 19.710 8.824 3.540 1.00 62.06 207 VAL A CA 1
ATOM 1592 C C . VAL A 1 207 ? 19.272 8.306 2.170 1.00 62.06 207 VAL A C 1
ATOM 1594 O O . VAL A 1 207 ? 18.374 8.882 1.569 1.00 62.06 207 VAL A O 1
ATOM 1597 N N . LEU A 1 208 ? 19.884 7.227 1.676 1.00 60.16 208 LEU A N 1
ATOM 1598 C CA . LEU A 1 208 ? 19.500 6.609 0.406 1.00 60.16 208 LEU A CA 1
ATOM 1599 C C . LEU A 1 208 ? 18.154 5.884 0.506 1.00 60.16 208 LEU A C 1
ATOM 1601 O O . LEU A 1 208 ? 17.325 6.091 -0.365 1.00 60.16 208 LEU A O 1
ATOM 1605 N N . GLU A 1 209 ? 17.897 5.137 1.581 1.00 63.72 209 GLU A N 1
ATOM 1606 C CA . GLU A 1 209 ? 16.591 4.495 1.829 1.00 63.72 209 GLU A CA 1
ATOM 1607 C C . GLU A 1 209 ? 15.461 5.532 1.983 1.00 63.72 209 GLU A C 1
ATOM 1609 O O . GLU A 1 209 ? 14.348 5.353 1.483 1.00 63.72 209 GLU A O 1
ATOM 1614 N N . ALA A 1 210 ? 15.750 6.661 2.638 1.00 68.44 210 ALA A N 1
ATOM 1615 C CA . ALA A 1 210 ? 14.813 7.776 2.735 1.00 68.44 210 ALA A CA 1
ATOM 1616 C C . ALA A 1 210 ? 14.590 8.465 1.374 1.00 68.44 210 ALA A C 1
ATOM 1618 O O . ALA A 1 210 ? 13.458 8.813 1.043 1.00 68.44 210 ALA A O 1
ATOM 1619 N N . ALA A 1 211 ? 15.646 8.632 0.567 1.00 69.44 211 ALA A N 1
ATOM 1620 C CA . ALA A 1 211 ? 15.540 9.156 -0.796 1.00 69.44 211 ALA A CA 1
ATOM 1621 C C . ALA A 1 211 ? 14.729 8.223 -1.704 1.00 69.44 211 ALA A C 1
ATOM 1623 O O . ALA A 1 211 ? 13.894 8.704 -2.458 1.00 69.44 211 ALA A O 1
ATOM 1624 N N . GLU A 1 212 ? 14.939 6.911 -1.604 1.00 69.31 212 GLU A N 1
ATOM 1625 C CA . GLU A 1 212 ? 14.179 5.883 -2.319 1.00 69.31 212 GLU A CA 1
ATOM 1626 C C . GLU A 1 212 ? 12.694 5.944 -1.948 1.00 69.31 212 GLU A C 1
ATOM 1628 O O . GLU A 1 212 ? 11.832 6.017 -2.824 1.00 69.31 212 GLU A O 1
ATOM 1633 N N . SER A 1 213 ? 12.390 6.006 -0.650 1.00 72.06 213 SER A N 1
ATOM 1634 C CA . SER A 1 213 ? 11.012 6.088 -0.157 1.00 72.06 213 SER A CA 1
ATOM 1635 C C . SER A 1 213 ? 10.309 7.359 -0.642 1.00 72.06 213 SER A C 1
ATOM 1637 O O . SER A 1 213 ? 9.184 7.291 -1.129 1.00 72.06 213 SER A O 1
ATOM 1639 N N . LEU A 1 214 ? 10.978 8.516 -0.591 1.00 73.38 214 LEU A N 1
ATOM 1640 C CA . LEU A 1 214 ? 10.426 9.780 -1.097 1.00 73.38 214 LEU A CA 1
ATOM 1641 C C . LEU A 1 214 ? 10.341 9.827 -2.619 1.00 73.38 214 LEU A C 1
ATOM 1643 O O . LEU A 1 214 ? 9.389 10.378 -3.159 1.00 73.38 214 LEU A O 1
ATOM 1647 N N . GLY A 1 215 ? 11.324 9.263 -3.310 1.00 68.00 215 GLY A N 1
ATOM 1648 C CA . GLY A 1 215 ? 11.342 9.154 -4.759 1.00 68.00 215 GLY A CA 1
ATOM 1649 C C . GLY A 1 215 ? 10.237 8.257 -5.302 1.00 68.00 215 GLY A C 1
ATOM 1650 O O . GLY A 1 215 ? 9.726 8.523 -6.381 1.00 68.00 215 GLY A O 1
ATOM 1651 N N . THR A 1 216 ? 9.841 7.245 -4.534 1.00 68.06 216 THR A N 1
ATOM 1652 C CA . THR A 1 216 ? 8.762 6.318 -4.892 1.00 68.06 216 THR A CA 1
ATOM 1653 C C . THR A 1 216 ? 7.396 6.882 -4.503 1.00 68.06 216 THR A C 1
ATOM 1655 O O . THR A 1 216 ? 6.502 6.977 -5.334 1.00 68.06 216 THR A O 1
ATOM 1658 N N . CYS A 1 217 ? 7.229 7.318 -3.252 1.00 71.75 217 CYS A N 1
ATOM 1659 C CA . CYS A 1 217 ? 5.922 7.721 -2.729 1.00 71.75 217 CYS A CA 1
ATOM 1660 C C . CYS A 1 217 ? 5.566 9.192 -2.951 1.00 71.75 217 CYS A C 1
ATOM 1662 O O . CYS A 1 217 ? 4.388 9.534 -2.960 1.00 71.75 217 CYS A O 1
ATOM 1664 N N . ALA A 1 218 ? 6.558 10.077 -3.067 1.00 75.88 218 ALA A N 1
ATOM 1665 C CA . ALA A 1 218 ? 6.360 11.522 -3.190 1.00 75.88 218 ALA A CA 1
ATOM 1666 C C . ALA A 1 218 ? 7.310 12.182 -4.219 1.00 75.88 218 ALA A C 1
ATOM 1668 O O . ALA A 1 218 ? 7.885 13.243 -3.931 1.00 75.88 218 ALA A O 1
ATOM 1669 N N . PRO A 1 219 ? 7.497 11.610 -5.429 1.00 73.81 219 PRO A N 1
ATOM 1670 C CA . PRO A 1 219 ? 8.508 12.059 -6.394 1.00 73.81 219 PRO A CA 1
ATOM 1671 C C . PRO A 1 219 ? 8.405 13.547 -6.750 1.00 73.81 219 PRO A C 1
ATOM 1673 O O . PRO A 1 219 ? 9.420 14.224 -6.922 1.00 73.81 219 PRO A O 1
ATOM 1676 N N . ARG A 1 220 ? 7.186 14.098 -6.828 1.00 75.12 220 ARG A N 1
ATOM 1677 C CA . ARG A 1 220 ? 6.966 15.524 -7.131 1.00 75.12 220 ARG A CA 1
ATOM 1678 C C . ARG A 1 220 ? 7.502 16.428 -6.030 1.00 75.12 220 ARG A C 1
ATOM 1680 O O . ARG A 1 220 ? 8.277 17.341 -6.316 1.00 75.12 220 ARG A O 1
ATOM 1687 N N . SER A 1 221 ? 7.085 16.166 -4.796 1.00 77.50 221 SER A N 1
ATOM 1688 C CA . SER A 1 221 ? 7.479 16.924 -3.607 1.00 77.50 221 SER A CA 1
ATOM 1689 C C . SER A 1 221 ? 8.985 16.807 -3.372 1.00 77.50 221 SER A C 1
ATOM 1691 O O . SER A 1 221 ? 9.677 17.806 -3.172 1.00 77.50 221 SER A O 1
ATOM 1693 N N . PHE A 1 222 ? 9.517 15.596 -3.528 1.00 76.94 222 PHE A N 1
ATOM 1694 C CA . PHE A 1 222 ? 10.934 15.294 -3.406 1.00 76.94 222 PHE A CA 1
ATOM 1695 C C . PHE A 1 222 ? 11.811 16.057 -4.410 1.00 76.94 222 PHE A C 1
ATOM 1697 O O . PHE A 1 222 ? 12.755 16.750 -4.017 1.00 76.94 222 PHE A O 1
ATOM 1704 N N . VAL A 1 223 ? 11.490 15.996 -5.705 1.00 72.12 223 VAL A N 1
ATOM 1705 C CA . VAL A 1 223 ? 12.286 16.671 -6.742 1.00 72.12 223 VAL A CA 1
ATOM 1706 C C . VAL A 1 223 ? 12.169 18.185 -6.651 1.00 72.12 223 VAL A C 1
ATOM 1708 O O . VAL A 1 223 ? 13.180 18.875 -6.798 1.00 72.12 223 VAL A O 1
ATOM 1711 N N . ALA A 1 224 ? 10.972 18.714 -6.372 1.00 72.94 224 ALA A N 1
ATOM 1712 C CA . ALA A 1 224 ? 10.786 20.147 -6.168 1.00 72.94 224 ALA A CA 1
ATOM 1713 C C . ALA A 1 224 ? 11.744 20.665 -5.088 1.00 72.94 224 ALA A C 1
ATOM 1715 O O . ALA A 1 224 ? 12.447 21.657 -5.299 1.00 72.94 224 ALA A O 1
ATOM 1716 N N . ARG A 1 225 ? 11.856 19.943 -3.971 1.00 73.81 225 ARG A N 1
ATOM 1717 C CA . ARG A 1 225 ? 12.702 20.363 -2.860 1.00 73.81 225 ARG A CA 1
ATOM 1718 C C . ARG A 1 225 ? 14.192 20.165 -3.107 1.00 73.81 225 ARG A C 1
ATOM 1720 O O . ARG A 1 225 ? 14.980 21.063 -2.806 1.00 73.81 225 ARG A O 1
ATOM 1727 N N . LEU A 1 226 ? 14.595 19.049 -3.710 1.00 68.69 226 LEU A N 1
ATOM 1728 C CA . LEU A 1 226 ? 15.989 18.864 -4.115 1.00 68.69 226 LEU A CA 1
ATOM 1729 C C . LEU A 1 226 ? 16.448 19.939 -5.104 1.00 68.69 226 LEU A C 1
ATOM 1731 O O . LEU A 1 226 ? 17.567 20.435 -4.973 1.00 68.69 226 LEU A O 1
ATOM 1735 N N . SER A 1 227 ? 15.579 20.353 -6.032 1.00 66.88 227 SER A N 1
ATOM 1736 C CA . SER A 1 227 ? 15.876 21.421 -6.995 1.00 66.88 227 SER A CA 1
ATOM 1737 C C . SER A 1 227 ? 16.126 22.778 -6.336 1.00 66.88 227 SER A C 1
ATOM 1739 O O . SER A 1 227 ? 17.014 23.524 -6.751 1.00 66.88 227 SER A O 1
ATOM 1741 N N . GLU A 1 228 ? 15.422 23.066 -5.243 1.00 67.56 228 GLU A N 1
ATOM 1742 C CA . GLU A 1 228 ? 15.646 24.264 -4.439 1.00 67.56 228 GLU A CA 1
ATOM 1743 C C . GLU A 1 228 ? 16.974 24.190 -3.671 1.00 67.56 228 GLU A C 1
ATOM 1745 O O . GLU A 1 228 ? 17.754 25.144 -3.689 1.00 67.56 228 GLU A O 1
ATOM 1750 N N . LEU A 1 229 ? 17.272 23.043 -3.048 1.00 62.28 229 LEU A N 1
ATOM 1751 C CA . LEU A 1 229 ? 18.485 22.831 -2.243 1.00 62.28 229 LEU A CA 1
ATOM 1752 C C . LEU A 1 229 ? 19.781 22.985 -3.050 1.00 62.28 229 LEU A C 1
ATOM 1754 O O . LEU A 1 229 ? 20.785 23.482 -2.537 1.00 62.28 229 LEU A O 1
ATOM 1758 N N . VAL A 1 230 ? 19.764 22.575 -4.314 1.00 58.31 230 VAL A N 1
ATOM 1759 C CA . VAL A 1 230 ? 20.902 22.682 -5.245 1.00 58.31 230 VAL A CA 1
ATOM 1760 C C . VAL A 1 230 ? 20.872 23.951 -6.107 1.00 58.31 230 VAL A C 1
ATOM 1762 O O . VAL A 1 230 ? 21.801 24.186 -6.880 1.00 58.31 230 VAL A O 1
ATOM 1765 N N . GLY A 1 231 ? 19.845 24.793 -5.954 1.00 56.72 231 GLY A N 1
ATOM 1766 C CA . GLY A 1 231 ? 19.752 26.104 -6.596 1.00 56.72 231 GLY A CA 1
ATOM 1767 C C . GLY A 1 231 ? 19.393 26.078 -8.084 1.00 56.72 231 GLY A C 1
ATOM 1768 O O . GLY A 1 231 ? 19.779 26.997 -8.808 1.00 56.72 231 GLY A O 1
ATOM 1769 N N . VAL A 1 232 ? 18.672 25.056 -8.549 1.00 59.16 232 VAL A N 1
ATOM 1770 C CA . VAL A 1 232 ? 18.139 24.989 -9.916 1.00 59.16 232 VAL A CA 1
ATOM 1771 C C . VAL A 1 232 ? 16.657 25.349 -9.879 1.00 59.16 232 VAL A C 1
ATOM 1773 O O . VAL A 1 232 ? 15.791 24.520 -9.618 1.00 59.16 232 VAL A O 1
ATOM 1776 N N . GLU A 1 233 ? 16.356 26.623 -10.128 1.00 54.41 233 GLU A N 1
ATOM 1777 C CA . GLU A 1 233 ? 14.973 27.068 -10.294 1.00 54.41 233 GLU A CA 1
ATOM 1778 C C . GLU A 1 233 ? 14.394 26.451 -11.583 1.00 54.41 233 GLU A C 1
ATOM 1780 O O . GLU A 1 233 ? 14.984 26.607 -12.652 1.00 54.41 233 GLU A O 1
ATOM 1785 N N . SER A 1 234 ? 13.205 25.832 -11.496 1.00 56.44 234 SER A N 1
ATOM 1786 C CA . SER A 1 234 ? 12.324 25.411 -12.612 1.00 56.44 234 SER A CA 1
ATOM 1787 C C . SER A 1 234 ? 12.484 24.010 -13.244 1.00 56.44 234 SER A C 1
ATOM 1789 O O . SER A 1 234 ? 12.339 23.861 -14.461 1.00 56.44 234 SER A O 1
ATOM 1791 N N . LEU A 1 235 ? 12.650 22.943 -12.452 1.00 60.50 235 LEU A N 1
ATOM 1792 C CA . LEU A 1 235 ? 12.394 21.583 -12.959 1.00 60.50 235 LEU A CA 1
ATOM 1793 C C . LEU A 1 235 ? 10.881 21.333 -13.111 1.00 60.50 235 LEU A C 1
ATOM 1795 O O . LEU A 1 235 ? 10.128 21.341 -12.141 1.00 60.50 235 LEU A O 1
ATOM 1799 N N . VAL A 1 236 ? 10.420 21.120 -14.347 1.00 65.62 236 VAL A N 1
ATOM 1800 C CA . VAL A 1 236 ? 9.026 20.729 -14.636 1.00 65.62 236 VAL A CA 1
ATOM 1801 C C . VAL A 1 236 ? 8.907 19.210 -14.591 1.00 65.62 236 VAL A C 1
ATOM 1803 O O . VAL A 1 236 ? 9.524 18.549 -15.426 1.00 65.62 236 VAL A O 1
ATOM 1806 N N . LEU A 1 237 ? 8.102 18.676 -13.670 1.00 66.88 237 LEU A N 1
ATOM 1807 C CA . LEU A 1 237 ? 7.806 17.246 -13.545 1.00 66.88 237 LEU A CA 1
ATOM 1808 C C . LEU A 1 237 ? 6.563 16.866 -14.362 1.00 66.88 237 LEU A C 1
ATOM 1810 O O . LEU A 1 237 ? 5.429 16.995 -13.897 1.00 66.88 237 LEU A O 1
ATOM 1814 N N . ASP A 1 238 ? 6.786 16.448 -15.606 1.00 66.75 238 ASP A N 1
ATOM 1815 C CA . ASP A 1 238 ? 5.778 15.785 -16.438 1.00 66.75 238 ASP A CA 1
ATOM 1816 C C . ASP A 1 238 ? 5.756 14.268 -16.149 1.00 66.75 238 ASP A C 1
ATOM 1818 O O . ASP A 1 238 ? 6.555 13.770 -15.357 1.00 66.75 238 ASP A O 1
ATOM 1822 N N . THR A 1 239 ? 4.809 13.530 -16.737 1.00 62.66 239 THR A N 1
ATOM 1823 C CA . THR A 1 239 ? 4.641 12.083 -16.492 1.00 62.66 239 THR A CA 1
ATOM 1824 C C . THR A 1 239 ? 5.908 11.291 -16.812 1.00 62.66 239 THR A C 1
ATOM 1826 O O . THR A 1 239 ? 6.313 10.437 -16.037 1.00 62.66 239 THR A O 1
ATOM 1829 N N . ALA A 1 240 ? 6.570 11.630 -17.914 1.00 61.66 240 ALA A N 1
ATOM 1830 C CA . ALA A 1 240 ? 7.832 11.042 -18.343 1.00 61.66 240 ALA A CA 1
ATOM 1831 C C . ALA A 1 240 ? 8.943 11.176 -17.289 1.00 61.66 240 ALA A C 1
ATOM 1833 O O . ALA A 1 240 ? 9.618 10.211 -16.929 1.00 61.66 240 ALA A O 1
ATOM 1834 N N . ARG A 1 241 ? 9.113 12.388 -16.757 1.00 69.69 241 ARG A N 1
ATOM 1835 C CA . ARG A 1 241 ? 10.120 12.684 -15.732 1.00 69.69 241 ARG A CA 1
ATOM 1836 C C . ARG A 1 241 ? 9.764 12.102 -14.372 1.00 69.69 241 ARG A C 1
ATOM 1838 O O . ARG A 1 241 ? 10.669 11.751 -13.627 1.00 69.69 241 ARG A O 1
ATOM 1845 N N . LEU A 1 242 ? 8.475 11.984 -14.060 1.00 67.06 242 LEU A N 1
ATOM 1846 C CA . LEU A 1 242 ? 7.993 11.268 -12.879 1.00 67.06 242 LEU A CA 1
ATOM 1847 C C . LEU A 1 242 ? 8.434 9.799 -12.937 1.00 67.06 242 LEU A C 1
ATOM 1849 O O . LEU A 1 242 ? 9.119 9.340 -12.033 1.00 67.06 242 LEU A O 1
ATOM 1853 N N . THR A 1 243 ? 8.153 9.124 -14.055 1.00 63.81 243 THR A N 1
ATOM 1854 C CA . THR A 1 243 ? 8.542 7.725 -14.280 1.00 63.81 243 THR A CA 1
ATOM 1855 C C . THR A 1 243 ? 10.059 7.537 -14.248 1.00 63.81 243 THR A C 1
ATOM 1857 O O . THR A 1 243 ? 10.539 6.576 -13.658 1.00 63.81 243 THR A O 1
ATOM 1860 N N . CYS A 1 244 ? 10.828 8.481 -14.801 1.00 67.25 244 CYS A N 1
ATOM 1861 C CA . CYS A 1 244 ? 12.288 8.473 -14.681 1.00 67.25 244 CYS A CA 1
ATOM 1862 C C . CYS A 1 244 ? 12.758 8.489 -13.224 1.00 67.25 244 CYS A C 1
ATOM 1864 O O . CYS A 1 244 ? 13.619 7.706 -12.842 1.00 67.25 244 CYS A O 1
ATOM 1866 N N . VAL A 1 245 ? 12.201 9.391 -12.410 1.00 67.88 245 VAL A N 1
ATOM 1867 C CA . VAL A 1 245 ? 12.582 9.556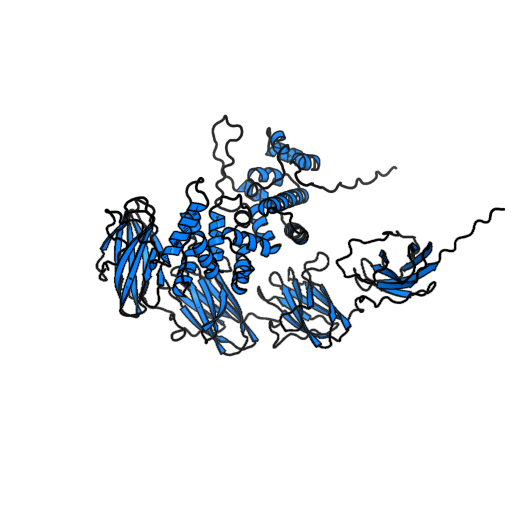 -11.002 1.00 67.88 245 VAL A CA 1
ATOM 1868 C C . VAL A 1 245 ? 12.197 8.325 -10.189 1.00 67.88 245 VAL A C 1
ATOM 1870 O O . VAL A 1 245 ? 13.014 7.853 -9.405 1.00 67.88 245 VAL A O 1
ATOM 1873 N N . GLU A 1 246 ? 10.994 7.792 -10.400 1.00 63.47 246 GLU A N 1
ATOM 1874 C CA . GLU A 1 246 ? 10.517 6.563 -9.758 1.00 63.47 246 GLU A CA 1
ATOM 1875 C C . GLU A 1 246 ? 11.463 5.397 -10.056 1.00 63.47 246 GLU A C 1
ATOM 1877 O O . GLU A 1 246 ? 11.984 4.762 -9.140 1.00 63.47 246 GLU A O 1
ATOM 1882 N N . GLN A 1 247 ? 11.777 5.173 -11.332 1.00 61.41 247 GLN A N 1
ATOM 1883 C CA . GLN A 1 247 ? 12.685 4.104 -11.724 1.00 61.41 247 GLN A CA 1
ATOM 1884 C C . GLN A 1 247 ? 14.095 4.304 -11.177 1.00 61.41 247 GLN A C 1
ATOM 1886 O O . GLN A 1 247 ? 14.672 3.360 -10.644 1.00 61.41 247 GLN A O 1
ATOM 1891 N N . LEU A 1 248 ? 14.626 5.527 -11.238 1.00 63.25 248 LEU A N 1
ATOM 1892 C CA . LEU A 1 248 ? 15.945 5.852 -10.706 1.00 63.25 248 LEU A CA 1
ATOM 1893 C C . LEU A 1 248 ? 16.061 5.470 -9.233 1.00 63.25 248 LEU A C 1
ATOM 1895 O O . LEU A 1 248 ? 17.080 4.940 -8.800 1.00 63.25 248 LEU A O 1
ATOM 1899 N N . MET A 1 249 ? 15.009 5.764 -8.477 1.00 61.16 249 MET A N 1
ATOM 1900 C CA . MET A 1 249 ? 14.957 5.577 -7.034 1.00 61.16 249 MET A CA 1
ATOM 1901 C C . MET A 1 249 ? 14.683 4.136 -6.636 1.00 61.16 249 MET A C 1
ATOM 1903 O O . MET A 1 249 ? 15.105 3.722 -5.564 1.00 61.16 249 MET A O 1
ATOM 1907 N N . SER A 1 250 ? 14.065 3.369 -7.527 1.00 51.72 250 SER A N 1
ATOM 1908 C CA . SER A 1 250 ? 13.782 1.949 -7.345 1.00 51.72 250 SER A CA 1
ATOM 1909 C C . SER A 1 250 ? 14.986 1.024 -7.604 1.00 51.72 250 SER A C 1
ATOM 1911 O O . SER A 1 250 ? 14.954 -0.156 -7.258 1.00 51.72 250 SER A O 1
ATOM 1913 N N . ILE A 1 251 ? 16.080 1.535 -8.188 1.00 52.31 251 ILE A N 1
ATOM 1914 C CA . ILE A 1 251 ? 17.311 0.760 -8.390 1.00 52.31 251 ILE A CA 1
ATOM 1915 C C . ILE A 1 251 ? 17.953 0.502 -7.024 1.00 52.31 251 ILE A C 1
ATOM 1917 O O . ILE A 1 251 ? 18.676 1.342 -6.479 1.00 52.31 251 ILE A O 1
ATOM 1921 N N . SER A 1 252 ? 17.750 -0.713 -6.509 1.00 43.12 252 SER A N 1
ATOM 1922 C CA . SER A 1 252 ? 18.313 -1.232 -5.252 1.00 43.12 252 SER A CA 1
ATOM 1923 C C . SER A 1 252 ? 19.833 -1.029 -5.122 1.00 43.12 252 SER A C 1
ATOM 1925 O O . SER A 1 252 ? 20.389 -1.008 -4.018 1.00 43.12 252 SER A O 1
ATOM 1927 N N . ASP A 1 253 ? 20.521 -0.849 -6.253 1.00 41.03 253 ASP A N 1
ATOM 1928 C CA . ASP A 1 253 ? 21.962 -0.651 -6.345 1.00 41.03 253 ASP A CA 1
ATOM 1929 C C . ASP A 1 253 ? 22.461 0.777 -6.082 1.00 41.03 253 ASP A C 1
ATOM 1931 O O . ASP A 1 253 ? 23.674 0.958 -5.948 1.00 41.03 253 ASP A O 1
ATOM 1935 N N . LEU A 1 254 ? 21.599 1.786 -5.890 1.00 43.16 254 LEU A N 1
ATOM 1936 C CA . LEU A 1 254 ? 22.059 3.082 -5.358 1.00 43.16 254 LEU A CA 1
ATOM 1937 C C . LEU A 1 254 ? 22.712 2.901 -3.975 1.00 43.16 254 LEU A C 1
ATOM 1939 O O . LEU A 1 254 ? 23.742 3.512 -3.678 1.00 43.16 254 LEU A O 1
ATOM 1943 N N . SER A 1 255 ? 22.166 2.000 -3.151 1.00 39.06 255 SER A N 1
ATOM 1944 C CA . SER A 1 255 ? 22.671 1.688 -1.808 1.00 39.06 255 SER A CA 1
ATOM 1945 C C . SER A 1 255 ? 23.954 0.842 -1.811 1.00 39.06 255 SER A C 1
ATOM 1947 O O . SER A 1 255 ? 24.832 1.046 -0.966 1.00 39.06 255 SER A O 1
ATOM 1949 N N . SER A 1 256 ? 24.098 -0.082 -2.769 1.00 34.56 256 SER A N 1
ATOM 1950 C CA . SER A 1 256 ? 25.225 -1.020 -2.871 1.00 34.56 256 SER A CA 1
ATOM 1951 C C . SER A 1 256 ? 26.438 -0.400 -3.587 1.00 34.56 256 SER A C 1
ATOM 1953 O O . SER A 1 256 ? 27.584 -0.674 -3.213 1.00 34.56 256 SER A O 1
ATOM 1955 N N . SER A 1 257 ? 26.195 0.497 -4.549 1.00 36.75 257 SER A N 1
ATOM 1956 C CA . SER A 1 257 ? 27.203 1.066 -5.456 1.00 36.75 257 SER A CA 1
ATOM 1957 C C . SER A 1 257 ? 27.898 2.321 -4.914 1.00 36.75 257 SER A C 1
ATOM 1959 O O . SER A 1 257 ? 29.023 2.634 -5.305 1.00 36.75 257 SER A O 1
ATOM 1961 N N . ILE A 1 258 ? 27.285 3.030 -3.956 1.00 40.78 258 ILE A N 1
ATOM 1962 C CA . ILE A 1 258 ? 27.862 4.238 -3.326 1.00 40.78 258 ILE A CA 1
ATOM 1963 C C . ILE A 1 258 ? 28.829 3.882 -2.168 1.00 40.78 258 ILE A C 1
ATOM 1965 O O . ILE A 1 258 ? 29.461 4.746 -1.550 1.00 40.78 258 ILE A O 1
ATOM 1969 N N . VAL A 1 259 ? 29.043 2.595 -1.873 1.00 32.28 259 VAL A N 1
ATOM 1970 C CA . VAL A 1 259 ? 29.906 2.173 -0.759 1.00 32.28 259 VAL A CA 1
ATOM 1971 C C . VAL A 1 259 ? 31.391 2.167 -1.144 1.00 32.28 259 VAL A C 1
ATOM 1973 O O . VAL A 1 259 ? 31.908 1.154 -1.609 1.00 32.28 259 VAL A O 1
ATOM 1976 N N . SER A 1 260 ? 32.106 3.269 -0.852 1.00 29.89 260 SER A N 1
ATOM 1977 C CA . SER A 1 260 ? 33.519 3.333 -0.377 1.00 29.89 260 SER A CA 1
ATOM 1978 C C . SER A 1 260 ? 34.000 4.792 -0.174 1.00 29.89 260 SER A C 1
ATOM 1980 O O . SER A 1 260 ? 33.685 5.615 -1.029 1.00 29.89 260 SER A O 1
ATOM 1982 N N . PRO A 1 261 ? 34.919 5.158 0.764 1.00 34.78 261 PRO A N 1
ATOM 1983 C CA . PRO A 1 261 ? 35.244 4.731 2.143 1.00 34.78 261 PRO A CA 1
ATOM 1984 C C . PRO A 1 261 ? 34.612 5.671 3.224 1.00 34.78 261 PRO A C 1
ATOM 1986 O O . PRO A 1 261 ? 33.994 6.669 2.873 1.00 34.78 261 PRO A O 1
ATOM 1989 N N . PRO A 1 262 ? 34.805 5.439 4.546 1.00 33.09 262 PRO A N 1
ATOM 1990 C CA . PRO A 1 262 ? 34.056 6.070 5.661 1.00 33.09 262 PRO A CA 1
ATOM 1991 C C . PRO A 1 262 ? 34.353 7.560 5.977 1.00 33.09 262 PRO A C 1
ATOM 1993 O O . PRO A 1 262 ? 34.239 7.985 7.124 1.00 33.09 262 PRO A O 1
ATOM 1996 N N . HIS A 1 263 ? 34.747 8.376 4.997 1.00 36.03 263 HIS A N 1
ATOM 1997 C CA . HIS A 1 263 ? 35.069 9.798 5.207 1.00 36.03 263 HIS A CA 1
ATOM 1998 C C . HIS A 1 263 ? 34.508 10.703 4.104 1.00 36.03 263 HIS A C 1
ATOM 2000 O O . HIS A 1 263 ? 35.236 11.508 3.518 1.00 36.03 263 HIS A O 1
ATOM 2006 N N . VAL A 1 264 ? 33.218 10.574 3.798 1.00 39.06 264 VAL A N 1
ATOM 2007 C CA . VAL A 1 264 ? 32.568 11.368 2.750 1.00 39.06 264 VAL A CA 1
ATOM 2008 C C . VAL A 1 264 ? 31.301 11.999 3.333 1.00 39.06 264 VAL A C 1
ATOM 2010 O O . VAL A 1 264 ? 30.396 11.289 3.740 1.00 39.06 264 VAL A O 1
ATOM 2013 N N . GLY A 1 265 ? 31.279 13.330 3.464 1.00 40.00 265 GLY A N 1
ATOM 2014 C CA . GLY A 1 265 ? 30.185 14.061 4.121 1.00 40.00 265 GLY A CA 1
ATOM 2015 C C . GLY A 1 265 ? 28.938 14.278 3.247 1.00 40.00 265 GLY A C 1
ATOM 2016 O O . GLY A 1 265 ? 29.017 14.201 2.020 1.00 40.00 265 GLY A O 1
ATOM 2017 N N . HIS A 1 266 ? 27.827 14.645 3.905 1.00 39.69 266 HIS A N 1
ATOM 2018 C CA . HIS A 1 266 ? 26.469 14.896 3.371 1.00 39.69 266 HIS A CA 1
ATOM 2019 C C . HIS A 1 266 ? 26.392 15.576 1.984 1.00 39.69 266 HIS A C 1
ATOM 2021 O O . HIS A 1 266 ? 25.597 15.175 1.137 1.00 39.69 266 HIS A O 1
ATOM 2027 N N . TRP A 1 267 ? 27.244 16.569 1.706 1.00 39.38 267 TRP A N 1
ATOM 2028 C CA . TRP A 1 267 ? 27.214 17.335 0.450 1.00 39.38 267 TRP A CA 1
ATOM 2029 C C . TRP A 1 267 ? 27.549 16.520 -0.810 1.00 39.38 267 TRP A C 1
ATOM 2031 O O . TRP A 1 267 ? 27.130 16.893 -1.904 1.00 39.38 267 TRP A O 1
ATOM 2041 N N . ARG A 1 268 ? 28.287 15.405 -0.695 1.00 49.72 268 ARG A N 1
ATOM 2042 C CA . ARG A 1 268 ? 28.636 14.555 -1.850 1.00 49.72 268 ARG A CA 1
ATOM 2043 C C . ARG A 1 268 ? 27.554 13.524 -2.192 1.00 49.72 268 ARG A C 1
ATOM 2045 O O . ARG A 1 268 ? 27.385 13.246 -3.371 1.00 49.72 268 ARG A O 1
ATOM 2052 N N . THR A 1 269 ? 26.789 13.029 -1.217 1.00 50.69 269 THR A N 1
ATOM 2053 C CA . THR A 1 269 ? 25.651 12.117 -1.459 1.00 50.69 269 THR A CA 1
ATOM 2054 C C . THR A 1 269 ? 24.497 12.843 -2.147 1.00 50.69 269 THR A C 1
ATOM 2056 O O . THR A 1 269 ? 23.978 12.353 -3.143 1.00 50.69 269 THR A O 1
ATOM 2059 N N . LEU A 1 270 ? 24.177 14.063 -1.697 1.00 52.44 270 LEU A N 1
ATOM 2060 C CA . LEU A 1 270 ? 23.211 14.932 -2.379 1.00 52.44 270 LEU A CA 1
ATOM 2061 C C . LEU A 1 270 ? 23.678 15.306 -3.789 1.00 52.44 270 LEU A C 1
ATOM 2063 O O . LEU A 1 270 ? 22.854 15.387 -4.685 1.00 52.44 270 LEU A O 1
ATOM 2067 N N . SER A 1 271 ? 24.990 15.467 -4.012 1.00 51.75 271 SER A N 1
ATOM 2068 C CA . SER A 1 271 ? 25.526 15.697 -5.361 1.00 51.75 271 SER A CA 1
ATOM 2069 C C . SER A 1 271 ? 25.300 14.489 -6.275 1.00 51.75 271 SER A C 1
ATOM 2071 O O . SER A 1 271 ? 24.882 14.677 -7.407 1.00 51.75 271 SER A O 1
ATOM 2073 N N . ILE A 1 272 ? 25.540 13.260 -5.798 1.00 54.66 272 ILE A N 1
ATOM 2074 C CA . ILE A 1 272 ? 25.327 12.025 -6.575 1.00 54.66 272 ILE A CA 1
ATOM 2075 C C . ILE A 1 272 ? 23.840 11.830 -6.899 1.00 54.66 272 ILE A C 1
ATOM 2077 O O . ILE A 1 272 ? 23.500 11.688 -8.068 1.00 54.66 272 ILE A O 1
ATOM 2081 N N . LEU A 1 273 ? 22.957 11.905 -5.895 1.00 58.34 273 LEU A N 1
ATOM 2082 C CA . LEU A 1 273 ? 21.501 11.846 -6.091 1.00 58.34 273 LEU A CA 1
ATOM 2083 C C . LEU A 1 273 ? 21.019 12.937 -7.055 1.00 58.34 273 LEU A C 1
ATOM 2085 O O . LEU A 1 273 ? 20.200 12.681 -7.928 1.00 58.34 273 LEU A O 1
ATOM 2089 N N . TRP A 1 274 ? 21.577 14.142 -6.947 1.00 60.56 274 TRP A N 1
ATOM 2090 C CA . TRP A 1 274 ? 21.279 15.234 -7.863 1.00 60.56 274 TRP A CA 1
ATOM 2091 C C . TRP A 1 274 ? 21.729 14.955 -9.303 1.00 60.56 274 TRP A C 1
ATOM 2093 O O . TRP A 1 274 ? 20.986 15.252 -10.231 1.00 60.56 274 TRP A O 1
ATOM 2103 N N . PHE A 1 275 ? 22.906 14.361 -9.518 1.00 60.19 275 PHE A N 1
ATOM 2104 C CA . PHE A 1 275 ? 23.364 13.974 -10.860 1.00 60.19 275 PHE A CA 1
ATOM 2105 C C . PHE A 1 275 ? 22.470 12.913 -11.487 1.00 60.19 275 PHE A C 1
ATOM 2107 O O . PHE A 1 275 ? 22.110 13.018 -12.657 1.00 60.19 275 PHE A O 1
ATOM 2114 N N . PHE A 1 276 ? 22.085 11.925 -10.688 1.00 63.03 276 PHE A N 1
ATOM 2115 C CA . PHE A 1 276 ? 21.119 10.923 -11.090 1.00 63.03 276 PHE A CA 1
ATOM 2116 C C . PHE A 1 276 ? 19.793 11.585 -11.491 1.00 63.03 276 PHE A C 1
ATOM 2118 O O . PHE A 1 276 ? 19.327 11.381 -12.605 1.00 63.03 276 PHE A O 1
ATOM 2125 N N . LEU A 1 277 ? 19.246 12.492 -10.683 1.00 65.38 277 LEU A N 1
ATOM 2126 C CA . LEU A 1 277 ? 18.025 13.227 -11.038 1.00 65.38 277 LEU A CA 1
ATOM 2127 C C . LEU A 1 277 ? 18.186 14.132 -12.269 1.00 65.38 277 LEU A C 1
ATOM 2129 O O . LEU A 1 277 ? 17.244 14.274 -13.044 1.00 65.38 277 LEU A O 1
ATOM 2133 N N . LEU A 1 278 ? 19.368 14.711 -12.505 1.00 63.47 278 LEU A N 1
ATOM 2134 C CA . LEU A 1 278 ? 19.650 15.490 -13.717 1.00 63.47 278 LEU A CA 1
ATOM 2135 C C . LEU A 1 278 ? 19.585 14.646 -14.995 1.00 63.47 278 LEU A C 1
ATOM 2137 O O . LEU A 1 278 ? 19.315 15.209 -16.055 1.00 63.47 278 LEU A O 1
ATOM 2141 N N . SER A 1 279 ? 19.757 13.322 -14.920 1.00 63.47 279 SER A N 1
ATOM 2142 C CA . SER A 1 279 ? 19.519 12.444 -16.075 1.00 63.47 279 SER A CA 1
ATOM 2143 C C . SER A 1 279 ? 18.057 12.472 -16.542 1.00 63.47 279 SER A C 1
ATOM 2145 O O . SER A 1 279 ? 17.797 12.334 -17.732 1.00 63.47 279 SER A O 1
ATOM 2147 N N . CYS A 1 280 ? 17.114 12.792 -15.648 1.00 66.25 280 CYS A N 1
ATOM 2148 C CA . CYS A 1 280 ? 15.714 13.047 -15.992 1.00 66.25 280 CYS A CA 1
ATOM 2149 C C . CYS A 1 280 ? 15.489 14.470 -16.567 1.00 66.25 280 CYS A C 1
ATOM 2151 O O . CYS A 1 280 ? 14.458 14.750 -17.181 1.00 66.25 280 CYS A O 1
ATOM 2153 N N . TRP A 1 281 ? 16.450 15.397 -16.422 1.00 68.06 281 TRP A N 1
ATOM 2154 C CA . TRP A 1 281 ? 16.415 16.763 -16.987 1.00 68.06 281 TRP A CA 1
ATOM 2155 C C . TRP A 1 281 ? 17.695 17.131 -17.754 1.00 68.06 281 TRP A C 1
ATOM 2157 O O . TRP A 1 281 ? 18.360 18.123 -17.435 1.00 68.06 281 TRP A O 1
ATOM 2167 N N . PRO A 1 282 ? 18.009 16.414 -18.842 1.00 56.41 282 PRO A N 1
ATOM 2168 C CA . PRO A 1 282 ? 19.230 16.649 -19.610 1.00 56.41 282 PRO A CA 1
ATOM 2169 C C . PRO A 1 282 ? 19.347 18.073 -20.169 1.00 56.41 282 PRO A C 1
ATOM 2171 O O . PRO A 1 282 ? 20.436 18.619 -20.311 1.00 56.41 282 PRO A O 1
ATOM 2174 N N . GLU A 1 283 ? 18.206 18.704 -20.453 1.00 59.19 283 GLU A N 1
ATOM 2175 C CA . GLU A 1 283 ? 18.116 20.066 -20.986 1.00 59.19 283 GLU A CA 1
ATOM 2176 C C . GLU A 1 283 ? 18.593 21.149 -19.997 1.00 59.19 283 GLU A C 1
ATOM 2178 O O . GLU A 1 283 ? 18.853 22.275 -20.421 1.00 59.19 283 GLU A O 1
ATOM 2183 N N . GLN A 1 284 ? 18.676 20.845 -18.693 1.00 55.22 284 GLN A N 1
ATOM 2184 C CA . GLN A 1 284 ? 19.019 21.808 -17.636 1.00 55.22 284 GLN A CA 1
ATOM 2185 C C . GLN A 1 284 ? 20.435 21.650 -17.069 1.00 55.22 284 GLN A C 1
ATOM 2187 O O . GLN A 1 284 ? 20.822 22.415 -16.183 1.00 55.22 284 GLN A O 1
ATOM 2192 N N . VAL A 1 285 ? 21.234 20.710 -17.581 1.00 52.66 285 VAL A N 1
ATOM 2193 C CA . VAL A 1 285 ? 22.645 20.588 -17.191 1.00 52.66 285 VAL A CA 1
ATOM 2194 C C . VAL A 1 285 ? 23.377 21.875 -17.617 1.00 52.66 285 VAL A C 1
ATOM 2196 O O . VAL A 1 285 ? 23.364 22.212 -18.805 1.00 52.66 285 VAL A O 1
ATOM 2199 N N . PRO A 1 286 ? 23.973 22.655 -16.685 1.00 40.94 286 PRO A N 1
ATOM 2200 C CA . PRO A 1 286 ? 24.536 23.959 -17.012 1.00 40.94 286 PRO A CA 1
ATOM 2201 C C . PRO A 1 286 ? 25.616 23.846 -18.084 1.00 40.94 286 PRO A C 1
ATOM 2203 O O . PRO A 1 286 ? 26.635 23.188 -17.885 1.00 40.94 286 PRO A O 1
ATOM 2206 N N . SER A 1 287 ? 25.454 24.597 -19.172 1.00 42.81 287 SER A N 1
ATOM 2207 C CA . SER A 1 287 ? 26.446 24.751 -20.244 1.00 42.81 287 SER A CA 1
ATOM 2208 C C . SER A 1 287 ? 27.737 25.477 -19.811 1.00 42.81 287 SER A C 1
ATOM 2210 O O . SER A 1 287 ? 28.462 25.986 -20.663 1.00 42.81 287 SER A O 1
ATOM 2212 N N . GLU A 1 288 ? 27.970 25.652 -18.505 1.00 38.91 288 GLU A N 1
ATOM 2213 C CA . GLU A 1 288 ? 28.951 26.588 -17.935 1.00 38.91 288 GLU A CA 1
ATOM 2214 C C . GLU A 1 288 ? 30.178 25.930 -17.285 1.00 38.91 288 GLU A C 1
ATOM 2216 O O . GLU A 1 288 ? 31.063 26.647 -16.815 1.00 38.91 288 GLU A O 1
ATOM 2221 N N . ARG A 1 289 ? 30.322 24.597 -17.309 1.00 41.09 289 ARG A N 1
ATOM 2222 C CA . ARG A 1 289 ? 31.688 24.061 -17.388 1.00 41.09 289 ARG A CA 1
ATOM 2223 C C . ARG A 1 289 ? 32.074 24.123 -18.849 1.00 41.09 289 ARG A C 1
ATOM 2225 O O . ARG A 1 289 ? 31.602 23.329 -19.650 1.00 41.09 289 ARG A O 1
ATOM 2232 N N . ASP A 1 290 ? 32.844 25.162 -19.164 1.00 37.50 290 ASP A N 1
ATOM 2233 C CA . ASP A 1 290 ? 33.601 25.286 -20.401 1.00 37.50 290 ASP A CA 1
ATOM 2234 C C . ASP A 1 290 ? 34.010 23.901 -20.896 1.00 37.50 290 ASP A C 1
ATOM 2236 O O . ASP A 1 290 ? 34.604 23.152 -20.121 1.00 37.50 290 ASP A O 1
ATOM 2240 N N . ALA A 1 291 ? 33.666 23.616 -22.158 1.00 44.41 291 ALA A N 1
ATOM 2241 C CA . ALA A 1 291 ? 34.174 22.501 -22.941 1.00 44.41 291 ALA A CA 1
ATOM 2242 C C . ALA A 1 291 ? 35.551 22.099 -22.421 1.00 44.41 291 ALA A C 1
ATOM 2244 O O . ALA A 1 291 ? 36.499 22.894 -22.537 1.00 44.41 291 ALA A O 1
ATOM 2245 N N . ASP A 1 292 ? 35.646 20.908 -21.824 1.00 46.88 292 ASP A N 1
ATOM 2246 C CA . ASP A 1 292 ? 36.951 20.288 -21.734 1.00 46.88 292 ASP A CA 1
ATOM 2247 C C . ASP A 1 292 ? 37.466 20.274 -23.182 1.00 46.88 292 ASP A C 1
ATOM 2249 O O . ASP A 1 292 ? 36.761 19.817 -24.080 1.00 46.88 292 ASP A O 1
ATOM 2253 N N . PRO A 1 293 ? 38.613 20.893 -23.497 1.00 46.59 293 PRO A N 1
ATOM 2254 C CA . PRO A 1 293 ? 39.132 20.867 -24.857 1.00 46.59 293 PRO A CA 1
ATOM 2255 C C . PRO A 1 293 ? 39.414 19.442 -25.356 1.00 46.59 293 PRO A C 1
ATOM 2257 O O . PRO A 1 293 ? 39.718 19.291 -26.542 1.00 46.59 293 PRO A O 1
ATOM 2260 N N . GLU A 1 294 ? 39.394 18.456 -24.451 1.00 51.00 294 GLU A N 1
ATOM 2261 C CA . GLU A 1 294 ? 39.514 17.026 -24.722 1.00 51.00 294 GLU A CA 1
ATOM 2262 C C . GLU A 1 294 ? 38.167 16.284 -24.835 1.00 51.00 294 GLU A C 1
ATOM 2264 O O . GLU A 1 294 ? 38.226 15.156 -25.297 1.00 51.00 294 GLU A O 1
ATOM 2269 N N . ASP A 1 295 ? 37.021 16.919 -24.526 1.00 56.53 295 ASP A N 1
ATOM 2270 C CA . ASP A 1 295 ? 35.656 16.363 -24.668 1.00 56.53 295 ASP A CA 1
ATOM 2271 C C . ASP A 1 295 ? 35.351 16.065 -26.148 1.00 56.53 295 ASP A C 1
ATOM 2273 O O . ASP A 1 295 ? 35.301 16.985 -26.988 1.00 56.53 295 ASP A O 1
ATOM 2277 N N . ASP A 1 296 ? 35.239 14.780 -26.487 1.00 56.41 296 ASP A N 1
ATOM 2278 C CA . ASP A 1 296 ? 35.004 14.303 -27.851 1.00 56.41 296 ASP A CA 1
ATOM 2279 C C . ASP A 1 296 ? 33.546 14.490 -28.320 1.00 56.41 296 ASP A C 1
ATOM 2281 O O . ASP A 1 296 ? 33.319 14.678 -29.528 1.00 56.41 296 ASP A O 1
ATOM 2285 N N . HIS A 1 297 ? 32.605 14.634 -27.383 1.00 61.41 297 HIS A N 1
ATOM 2286 C CA . HIS A 1 297 ? 31.182 14.891 -27.600 1.00 61.41 297 HIS A CA 1
ATOM 2287 C C . HIS A 1 297 ? 30.646 16.039 -26.721 1.00 61.41 297 HIS A C 1
ATOM 2289 O O . HIS A 1 297 ? 29.727 15.862 -25.919 1.00 61.41 297 HIS A O 1
ATOM 2295 N N . PRO A 1 298 ? 31.088 17.296 -26.959 1.00 51.44 298 PRO A N 1
ATOM 2296 C CA . PRO A 1 298 ? 30.685 18.416 -26.123 1.00 51.44 298 PRO A CA 1
ATOM 2297 C C . PRO A 1 298 ? 29.168 18.572 -26.112 1.00 51.44 298 PRO A C 1
ATOM 2299 O O . PRO A 1 298 ? 28.551 18.517 -27.172 1.00 51.44 298 PRO A O 1
ATOM 2302 N N . ILE A 1 299 ? 28.603 18.918 -24.945 1.00 50.28 299 ILE A N 1
ATOM 2303 C CA . ILE A 1 299 ? 27.168 19.120 -24.588 1.00 50.28 299 ILE A CA 1
ATOM 2304 C C . ILE A 1 299 ? 26.321 19.918 -25.628 1.00 50.28 299 ILE A C 1
ATOM 2306 O O . ILE A 1 299 ? 25.098 20.046 -25.532 1.00 50.28 299 ILE A O 1
ATOM 2310 N N . ARG A 1 300 ? 26.930 20.502 -26.666 1.00 46.31 300 ARG A N 1
ATOM 2311 C CA . ARG A 1 300 ? 26.226 21.052 -27.830 1.00 46.31 300 ARG A CA 1
ATOM 2312 C C . ARG A 1 300 ? 25.638 19.925 -28.681 1.00 46.31 300 ARG A C 1
ATOM 2314 O O . ARG A 1 300 ? 26.387 19.102 -29.177 1.00 46.31 300 ARG A O 1
ATOM 2321 N N . ARG A 1 301 ? 24.334 20.024 -28.987 1.00 51.16 301 ARG A N 1
ATOM 2322 C CA . ARG A 1 301 ? 23.631 19.302 -30.073 1.00 51.16 301 ARG A CA 1
ATOM 2323 C C . ARG A 1 301 ? 24.519 19.101 -31.307 1.00 51.16 301 ARG A C 1
ATOM 2325 O O . ARG A 1 301 ? 24.559 19.965 -32.188 1.00 51.16 301 ARG A O 1
ATOM 2332 N N . ASN A 1 302 ? 25.218 17.983 -31.373 1.00 48.84 302 ASN A N 1
ATOM 2333 C CA . ASN A 1 302 ? 25.830 17.493 -32.585 1.00 48.84 302 ASN A CA 1
ATOM 2334 C C . ASN A 1 302 ? 25.372 16.043 -32.673 1.00 48.84 302 ASN A C 1
ATOM 2336 O O . ASN A 1 302 ? 25.933 15.169 -32.021 1.00 48.84 302 ASN A O 1
ATOM 2340 N N . ASP A 1 303 ? 24.264 15.877 -33.392 1.00 57.94 303 ASP A N 1
ATOM 2341 C CA . ASP A 1 303 ? 23.488 14.651 -33.559 1.00 57.94 303 ASP A CA 1
ATOM 2342 C C . ASP A 1 303 ? 24.391 13.569 -34.177 1.00 57.94 303 ASP A C 1
ATOM 2344 O O . ASP A 1 303 ? 24.577 13.488 -35.400 1.00 57.94 303 ASP A O 1
ATOM 2348 N N . THR A 1 304 ? 25.092 12.826 -33.315 1.00 72.56 304 THR A N 1
ATOM 2349 C CA . THR A 1 304 ? 25.961 11.739 -33.750 1.00 72.56 304 THR A CA 1
ATOM 2350 C C . THR A 1 304 ? 25.067 10.571 -34.079 1.00 72.56 304 THR A C 1
ATOM 2352 O O . THR A 1 304 ? 24.648 9.799 -33.218 1.00 72.56 304 THR A O 1
ATOM 2355 N N . ARG A 1 305 ? 24.747 10.494 -35.366 1.00 78.56 305 ARG A N 1
ATOM 2356 C CA . ARG A 1 305 ? 23.820 9.506 -35.876 1.00 78.56 305 ARG A CA 1
ATOM 2357 C C . ARG A 1 305 ? 24.424 8.112 -35.834 1.00 78.56 305 ARG A C 1
ATOM 2359 O O . ARG A 1 305 ? 25.413 7.828 -36.513 1.00 78.56 305 ARG A O 1
ATOM 2366 N N . VAL A 1 306 ? 23.772 7.235 -35.086 1.00 86.44 306 VAL A N 1
ATOM 2367 C CA . VAL A 1 306 ? 24.049 5.806 -35.021 1.00 86.44 306 VAL A CA 1
ATOM 2368 C C . VAL A 1 306 ? 23.090 5.114 -35.980 1.00 86.44 306 VAL A C 1
ATOM 2370 O O . VAL A 1 306 ? 21.875 5.116 -35.792 1.00 86.44 306 VAL A O 1
ATOM 2373 N N . ASN A 1 307 ? 23.626 4.521 -37.045 1.00 89.56 307 ASN A N 1
ATOM 2374 C CA . ASN A 1 307 ? 22.805 3.686 -37.914 1.00 89.56 307 ASN A CA 1
ATOM 2375 C C . ASN A 1 307 ? 22.568 2.338 -37.229 1.00 89.56 307 ASN A C 1
ATOM 2377 O O . ASN A 1 307 ? 23.511 1.706 -36.750 1.00 89.56 307 ASN A O 1
ATOM 2381 N N . VAL A 1 308 ? 21.321 1.868 -37.231 1.00 89.69 308 VAL A N 1
ATOM 2382 C CA . VAL A 1 308 ? 20.977 0.541 -36.707 1.00 89.69 308 VAL A CA 1
ATOM 2383 C C . VAL A 1 308 ? 21.835 -0.527 -37.404 1.00 89.69 308 VAL A C 1
ATOM 2385 O O . VAL A 1 308 ? 21.895 -0.603 -38.632 1.00 89.69 308 VAL A O 1
ATOM 2388 N N . GLY A 1 309 ? 22.531 -1.340 -36.607 1.00 90.88 309 GLY A N 1
ATOM 2389 C CA . GLY A 1 309 ? 23.473 -2.371 -37.049 1.00 90.88 309 GLY A CA 1
ATOM 2390 C C . GLY A 1 309 ? 24.931 -1.915 -37.210 1.00 90.88 309 GLY A C 1
ATOM 2391 O O . GLY A 1 309 ? 25.795 -2.763 -37.448 1.00 90.88 309 GLY A O 1
ATOM 2392 N N . GLU A 1 310 ? 25.239 -0.624 -37.059 1.00 91.88 310 GLU A N 1
ATOM 2393 C CA . GLU A 1 310 ? 26.596 -0.074 -37.165 1.00 91.88 310 GLU A CA 1
ATOM 2394 C C . GLU A 1 310 ? 27.080 0.448 -35.795 1.00 91.88 310 GLU A C 1
ATOM 2396 O O . GLU A 1 310 ? 26.631 1.504 -35.352 1.00 91.88 310 GLU A O 1
ATOM 2401 N N . PRO A 1 311 ? 27.987 -0.265 -35.092 1.00 90.56 311 PRO A N 1
ATOM 2402 C CA . PRO A 1 311 ? 28.473 0.173 -33.786 1.00 90.56 311 PRO A CA 1
ATOM 2403 C C . PRO A 1 311 ? 29.376 1.409 -33.888 1.00 90.56 311 PRO A C 1
ATOM 2405 O O . PRO A 1 311 ? 30.202 1.512 -34.801 1.00 90.56 311 PRO A O 1
ATOM 2408 N N . VAL 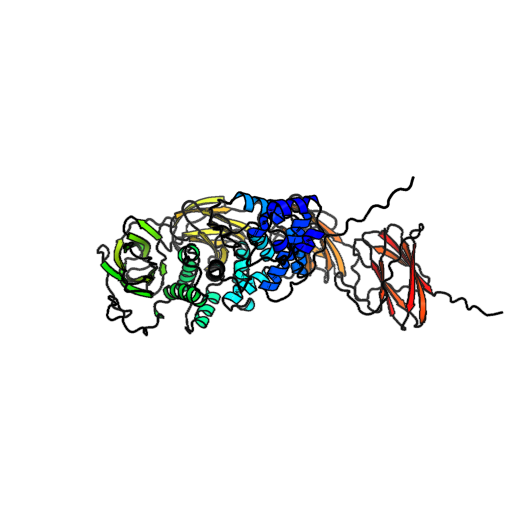A 1 312 ? 29.280 2.289 -32.895 1.00 89.06 312 VAL A N 1
ATOM 2409 C CA . VAL A 1 312 ? 30.101 3.494 -32.718 1.00 89.06 312 VAL A CA 1
ATOM 2410 C C . VAL A 1 312 ? 31.027 3.303 -31.514 1.00 89.06 312 VAL A C 1
ATOM 2412 O O . VAL A 1 312 ? 30.671 2.628 -30.550 1.00 89.06 312 VAL A O 1
ATOM 2415 N N . GLN A 1 313 ? 32.249 3.828 -31.596 1.00 87.38 313 GLN A N 1
ATOM 2416 C CA . GLN A 1 313 ? 33.218 3.814 -30.499 1.00 87.38 313 GLN A CA 1
ATOM 2417 C C . GLN A 1 313 ? 33.438 5.239 -30.019 1.00 87.38 313 GLN A C 1
ATOM 2419 O O . GLN A 1 313 ? 33.678 6.093 -30.869 1.00 87.38 313 GLN A O 1
ATOM 2424 N N . ASP A 1 314 ? 33.432 5.426 -28.702 1.00 83.19 314 ASP A N 1
ATOM 2425 C CA . ASP A 1 314 ? 33.617 6.728 -28.058 1.00 83.19 314 ASP A CA 1
ATOM 2426 C C . ASP A 1 314 ? 34.351 6.630 -26.725 1.00 83.19 314 ASP A C 1
ATOM 2428 O O . ASP A 1 314 ? 34.735 5.528 -26.303 1.00 83.19 314 ASP A O 1
ATOM 2432 N N . VAL A 1 315 ? 34.594 7.771 -26.081 1.00 79.94 315 VAL A N 1
ATOM 2433 C CA . VAL A 1 315 ? 35.258 7.866 -24.784 1.00 79.94 315 VAL A CA 1
ATOM 2434 C C . VAL A 1 315 ? 34.466 8.765 -23.842 1.00 79.94 315 VAL A C 1
ATOM 2436 O O . VAL A 1 315 ? 34.144 9.882 -24.169 1.00 79.94 315 VAL A O 1
ATOM 2439 N N . MET A 1 316 ? 34.219 8.286 -22.623 1.00 77.56 316 MET A N 1
ATOM 2440 C CA . MET A 1 316 ? 33.722 9.141 -21.542 1.00 77.56 316 MET A CA 1
ATOM 2441 C C . MET A 1 316 ? 34.888 9.875 -20.903 1.00 77.56 316 MET A C 1
ATOM 2443 O O . MET A 1 316 ? 35.761 9.217 -20.331 1.00 77.56 316 MET A O 1
ATOM 2447 N N . ASP A 1 317 ? 34.887 11.198 -20.935 1.00 70.44 317 ASP A N 1
ATOM 2448 C CA . ASP A 1 317 ? 36.010 12.075 -20.616 1.00 70.44 317 ASP A CA 1
ATOM 2449 C C . ASP A 1 317 ? 36.033 12.586 -19.164 1.00 70.44 317 ASP A C 1
ATOM 2451 O O . ASP A 1 317 ? 36.922 13.344 -18.760 1.00 70.44 317 ASP A O 1
ATOM 2455 N N . GLY A 1 318 ? 35.133 12.102 -18.301 1.00 64.06 318 GLY A N 1
ATOM 2456 C CA . GLY A 1 318 ? 35.252 12.320 -16.862 1.00 64.06 318 GLY A CA 1
ATOM 2457 C C . GLY A 1 318 ? 33.988 12.110 -16.038 1.00 64.06 318 GLY A C 1
ATOM 2458 O O . GLY A 1 318 ? 33.091 11.333 -16.358 1.00 64.06 318 GLY A O 1
ATOM 2459 N N . ILE A 1 319 ? 33.943 12.797 -14.893 1.00 59.38 319 ILE A N 1
ATOM 2460 C CA . ILE A 1 319 ? 32.779 12.771 -14.004 1.00 59.38 319 ILE A CA 1
ATOM 2461 C C . ILE A 1 319 ? 31.686 13.649 -14.610 1.00 59.38 319 ILE A C 1
ATOM 2463 O O . ILE A 1 319 ? 31.897 14.859 -14.729 1.00 59.38 319 ILE A O 1
ATOM 2467 N N . ALA A 1 320 ? 30.508 13.057 -14.824 1.00 59.31 320 ALA A N 1
ATOM 2468 C CA . ALA A 1 320 ? 29.317 13.720 -15.356 1.00 59.31 320 ALA A CA 1
ATOM 2469 C C . ALA A 1 320 ? 29.470 14.162 -16.817 1.00 59.31 320 ALA A C 1
ATOM 2471 O O . ALA A 1 320 ? 28.914 15.188 -17.210 1.00 59.31 320 ALA A O 1
ATOM 2472 N N . ASP A 1 321 ? 30.226 13.374 -17.579 1.00 68.50 321 ASP A N 1
ATOM 2473 C CA . ASP A 1 321 ? 30.250 13.478 -19.027 1.00 68.50 321 ASP A CA 1
ATOM 2474 C C . ASP A 1 321 ? 28.966 12.893 -19.636 1.00 68.50 321 ASP A C 1
ATOM 2476 O O . ASP A 1 321 ? 28.376 11.954 -19.076 1.00 68.50 321 ASP A O 1
ATOM 2480 N N . ILE A 1 322 ? 28.486 13.515 -20.711 1.00 71.88 322 ILE A N 1
ATOM 2481 C CA . ILE A 1 322 ? 27.204 13.203 -21.343 1.00 71.88 322 ILE A CA 1
ATOM 2482 C C . ILE A 1 322 ? 27.356 13.221 -22.860 1.00 71.88 322 ILE A C 1
ATOM 2484 O O . ILE A 1 322 ? 27.364 14.293 -23.472 1.00 71.88 322 ILE A O 1
ATOM 2488 N N . ASP A 1 323 ? 27.237 12.035 -23.446 1.00 75.62 323 ASP A N 1
ATOM 2489 C CA . ASP A 1 323 ? 27.299 11.847 -24.887 1.00 75.62 323 ASP A CA 1
ATOM 2490 C C . ASP A 1 323 ? 25.900 11.687 -25.473 1.00 75.62 323 ASP A C 1
ATOM 2492 O O . ASP A 1 323 ? 25.041 10.971 -24.943 1.00 75.62 323 ASP A O 1
ATOM 2496 N N . TRP A 1 324 ? 25.661 12.371 -26.590 1.00 77.38 324 TRP A N 1
ATOM 2497 C CA . TRP A 1 324 ? 24.367 12.406 -27.265 1.00 77.38 324 TRP A CA 1
ATOM 2498 C C . TRP A 1 324 ? 24.427 11.735 -28.634 1.00 77.38 324 TRP A C 1
ATOM 2500 O O . TRP A 1 324 ? 25.203 12.136 -29.504 1.00 77.38 324 TRP A O 1
ATOM 2510 N N . PHE A 1 325 ? 23.511 10.795 -28.856 1.00 80.62 325 PHE A N 1
ATOM 2511 C CA . PHE A 1 325 ? 23.353 10.071 -30.115 1.00 80.62 325 PHE A CA 1
ATOM 2512 C C . PHE A 1 325 ? 21.916 10.163 -30.635 1.00 80.62 325 PHE A C 1
ATOM 2514 O O . PHE A 1 325 ? 20.979 10.392 -29.870 1.00 80.62 325 PHE A O 1
ATOM 2521 N N . ASP A 1 326 ? 21.731 9.950 -31.934 1.00 83.00 326 ASP A N 1
ATOM 2522 C CA . ASP A 1 326 ? 20.416 9.784 -32.559 1.00 83.00 326 ASP A CA 1
ATOM 2523 C C . ASP A 1 326 ? 20.366 8.516 -33.415 1.00 83.00 326 ASP A C 1
ATOM 2525 O O . ASP A 1 326 ? 21.361 8.131 -34.028 1.00 83.00 326 ASP A O 1
ATOM 2529 N N . PHE A 1 327 ? 19.206 7.869 -33.482 1.00 86.31 327 PHE A N 1
ATOM 2530 C CA . PHE A 1 327 ? 18.947 6.796 -34.440 1.00 86.31 327 PHE A CA 1
ATOM 2531 C C . PHE A 1 327 ? 17.526 6.898 -34.994 1.00 86.31 327 PHE A C 1
ATOM 2533 O O . PHE A 1 327 ? 16.639 7.446 -34.350 1.00 86.31 327 PHE A O 1
ATOM 2540 N N . GLU A 1 328 ? 17.308 6.384 -36.203 1.00 88.19 328 GLU A N 1
ATOM 2541 C CA . GLU A 1 328 ? 15.962 6.262 -36.778 1.00 88.19 328 GLU A CA 1
ATOM 2542 C C . GLU A 1 328 ? 15.345 4.938 -36.315 1.00 88.19 328 GLU A C 1
ATOM 2544 O O . GLU A 1 328 ? 15.947 3.879 -36.523 1.00 88.19 328 GLU A O 1
ATOM 2549 N N . GLY A 1 329 ? 14.171 5.012 -35.687 1.00 86.94 329 GLY A N 1
ATOM 2550 C CA . GLY A 1 329 ? 13.375 3.857 -35.279 1.00 86.94 329 GLY A CA 1
ATOM 2551 C C . GLY A 1 329 ? 12.021 3.847 -35.983 1.00 86.94 329 GLY A C 1
ATOM 2552 O O . GLY A 1 329 ? 11.484 4.906 -36.301 1.00 86.94 329 GLY A O 1
ATOM 2553 N N . ASP A 1 330 ? 11.479 2.658 -36.223 1.00 90.19 330 ASP A N 1
ATOM 2554 C CA . ASP A 1 330 ? 10.155 2.432 -36.799 1.00 90.19 330 ASP A CA 1
ATOM 2555 C C . ASP A 1 330 ? 9.131 2.169 -35.678 1.00 90.19 330 ASP A C 1
ATOM 2557 O O . ASP A 1 330 ? 9.422 1.474 -34.707 1.00 90.19 330 ASP A O 1
ATOM 2561 N N . GLU A 1 331 ? 7.920 2.718 -35.810 1.00 86.62 331 GLU A N 1
ATOM 2562 C CA . GLU A 1 331 ? 6.838 2.596 -34.817 1.00 86.62 331 GLU A CA 1
ATOM 2563 C C . GLU A 1 331 ? 6.528 1.129 -34.489 1.00 86.62 331 GLU A C 1
ATOM 2565 O O . GLU A 1 331 ? 6.215 0.330 -35.374 1.00 86.62 331 GLU A O 1
ATOM 2570 N N . GLY A 1 332 ? 6.573 0.794 -33.201 1.00 83.94 332 GLY A N 1
ATOM 2571 C CA . GLY A 1 332 ? 6.310 -0.536 -32.665 1.00 83.94 332 GLY A CA 1
ATOM 2572 C C . GLY A 1 332 ? 7.460 -1.535 -32.810 1.00 83.94 332 GLY A C 1
ATOM 2573 O O . GLY A 1 332 ? 7.336 -2.636 -32.279 1.00 83.94 332 GLY A O 1
ATOM 2574 N N . SER A 1 333 ? 8.561 -1.188 -33.488 1.00 90.50 333 SER A N 1
ATOM 2575 C CA . SER A 1 333 ? 9.757 -2.037 -33.539 1.00 90.50 333 SER A CA 1
ATOM 2576 C C . SER A 1 333 ? 10.544 -1.966 -32.230 1.00 90.50 333 SER A C 1
ATOM 2578 O O . SER A 1 333 ? 10.615 -0.919 -31.580 1.00 90.50 333 SER A O 1
ATOM 2580 N N . HIS A 1 334 ? 11.184 -3.080 -31.871 1.00 90.88 334 HIS A N 1
ATOM 2581 C CA . HIS A 1 334 ? 12.039 -3.168 -30.692 1.00 90.88 334 HIS A CA 1
ATOM 2582 C C . HIS A 1 334 ? 13.512 -3.001 -31.062 1.00 90.88 334 HIS A C 1
ATOM 2584 O O . HIS A 1 334 ? 13.978 -3.489 -32.094 1.00 90.88 334 HIS A O 1
ATOM 2590 N N . TYR A 1 335 ? 14.271 -2.343 -30.191 1.00 90.50 335 TYR A N 1
ATOM 2591 C CA . TYR A 1 335 ? 15.693 -2.082 -30.376 1.00 90.50 335 TYR A CA 1
ATOM 2592 C C . TYR A 1 335 ? 16.472 -2.474 -29.126 1.00 90.50 335 TYR A C 1
ATOM 2594 O O . TYR A 1 335 ? 16.156 -2.044 -28.021 1.00 90.50 335 TYR A O 1
ATOM 2602 N N . ILE A 1 336 ? 17.527 -3.263 -29.318 1.00 90.69 336 ILE A N 1
ATOM 2603 C CA . ILE A 1 336 ? 18.529 -3.556 -28.294 1.00 90.69 336 ILE A CA 1
ATOM 2604 C C . ILE A 1 336 ? 19.644 -2.525 -28.428 1.00 90.69 336 ILE A C 1
ATOM 2606 O O . ILE A 1 336 ? 20.291 -2.428 -29.476 1.00 90.69 336 ILE A O 1
ATOM 2610 N N . ILE A 1 337 ? 19.883 -1.789 -27.351 1.00 88.00 337 ILE A N 1
ATOM 2611 C CA . ILE A 1 337 ? 20.945 -0.803 -27.214 1.00 88.00 337 ILE A CA 1
ATOM 2612 C C . ILE A 1 337 ? 21.973 -1.376 -26.238 1.00 88.00 337 ILE A C 1
ATOM 2614 O O . ILE A 1 337 ? 21.745 -1.468 -25.033 1.00 88.00 337 ILE A O 1
ATOM 2618 N N . ASP A 1 338 ? 23.107 -1.790 -26.791 1.00 87.81 338 ASP A N 1
ATOM 2619 C CA . ASP A 1 338 ? 24.242 -2.354 -26.067 1.00 87.81 338 ASP A CA 1
ATOM 2620 C C . ASP A 1 338 ? 25.321 -1.275 -25.916 1.00 87.81 338 ASP A C 1
ATOM 2622 O O . ASP A 1 338 ? 25.832 -0.750 -26.908 1.00 87.81 338 ASP A O 1
ATOM 2626 N N . LEU A 1 339 ? 25.723 -1.007 -24.679 1.00 84.12 339 LEU A N 1
ATOM 2627 C CA . LEU A 1 339 ? 26.833 -0.133 -24.330 1.00 84.12 339 LEU A CA 1
ATOM 2628 C C . LEU A 1 339 ? 27.898 -0.944 -23.591 1.00 84.12 339 LEU A C 1
ATOM 2630 O O . LEU A 1 339 ? 27.670 -1.467 -22.501 1.00 84.12 339 LEU A O 1
ATOM 2634 N N . ARG A 1 340 ? 29.076 -1.071 -24.200 1.00 85.31 340 ARG A N 1
ATOM 2635 C CA . ARG A 1 340 ? 30.191 -1.867 -23.668 1.00 85.31 340 ARG A CA 1
ATOM 2636 C C . ARG A 1 340 ? 31.318 -0.964 -23.220 1.00 85.31 340 ARG A C 1
ATOM 2638 O O . ARG A 1 340 ? 31.934 -0.329 -24.069 1.00 85.31 340 ARG A O 1
ATOM 2645 N N . VAL A 1 341 ? 31.626 -0.971 -21.929 1.00 78.19 341 VAL A N 1
ATOM 2646 C CA . VAL A 1 341 ? 32.685 -0.150 -21.324 1.00 78.19 341 VAL A CA 1
ATOM 2647 C C . VAL A 1 341 ? 33.810 -1.044 -20.821 1.00 78.19 341 VAL A C 1
ATOM 2649 O O . VAL A 1 341 ? 33.548 -2.097 -20.252 1.00 78.19 341 VAL A O 1
ATOM 2652 N N . ALA A 1 342 ? 35.071 -0.672 -21.034 1.00 73.19 342 ALA A N 1
ATOM 2653 C CA . ALA A 1 342 ? 36.202 -1.458 -20.532 1.00 73.19 342 ALA A CA 1
ATOM 2654 C C . ALA A 1 342 ? 36.262 -1.455 -18.981 1.00 73.19 342 ALA A C 1
ATOM 2656 O O . ALA A 1 342 ? 36.079 -0.410 -18.361 1.00 73.19 342 ALA A O 1
ATOM 2657 N N . ASN A 1 343 ? 36.541 -2.611 -18.351 1.00 64.56 343 ASN A N 1
ATOM 2658 C CA . ASN A 1 343 ? 36.461 -2.856 -16.885 1.00 64.56 343 ASN A CA 1
ATOM 2659 C C . ASN A 1 343 ? 37.460 -2.078 -16.001 1.00 64.56 343 ASN A C 1
ATOM 2661 O O . ASN A 1 343 ? 37.630 -2.365 -14.814 1.00 64.56 343 ASN A O 1
ATOM 2665 N N . ASP A 1 344 ? 38.195 -1.138 -16.571 1.00 60.38 344 ASP A N 1
ATOM 2666 C CA . ASP A 1 344 ? 39.294 -0.435 -15.932 1.00 60.38 344 ASP A CA 1
ATOM 2667 C C . ASP A 1 344 ? 38.805 0.573 -14.878 1.00 60.38 344 ASP A C 1
ATOM 2669 O O . ASP A 1 344 ? 39.608 0.977 -14.034 1.00 60.38 344 ASP A O 1
ATOM 2673 N N . GLN A 1 345 ? 37.531 0.996 -14.927 1.00 52.94 345 GLN A N 1
ATOM 2674 C CA . GLN A 1 345 ? 36.912 2.033 -14.087 1.00 52.94 345 GLN A CA 1
ATOM 2675 C C . GLN A 1 345 ? 35.428 1.720 -13.794 1.00 52.94 345 GLN A C 1
ATOM 2677 O O . GLN A 1 345 ? 34.763 1.134 -14.646 1.00 52.94 345 GLN A O 1
ATOM 2682 N N . PRO A 1 346 ? 34.879 2.125 -12.629 1.00 49.72 346 PRO A N 1
ATOM 2683 C CA . PRO A 1 346 ? 33.439 2.061 -12.393 1.00 49.72 346 PRO A CA 1
ATOM 2684 C C . PRO A 1 346 ? 32.739 3.034 -13.345 1.00 49.72 346 PRO A C 1
ATOM 2686 O O . PRO A 1 346 ? 33.030 4.229 -13.324 1.00 49.72 346 PRO A O 1
ATOM 2689 N N . PHE A 1 347 ? 31.847 2.513 -14.181 1.00 52.91 347 PHE A N 1
ATOM 2690 C CA . PHE A 1 347 ? 31.039 3.285 -15.114 1.00 52.91 347 PHE A CA 1
ATOM 2691 C C . PHE A 1 347 ? 29.567 3.107 -14.746 1.00 52.91 347 PHE A C 1
ATOM 2693 O O . PHE A 1 347 ? 29.088 1.986 -14.594 1.00 52.91 347 PHE A O 1
ATOM 2700 N N . TYR A 1 348 ? 28.868 4.227 -14.583 1.00 52.44 348 TYR A N 1
ATOM 2701 C CA . TYR A 1 348 ? 27.432 4.263 -14.331 1.00 52.44 348 TYR A CA 1
ATOM 2702 C C . TYR A 1 348 ? 26.766 4.883 -15.550 1.00 52.44 348 TYR A C 1
ATOM 2704 O O . TYR A 1 348 ? 26.661 6.102 -15.620 1.00 52.44 348 TYR A O 1
ATOM 2712 N N . GLY A 1 349 ? 26.416 4.020 -16.505 1.00 50.34 349 GLY A N 1
ATOM 2713 C CA . GLY A 1 349 ? 25.744 4.345 -17.758 1.00 50.34 349 GLY A CA 1
ATOM 2714 C C . GLY A 1 349 ? 24.243 4.460 -17.599 1.00 50.34 349 GLY A C 1
ATOM 2715 O O . GLY A 1 349 ? 23.602 3.448 -17.329 1.00 50.34 349 GLY A O 1
ATOM 2716 N N . ILE A 1 350 ? 23.678 5.642 -17.821 1.00 55.66 350 ILE A N 1
ATOM 2717 C CA . ILE A 1 350 ? 22.234 5.793 -18.054 1.00 55.66 350 ILE A CA 1
ATOM 2718 C C . ILE A 1 350 ? 22.037 5.907 -19.560 1.00 55.66 350 ILE A C 1
ATOM 2720 O O . ILE A 1 350 ? 22.753 6.685 -20.188 1.00 55.66 350 ILE A O 1
ATOM 2724 N N . ILE A 1 351 ? 21.104 5.124 -20.113 1.00 59.03 351 ILE A N 1
ATOM 2725 C CA . ILE A 1 351 ? 20.688 5.202 -21.516 1.00 59.03 351 ILE A CA 1
ATOM 2726 C C . ILE A 1 351 ? 19.260 5.741 -21.534 1.00 59.03 351 ILE A C 1
ATOM 2728 O O . ILE A 1 351 ? 18.311 4.992 -21.333 1.00 59.03 351 ILE A O 1
ATOM 2732 N N . ALA A 1 352 ? 19.091 7.042 -21.759 1.00 58.44 352 ALA A N 1
ATOM 2733 C CA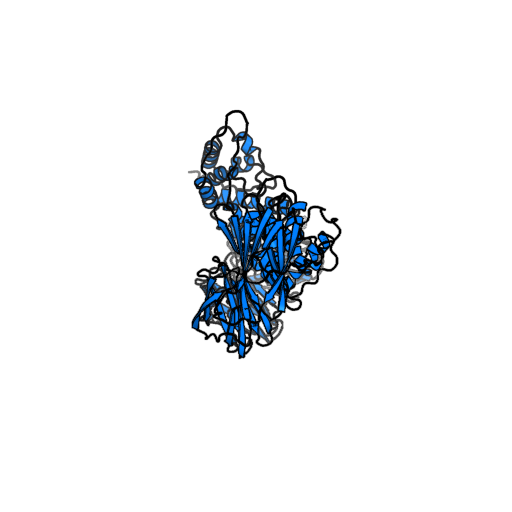 . ALA A 1 352 ? 17.758 7.638 -21.869 1.00 58.44 352 ALA A CA 1
ATOM 2734 C C . ALA A 1 352 ? 17.323 7.730 -23.336 1.00 58.44 352 ALA A C 1
ATOM 2736 O O . ALA A 1 352 ? 18.088 8.240 -24.155 1.00 58.44 352 ALA A O 1
ATOM 2737 N N . LEU A 1 353 ? 16.104 7.276 -23.651 1.00 62.09 353 LEU A N 1
ATOM 2738 C CA . LEU A 1 353 ? 15.492 7.374 -24.977 1.00 62.09 353 LEU A CA 1
ATOM 2739 C C . LEU A 1 353 ? 14.547 8.583 -25.027 1.00 62.09 353 LEU A C 1
ATOM 2741 O O . LEU A 1 353 ? 13.373 8.522 -24.661 1.00 62.09 353 LEU A O 1
ATOM 2745 N N . GLN A 1 354 ? 15.049 9.713 -25.505 1.00 59.22 354 GLN A N 1
ATOM 2746 C CA . GLN A 1 354 ? 14.251 10.923 -25.636 1.00 59.22 354 GLN A CA 1
ATOM 2747 C C . GLN A 1 354 ? 13.670 11.029 -27.056 1.00 59.22 354 GLN A C 1
ATOM 2749 O O . GLN A 1 354 ? 14.405 11.293 -28.005 1.00 59.22 354 GLN A O 1
ATOM 2754 N N . ASN A 1 355 ? 12.352 10.904 -27.205 1.00 55.62 355 ASN A N 1
ATOM 2755 C CA . ASN A 1 355 ? 11.634 11.509 -28.332 1.00 55.62 355 ASN A CA 1
ATOM 2756 C C . ASN A 1 355 ? 11.060 12.877 -27.912 1.00 55.62 355 ASN A C 1
ATOM 2758 O O . ASN A 1 355 ? 10.994 13.211 -26.721 1.00 55.62 355 ASN A O 1
ATOM 2762 N N . ASP A 1 356 ? 10.671 13.696 -28.890 1.00 50.03 356 ASP A N 1
ATOM 2763 C CA . ASP A 1 356 ? 10.214 15.069 -28.643 1.00 50.03 356 ASP A CA 1
ATOM 2764 C C . ASP A 1 356 ? 8.829 15.130 -27.940 1.00 50.03 356 ASP A C 1
ATOM 2766 O O . ASP A 1 356 ? 8.485 16.182 -27.391 1.00 50.03 356 ASP A O 1
ATOM 2770 N N . GLU A 1 357 ? 8.069 14.020 -27.877 1.00 48.69 357 GLU A N 1
ATOM 2771 C CA . GLU A 1 357 ? 6.712 13.966 -27.294 1.00 48.69 357 GLU A CA 1
ATOM 2772 C C . GLU A 1 357 ? 6.547 13.100 -26.021 1.00 48.69 357 GLU A C 1
ATOM 2774 O O . GLU A 1 357 ? 5.786 13.498 -25.136 1.00 48.69 357 GLU A O 1
ATOM 2779 N N . THR A 1 358 ? 7.239 11.959 -25.868 1.00 53.56 358 THR A N 1
ATOM 2780 C CA . THR A 1 358 ? 6.991 10.981 -24.776 1.00 53.56 358 THR A CA 1
ATOM 2781 C C . THR A 1 358 ? 8.135 10.777 -23.777 1.00 53.56 358 THR A C 1
ATOM 2783 O O . THR A 1 358 ? 7.879 10.185 -22.735 1.00 53.56 358 THR A O 1
ATOM 2786 N N . ARG A 1 359 ? 9.353 11.285 -24.035 1.00 61.19 359 ARG A N 1
ATOM 2787 C CA . ARG A 1 359 ? 10.518 11.341 -23.114 1.00 61.19 359 ARG A CA 1
ATOM 2788 C C . ARG A 1 359 ? 10.649 10.114 -22.173 1.00 61.19 359 ARG A C 1
ATOM 2790 O O . ARG A 1 359 ? 10.350 10.218 -20.989 1.00 61.19 359 ARG A O 1
ATOM 2797 N N . GLN A 1 360 ? 11.113 8.964 -22.662 1.00 60.25 360 GLN A N 1
ATOM 2798 C CA . GLN A 1 360 ? 11.321 7.766 -21.829 1.00 60.25 360 GLN A CA 1
ATOM 2799 C C . GLN A 1 360 ? 12.765 7.691 -21.294 1.00 60.25 360 GLN A C 1
ATOM 2801 O O . GLN A 1 360 ? 13.720 8.064 -21.972 1.00 60.25 360 GLN A O 1
ATOM 2806 N N . TYR A 1 361 ? 12.958 7.218 -20.063 1.00 60.38 361 TYR A N 1
ATOM 2807 C CA . TYR A 1 361 ? 14.264 7.275 -19.394 1.00 60.38 361 TYR A CA 1
ATOM 2808 C C . TYR A 1 361 ? 14.696 5.913 -18.850 1.00 60.38 361 TYR A C 1
ATOM 2810 O O . TYR A 1 361 ? 14.303 5.569 -17.746 1.00 60.38 361 TYR A O 1
ATOM 2818 N N . GLY A 1 362 ? 15.522 5.193 -19.626 1.00 57.81 362 GLY A N 1
ATOM 2819 C CA . GLY A 1 362 ? 16.096 3.854 -19.394 1.00 57.81 362 GLY A CA 1
ATOM 2820 C C . GLY A 1 362 ? 17.181 3.725 -18.342 1.00 57.81 362 GLY A C 1
ATOM 2821 O O . GLY A 1 362 ? 18.231 4.359 -18.450 1.00 57.81 362 GLY A O 1
ATOM 2822 N N . PHE A 1 363 ? 17.000 2.781 -17.414 1.00 59.22 363 PHE A N 1
ATOM 2823 C CA . PHE A 1 363 ? 18.097 2.246 -16.606 1.00 59.22 363 PHE A CA 1
ATOM 2824 C C . PHE A 1 363 ? 18.506 0.879 -17.149 1.00 59.22 363 PHE A C 1
ATOM 2826 O O . PHE A 1 363 ? 17.769 -0.090 -16.988 1.00 59.22 363 PHE A O 1
ATOM 2833 N N . PRO A 1 364 ? 19.656 0.785 -17.834 1.00 63.19 364 PRO A N 1
ATOM 2834 C CA . PRO A 1 364 ? 20.046 -0.448 -18.492 1.00 63.19 364 PRO A CA 1
ATOM 2835 C C . PRO A 1 364 ? 20.412 -1.529 -17.473 1.00 63.19 364 PRO A C 1
ATOM 2837 O O . PRO A 1 364 ? 21.102 -1.273 -16.484 1.00 63.19 364 PRO A O 1
ATOM 2840 N N . SER A 1 365 ? 20.039 -2.767 -17.786 1.00 60.56 365 SER A N 1
ATOM 2841 C CA . SER A 1 365 ? 20.557 -3.947 -17.093 1.00 60.56 365 SER A CA 1
ATOM 2842 C C . SER A 1 365 ? 22.084 -4.028 -17.229 1.00 60.56 365 SER A C 1
ATOM 2844 O O . SER A 1 365 ? 22.629 -3.771 -18.307 1.00 60.56 365 SER A O 1
ATOM 2846 N N . VAL A 1 366 ? 22.779 -4.378 -16.141 1.00 64.06 366 VAL A N 1
ATOM 2847 C CA . VAL A 1 366 ? 24.250 -4.421 -16.089 1.00 64.06 366 VAL A CA 1
ATOM 2848 C C . VAL A 1 366 ? 24.739 -5.859 -15.954 1.00 64.06 366 VAL A C 1
ATOM 2850 O O . VAL A 1 366 ? 24.328 -6.587 -15.053 1.00 64.06 366 VAL A O 1
ATOM 2853 N N . SER A 1 367 ? 25.661 -6.270 -16.823 1.00 58.91 367 SER A N 1
ATOM 2854 C CA . SER A 1 367 ? 26.386 -7.537 -16.690 1.00 58.91 367 SER A CA 1
ATOM 2855 C C . SER A 1 367 ? 27.893 -7.319 -16.794 1.00 58.91 367 SER A C 1
ATOM 2857 O O . SER A 1 367 ? 28.361 -6.655 -17.721 1.00 58.91 367 SER A O 1
ATOM 2859 N N . GLU A 1 368 ? 28.655 -7.910 -15.874 1.00 61.41 368 GLU A N 1
ATOM 2860 C CA . GLU A 1 368 ? 30.119 -7.863 -15.875 1.00 61.41 368 GLU A CA 1
ATOM 2861 C C . GLU A 1 368 ? 30.709 -9.152 -16.464 1.00 61.41 368 GLU A C 1
ATOM 2863 O O . GLU A 1 368 ? 30.481 -10.248 -15.948 1.00 61.41 368 GLU A O 1
ATOM 2868 N N . ASP A 1 369 ? 31.526 -9.020 -17.509 1.00 52.44 369 ASP A N 1
ATOM 2869 C CA . ASP A 1 369 ? 32.277 -10.116 -18.129 1.00 52.44 369 ASP A CA 1
ATOM 2870 C C . ASP A 1 369 ? 33.782 -9.812 -18.115 1.00 52.44 369 ASP A C 1
ATOM 2872 O O . ASP A 1 369 ? 34.214 -8.693 -17.848 1.00 52.44 369 ASP A O 1
ATOM 2876 N N . ALA A 1 370 ? 34.632 -10.807 -18.400 1.00 51.16 370 ALA A N 1
ATOM 2877 C CA . ALA A 1 370 ? 36.091 -10.672 -18.346 1.00 51.16 370 ALA A CA 1
ATOM 2878 C C . ALA A 1 370 ? 36.654 -9.627 -19.342 1.00 51.16 370 ALA A C 1
ATOM 2880 O O . ALA A 1 370 ? 37.115 -9.975 -20.431 1.00 51.16 370 ALA A O 1
ATOM 2881 N N . GLY A 1 371 ? 36.684 -8.358 -18.925 1.00 59.50 371 GLY A N 1
ATOM 2882 C CA . GLY A 1 371 ? 37.299 -7.229 -19.626 1.00 59.50 371 GLY A CA 1
ATOM 2883 C C . GLY A 1 371 ? 36.357 -6.065 -19.951 1.00 59.50 371 GLY A C 1
ATOM 2884 O O . GLY A 1 371 ? 36.868 -5.021 -20.350 1.00 59.50 371 GLY A O 1
ATOM 2885 N N . TYR A 1 372 ? 35.036 -6.208 -19.778 1.00 61.44 372 TYR A N 1
ATOM 2886 C CA . TYR A 1 372 ? 34.063 -5.133 -20.012 1.00 61.44 372 TYR A CA 1
ATOM 2887 C C . TYR A 1 372 ? 32.788 -5.253 -19.153 1.00 61.44 372 TYR A C 1
ATOM 2889 O O . TYR A 1 372 ? 32.376 -6.357 -18.782 1.00 61.44 372 TYR A O 1
ATOM 2897 N N . THR A 1 373 ? 32.160 -4.104 -18.904 1.00 68.75 373 THR A N 1
ATOM 2898 C CA . THR A 1 373 ? 30.817 -3.940 -18.347 1.00 68.75 373 THR A CA 1
ATOM 2899 C C . THR A 1 373 ? 29.864 -3.714 -19.512 1.00 68.75 373 THR A C 1
ATOM 2901 O O . THR A 1 373 ? 30.100 -2.843 -20.353 1.00 68.75 373 THR A O 1
ATOM 2904 N N . LEU A 1 374 ? 28.809 -4.519 -19.599 1.00 71.62 374 LEU A N 1
ATOM 2905 C CA . LEU A 1 374 ? 27.747 -4.362 -20.587 1.00 71.62 374 LEU A CA 1
ATOM 2906 C C . LEU A 1 374 ? 26.519 -3.758 -19.910 1.00 71.62 374 LEU A C 1
ATOM 2908 O O . LEU A 1 374 ? 25.959 -4.369 -19.004 1.00 71.62 374 LEU A O 1
ATOM 2912 N N . HIS A 1 375 ? 26.107 -2.597 -20.403 1.00 77.19 375 HIS A N 1
ATOM 2913 C CA . HIS A 1 375 ? 24.818 -1.979 -20.131 1.00 77.19 375 HIS A CA 1
ATOM 2914 C C . HIS A 1 375 ? 23.904 -2.279 -21.319 1.00 77.19 375 HIS A C 1
ATOM 2916 O O . HIS A 1 375 ? 24.236 -1.921 -22.451 1.00 77.19 375 HIS A O 1
ATOM 2922 N N . ARG A 1 376 ? 22.785 -2.961 -21.079 1.00 81.19 376 ARG A N 1
ATOM 2923 C CA . ARG A 1 376 ? 21.807 -3.307 -22.113 1.00 81.19 376 ARG A CA 1
ATOM 2924 C C . ARG A 1 376 ? 20.446 -2.721 -21.787 1.00 81.19 376 ARG A C 1
ATOM 2926 O O . ARG A 1 376 ? 19.912 -2.998 -20.713 1.00 81.19 376 ARG A O 1
ATOM 2933 N N . LEU A 1 377 ? 19.897 -2.005 -22.763 1.00 82.44 377 LEU A N 1
ATOM 2934 C CA . LEU A 1 377 ? 18.516 -1.546 -22.793 1.00 82.44 377 LEU A CA 1
ATOM 2935 C C . LEU A 1 377 ? 17.797 -2.185 -23.988 1.00 82.44 377 LEU A C 1
ATOM 2937 O O . LEU A 1 377 ? 18.371 -2.294 -25.072 1.00 82.44 377 LEU A O 1
ATOM 2941 N N . ILE A 1 378 ? 16.561 -2.611 -23.798 1.00 86.19 378 ILE A N 1
ATOM 2942 C CA . ILE A 1 378 ? 15.652 -3.069 -24.841 1.00 86.19 378 ILE A CA 1
ATOM 2943 C C . ILE A 1 378 ? 14.459 -2.131 -24.816 1.00 86.19 378 ILE A C 1
ATOM 2945 O O . ILE A 1 378 ? 13.815 -2.007 -23.790 1.00 86.19 378 ILE A O 1
ATOM 2949 N N . VAL A 1 379 ? 14.166 -1.459 -25.920 1.00 84.38 379 VAL A N 1
ATOM 2950 C CA . VAL A 1 379 ? 13.082 -0.469 -25.971 1.00 84.38 379 VAL A CA 1
ATOM 2951 C C . VAL A 1 379 ? 12.187 -0.704 -27.164 1.00 84.38 379 VAL A C 1
ATOM 2953 O O . VAL A 1 379 ? 12.659 -1.117 -28.225 1.00 84.38 379 VAL A O 1
ATOM 2956 N N . ARG A 1 380 ? 10.912 -0.364 -27.006 1.00 86.25 380 ARG A N 1
ATOM 2957 C CA . ARG A 1 380 ? 9.943 -0.273 -28.092 1.00 86.25 380 ARG A CA 1
ATOM 2958 C C . ARG A 1 380 ? 9.876 1.164 -28.602 1.00 86.25 380 ARG A C 1
ATOM 2960 O O . ARG A 1 380 ? 9.688 2.092 -27.820 1.00 86.25 380 ARG A O 1
ATOM 2967 N N . ALA A 1 381 ? 10.038 1.373 -29.906 1.00 84.12 381 ALA A N 1
ATOM 2968 C CA . ALA A 1 381 ? 9.913 2.705 -30.490 1.00 84.12 381 ALA A CA 1
ATOM 2969 C C . ALA A 1 381 ? 8.427 3.116 -30.550 1.00 84.12 381 ALA A C 1
ATOM 2971 O O . ALA A 1 381 ? 7.648 2.466 -31.249 1.00 84.12 381 ALA A O 1
ATOM 2972 N N . PRO A 1 382 ? 8.000 4.194 -29.865 1.00 76.00 382 PRO A N 1
ATOM 2973 C CA . PRO A 1 382 ? 6.589 4.591 -29.828 1.00 76.00 382 PRO A CA 1
ATOM 2974 C C . PRO A 1 382 ? 6.089 5.178 -31.155 1.00 76.00 382 PRO A C 1
ATOM 2976 O O . PRO A 1 382 ? 4.887 5.236 -31.386 1.00 76.00 382 PRO A O 1
ATOM 2979 N N . GLU A 1 383 ? 7.001 5.635 -32.015 1.00 79.75 383 GLU A N 1
ATOM 2980 C CA . GLU A 1 383 ? 6.703 6.275 -33.294 1.00 79.75 383 GLU A CA 1
ATOM 2981 C C . GLU A 1 383 ? 7.849 6.079 -34.296 1.00 79.75 383 GLU A C 1
ATOM 2983 O O . GLU A 1 383 ? 8.992 5.803 -33.915 1.00 79.75 383 GLU A O 1
ATOM 2988 N N . SER A 1 384 ? 7.531 6.247 -35.583 1.00 86.06 384 SER A N 1
ATOM 2989 C CA . SER A 1 384 ? 8.514 6.186 -36.668 1.00 86.06 384 SER A CA 1
ATOM 2990 C C . SER A 1 384 ? 9.219 7.541 -36.815 1.00 86.06 384 SER A C 1
ATOM 2992 O O . SER A 1 384 ? 8.779 8.374 -37.613 1.00 86.06 384 SER A O 1
ATOM 2994 N N . ASP A 1 385 ? 10.273 7.784 -36.035 1.00 81.00 385 ASP A N 1
ATOM 2995 C CA . ASP A 1 385 ? 11.036 9.041 -36.043 1.00 81.00 385 ASP A CA 1
ATOM 2996 C C . ASP A 1 385 ? 12.488 8.851 -35.545 1.00 81.00 385 ASP A C 1
ATOM 2998 O O . ASP A 1 385 ? 12.951 7.740 -35.267 1.00 81.00 385 ASP A O 1
ATOM 3002 N N . HIS A 1 386 ? 13.231 9.953 -35.465 1.00 79.31 386 HIS A N 1
ATOM 3003 C CA . HIS A 1 386 ? 14.518 10.034 -34.796 1.00 79.31 386 HIS A CA 1
ATOM 3004 C C . HIS A 1 386 ? 14.345 9.971 -33.278 1.00 79.31 386 HIS A C 1
ATOM 300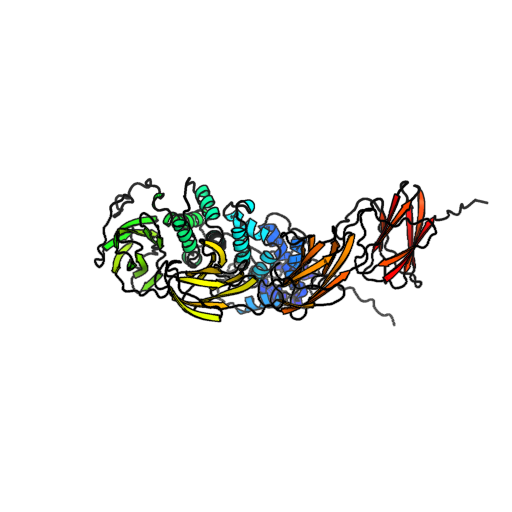6 O O . HIS A 1 386 ? 13.758 10.861 -32.661 1.00 79.31 386 HIS A O 1
ATOM 3012 N N . HIS A 1 387 ? 14.959 8.964 -32.669 1.00 78.12 387 HIS A N 1
ATOM 3013 C CA . HIS A 1 387 ? 15.033 8.802 -31.226 1.00 78.12 387 HIS A CA 1
ATOM 3014 C C . HIS A 1 387 ? 16.412 9.221 -30.730 1.00 78.12 387 HIS A C 1
ATOM 3016 O O . HIS A 1 387 ? 17.437 8.848 -31.307 1.00 78.12 387 HIS A O 1
ATOM 3022 N N . ARG A 1 388 ? 16.452 10.010 -29.656 1.00 77.56 388 ARG A N 1
ATOM 3023 C CA . ARG A 1 388 ? 17.701 10.479 -29.055 1.00 77.56 388 ARG A CA 1
ATOM 3024 C C . ARG A 1 388 ? 18.120 9.546 -27.931 1.00 77.56 388 ARG A C 1
ATOM 3026 O O . ARG A 1 388 ? 17.305 9.194 -27.088 1.00 77.56 388 ARG A O 1
ATOM 3033 N N . LEU A 1 389 ? 19.401 9.213 -27.893 1.00 78.25 389 LEU A N 1
ATOM 3034 C CA . LEU A 1 389 ? 20.027 8.455 -26.825 1.00 78.25 389 LEU A CA 1
ATOM 3035 C C . LEU A 1 389 ? 20.988 9.351 -26.063 1.00 78.25 389 LEU A C 1
ATOM 3037 O O . LEU A 1 389 ? 21.817 10.042 -26.656 1.00 78.25 389 LEU A O 1
ATOM 3041 N N . GLN A 1 390 ? 20.868 9.322 -24.746 1.00 74.69 390 GLN A N 1
ATOM 3042 C CA . GLN A 1 390 ? 21.835 9.922 -23.844 1.00 74.69 390 GLN A CA 1
ATOM 3043 C C . GLN A 1 390 ? 22.672 8.809 -23.241 1.00 74.69 390 GLN A C 1
ATOM 3045 O O . GLN A 1 390 ? 22.088 7.879 -22.700 1.00 74.69 390 GLN A O 1
ATOM 3050 N N . VAL A 1 391 ? 23.994 8.917 -23.282 1.00 76.12 391 VAL A N 1
ATOM 3051 C CA . VAL A 1 391 ? 24.878 8.085 -22.471 1.00 76.12 391 VAL A CA 1
ATOM 3052 C C . VAL A 1 391 ? 25.492 8.981 -21.409 1.00 76.12 391 VAL A C 1
ATOM 3054 O O . VAL A 1 391 ? 26.131 9.977 -21.725 1.00 76.12 391 VAL A O 1
ATOM 3057 N N . VAL A 1 392 ? 25.268 8.657 -20.141 1.00 70.38 392 VAL A N 1
ATOM 3058 C CA . VAL A 1 392 ? 25.853 9.404 -19.017 1.00 70.38 392 VAL A CA 1
ATOM 3059 C C . VAL A 1 392 ? 26.903 8.547 -18.349 1.00 70.38 392 VAL A C 1
ATOM 3061 O O . VAL A 1 392 ? 26.615 7.397 -18.055 1.00 70.38 392 VAL A O 1
ATOM 3064 N N . GLY A 1 393 ? 28.088 9.091 -18.081 1.00 64.81 393 GLY A N 1
ATOM 3065 C CA . GLY A 1 393 ? 29.155 8.386 -17.379 1.00 64.81 393 GLY A CA 1
ATOM 3066 C C . GLY A 1 393 ? 29.597 9.099 -16.107 1.00 64.81 393 GLY A C 1
ATOM 3067 O O . GLY A 1 393 ? 29.841 10.305 -16.077 1.00 64.81 393 GLY A O 1
ATOM 3068 N N . HIS A 1 394 ? 29.774 8.337 -15.027 1.00 62.44 394 HIS A N 1
ATOM 3069 C CA . HIS A 1 394 ? 30.523 8.795 -13.856 1.00 62.44 394 HIS A CA 1
ATOM 3070 C C . HIS A 1 394 ? 31.851 8.039 -13.766 1.00 62.44 394 HIS A C 1
ATOM 3072 O O . HIS A 1 394 ? 31.964 7.052 -13.038 1.00 62.44 394 HIS A O 1
ATOM 3078 N N . VAL A 1 395 ? 32.866 8.518 -14.489 1.00 61.22 395 VAL A N 1
ATOM 3079 C CA . VAL A 1 395 ? 34.193 7.886 -14.546 1.00 61.22 395 VAL A CA 1
ATOM 3080 C C . VAL A 1 395 ? 35.287 8.787 -13.981 1.00 61.22 395 VAL A C 1
ATOM 3082 O O . VAL A 1 395 ? 35.257 10.012 -14.088 1.00 61.22 395 VAL A O 1
ATOM 3085 N N . TYR A 1 396 ? 36.284 8.178 -13.335 1.00 60.75 396 TYR A N 1
ATOM 3086 C CA . TYR A 1 396 ? 37.473 8.889 -12.866 1.00 60.75 396 TYR A CA 1
ATOM 3087 C C . TYR A 1 396 ? 38.547 8.881 -13.965 1.00 60.75 396 TYR A C 1
ATOM 3089 O O . TYR A 1 396 ? 39.467 8.066 -13.939 1.00 60.75 396 TYR A O 1
ATOM 3097 N N . GLY A 1 397 ? 38.438 9.804 -14.922 1.00 68.25 397 GLY A N 1
ATOM 3098 C CA . GLY A 1 397 ? 39.322 9.899 -16.093 1.00 68.25 397 GLY A CA 1
ATOM 3099 C C . GLY A 1 397 ? 38.601 9.480 -17.373 1.00 68.25 397 GLY A C 1
ATOM 3100 O O . GLY A 1 397 ? 37.392 9.634 -17.439 1.00 68.25 397 GLY A O 1
ATOM 3101 N N . HIS A 1 398 ? 39.336 8.937 -18.345 1.00 74.00 398 HIS A N 1
ATOM 3102 C CA . HIS A 1 398 ? 38.790 8.563 -19.653 1.00 74.00 398 HIS A CA 1
ATOM 3103 C C . HIS A 1 398 ? 38.395 7.081 -19.700 1.00 74.00 398 HIS A C 1
ATOM 3105 O O . HIS A 1 398 ? 39.225 6.222 -19.376 1.00 74.00 398 HIS A O 1
ATOM 3111 N N . ALA A 1 399 ? 37.174 6.765 -20.132 1.00 75.81 399 ALA A N 1
ATOM 3112 C CA . ALA A 1 399 ? 36.687 5.394 -20.270 1.00 75.81 399 ALA A CA 1
ATOM 3113 C C . ALA A 1 399 ? 36.157 5.132 -21.692 1.00 75.81 399 ALA A C 1
ATOM 3115 O O . ALA A 1 399 ? 35.068 5.592 -22.027 1.00 75.81 399 ALA A O 1
ATOM 3116 N N . PRO A 1 400 ? 36.892 4.380 -22.535 1.00 82.69 400 PRO A N 1
ATOM 3117 C CA . PRO A 1 400 ? 36.421 4.049 -23.870 1.00 82.69 400 PRO A CA 1
ATOM 3118 C C . PRO A 1 400 ? 35.232 3.089 -23.803 1.00 82.69 400 PRO A C 1
ATOM 3120 O O . PRO A 1 400 ? 35.249 2.108 -23.047 1.00 82.69 400 PRO A O 1
ATOM 3123 N N . TYR A 1 401 ? 34.244 3.327 -24.657 1.00 83.00 401 TYR A N 1
ATOM 3124 C CA . TYR A 1 401 ? 33.078 2.479 -24.806 1.00 83.00 401 TYR A CA 1
ATOM 3125 C C . TYR A 1 401 ? 32.720 2.212 -26.272 1.00 83.00 401 TYR A C 1
ATOM 3127 O O . TYR A 1 401 ? 33.246 2.802 -27.215 1.00 83.00 401 TYR A O 1
ATOM 3135 N N . THR A 1 402 ? 31.859 1.223 -26.486 1.00 88.06 402 THR A N 1
ATOM 3136 C CA . THR A 1 402 ? 31.247 0.938 -27.786 1.00 88.06 402 THR A CA 1
ATOM 3137 C C . THR A 1 402 ? 29.737 0.908 -27.622 1.00 88.06 402 THR A C 1
ATOM 3139 O O . THR A 1 402 ? 29.236 0.113 -26.826 1.00 88.06 402 THR A O 1
ATOM 3142 N N . LEU A 1 403 ? 29.040 1.749 -28.383 1.00 87.94 403 LEU A N 1
ATOM 3143 C CA . LEU A 1 403 ? 27.586 1.805 -28.476 1.00 87.94 403 LEU A CA 1
ATOM 3144 C C . LEU A 1 403 ? 27.129 1.053 -29.728 1.00 87.94 403 LEU A C 1
ATOM 3146 O O . LEU A 1 403 ? 27.644 1.276 -30.824 1.00 87.94 403 LEU A O 1
ATOM 3150 N N . SER A 1 404 ? 26.156 0.162 -29.590 1.00 90.62 404 SER A N 1
ATOM 3151 C CA . SER A 1 404 ? 25.546 -0.534 -30.721 1.00 90.62 404 SER A CA 1
ATOM 3152 C C . SER A 1 404 ? 24.041 -0.620 -30.564 1.00 90.62 404 SER A C 1
ATOM 3154 O O . SER A 1 404 ? 23.560 -0.997 -29.501 1.00 90.62 404 SER A O 1
ATOM 3156 N N . ILE A 1 405 ? 23.324 -0.327 -31.647 1.00 91.50 405 ILE A N 1
ATOM 3157 C CA . ILE A 1 405 ? 21.867 -0.418 -31.717 1.00 91.50 405 ILE A CA 1
ATOM 3158 C C . ILE A 1 405 ? 21.522 -1.489 -32.740 1.00 91.50 405 ILE A C 1
ATOM 3160 O O . ILE A 1 405 ? 22.005 -1.444 -33.874 1.00 91.50 405 ILE A O 1
ATOM 3164 N N . THR A 1 406 ? 20.695 -2.450 -32.359 1.00 94.31 406 THR A N 1
ATOM 3165 C CA . THR A 1 406 ? 20.218 -3.507 -33.253 1.00 94.31 406 THR A CA 1
ATOM 3166 C C . THR A 1 406 ? 18.721 -3.677 -33.100 1.00 94.31 406 THR A C 1
ATOM 3168 O O . THR A 1 406 ? 18.238 -3.778 -31.979 1.00 94.31 406 THR A O 1
ATOM 3171 N N . GLU A 1 407 ? 18.002 -3.749 -34.215 1.00 93.56 407 GLU A N 1
ATOM 3172 C CA . GLU A 1 407 ? 16.590 -4.129 -34.211 1.00 93.56 407 GLU A CA 1
ATOM 3173 C C . GLU A 1 407 ? 16.427 -5.569 -33.698 1.00 93.56 407 GLU A C 1
ATOM 3175 O O . GLU A 1 407 ? 17.245 -6.447 -34.002 1.00 93.56 407 GLU A O 1
ATOM 3180 N N . ALA A 1 408 ? 15.382 -5.796 -32.908 1.00 90.38 408 ALA A N 1
ATOM 3181 C CA . ALA A 1 408 ? 15.022 -7.080 -32.338 1.00 90.38 408 ALA A CA 1
ATOM 3182 C C . ALA A 1 408 ? 13.560 -7.412 -32.649 1.00 90.38 408 ALA A C 1
ATOM 3184 O O . ALA A 1 408 ? 12.682 -6.556 -32.605 1.00 90.38 408 ALA A O 1
ATOM 3185 N N . GLU A 1 409 ? 13.306 -8.683 -32.948 1.00 90.31 409 GLU A N 1
ATOM 3186 C CA . GLU A 1 409 ? 11.951 -9.222 -33.044 1.00 90.31 409 GLU A CA 1
ATOM 3187 C C . GLU A 1 409 ? 11.560 -9.726 -31.650 1.00 90.31 409 GLU A C 1
ATOM 3189 O O . GLU A 1 409 ? 11.985 -10.809 -31.243 1.00 90.31 409 GLU A O 1
ATOM 3194 N N . ILE A 1 410 ? 10.819 -8.900 -30.911 1.00 89.62 410 ILE A N 1
ATOM 3195 C CA . ILE A 1 410 ? 10.233 -9.225 -29.604 1.00 89.62 410 ILE A CA 1
ATOM 3196 C C . ILE A 1 410 ? 8.718 -9.227 -29.794 1.00 89.62 410 ILE A C 1
ATOM 3198 O O . ILE A 1 410 ? 8.172 -8.288 -30.380 1.00 89.62 410 ILE A O 1
ATOM 3202 N N . GLU A 1 411 ? 8.080 -10.328 -29.405 1.00 89.25 411 GLU A N 1
ATOM 3203 C CA . GLU A 1 411 ? 6.623 -10.436 -29.353 1.00 89.25 411 GLU A CA 1
ATOM 3204 C C . GLU A 1 411 ? 6.195 -10.000 -27.954 1.00 89.25 411 GLU A C 1
ATOM 3206 O O . GLU A 1 411 ? 6.665 -10.598 -26.998 1.00 89.25 411 GLU A O 1
ATOM 3211 N N . ASP A 1 412 ? 5.363 -8.963 -27.900 1.00 91.69 412 ASP A N 1
ATOM 3212 C CA . ASP A 1 412 ? 4.727 -8.431 -26.690 1.00 91.69 412 ASP A CA 1
ATOM 3213 C C . ASP A 1 412 ? 3.490 -9.289 -26.376 1.00 91.69 412 ASP A C 1
ATOM 3215 O O . ASP A 1 412 ? 2.608 -9.460 -27.242 1.00 91.69 412 ASP A O 1
ATOM 3219 N N . ASP A 1 413 ? 3.469 -9.913 -25.198 1.00 93.56 413 ASP A N 1
ATOM 3220 C CA . ASP A 1 413 ? 2.393 -10.802 -24.774 1.00 93.56 413 ASP A CA 1
ATOM 3221 C C . ASP A 1 413 ? 1.130 -10.052 -24.310 1.00 93.56 413 ASP A C 1
ATOM 3223 O O . ASP A 1 413 ? 0.007 -10.578 -24.455 1.00 93.56 413 ASP A O 1
ATOM 3227 N N . HIS A 1 414 ? 1.273 -8.804 -23.857 1.00 95.06 414 HIS A N 1
ATOM 3228 C CA . HIS A 1 414 ? 0.245 -7.989 -23.227 1.00 95.06 414 HIS A CA 1
ATOM 3229 C C . HIS A 1 414 ? 0.405 -6.495 -23.542 1.00 95.06 414 HIS A C 1
ATOM 3231 O O . HIS A 1 414 ? 1.199 -5.780 -22.956 1.00 95.06 414 HIS A O 1
ATOM 3237 N N . GLY A 1 415 ? -0.508 -5.965 -24.361 1.00 91.38 415 GLY A N 1
ATOM 3238 C CA . GLY A 1 415 ? -0.374 -4.600 -24.872 1.00 91.38 415 GLY A CA 1
ATOM 3239 C C . GLY A 1 415 ? -0.258 -3.474 -23.828 1.00 91.38 415 GLY A C 1
ATOM 3240 O O . GLY A 1 415 ? -0.959 -3.442 -22.813 1.00 91.38 415 GLY A O 1
ATOM 3241 N N . ASP A 1 416 ? 0.538 -2.470 -24.205 1.00 88.88 416 ASP A N 1
ATOM 3242 C CA . ASP A 1 416 ? 0.925 -1.273 -23.441 1.00 88.88 416 ASP A CA 1
ATOM 3243 C C . ASP A 1 416 ? -0.197 -0.266 -23.100 1.00 88.88 416 ASP A C 1
ATOM 3245 O O . ASP A 1 416 ? 0.021 0.750 -22.417 1.00 88.88 416 ASP A O 1
ATOM 3249 N N . THR A 1 417 ? -1.410 -0.434 -23.640 1.00 87.69 417 THR A N 1
ATOM 3250 C CA . THR A 1 417 ? -2.460 0.593 -23.594 1.00 87.69 417 THR A CA 1
ATOM 3251 C C . THR A 1 417 ? -3.840 0.043 -23.220 1.00 87.69 417 THR A C 1
ATOM 3253 O O . THR A 1 417 ? -4.180 -1.112 -23.456 1.00 87.69 417 THR A O 1
ATOM 3256 N N . PRO A 1 418 ? -4.770 0.892 -22.741 1.00 85.56 418 PRO A N 1
ATOM 3257 C CA . PRO A 1 418 ? -6.154 0.458 -22.527 1.00 85.56 418 PRO A CA 1
ATOM 3258 C C . PRO A 1 418 ? -6.876 -0.039 -23.795 1.00 85.56 418 PRO A C 1
ATOM 3260 O O . PRO A 1 418 ? -7.957 -0.625 -23.693 1.00 85.56 418 PRO A O 1
ATOM 3263 N N . THR A 1 419 ? -6.348 0.252 -24.992 1.00 87.06 419 THR A N 1
ATOM 3264 C CA . THR A 1 419 ? -6.964 -0.151 -26.265 1.00 87.06 419 THR A CA 1
ATOM 3265 C C . THR A 1 419 ? -6.577 -1.549 -26.735 1.00 87.06 419 THR A C 1
ATOM 3267 O O . THR A 1 419 ? -7.396 -2.183 -27.404 1.00 87.06 419 THR A O 1
ATOM 3270 N N . ASP A 1 420 ? -5.388 -2.024 -26.382 1.00 89.88 420 ASP A N 1
ATOM 3271 C CA . ASP A 1 420 ? -4.862 -3.369 -26.652 1.00 89.88 420 ASP A CA 1
ATOM 3272 C C . ASP A 1 420 ? -4.793 -4.251 -25.396 1.00 89.88 420 ASP A C 1
ATOM 3274 O O . ASP A 1 420 ? -4.462 -5.426 -25.507 1.00 89.88 420 ASP A O 1
ATOM 3278 N N . ALA A 1 421 ? -5.230 -3.722 -24.251 1.00 94.75 421 ALA A N 1
ATOM 3279 C CA . ALA A 1 421 ? -5.257 -4.419 -22.977 1.00 94.75 421 ALA A CA 1
ATOM 3280 C C . ALA A 1 421 ? -5.867 -5.831 -23.014 1.00 94.75 421 ALA A C 1
ATOM 3282 O O . ALA A 1 421 ? -6.971 -6.061 -23.537 1.00 94.75 421 ALA A O 1
ATOM 3283 N N . THR A 1 422 ? -5.197 -6.748 -22.325 1.00 97.25 422 THR A N 1
ATOM 3284 C CA . THR A 1 422 ? -5.618 -8.135 -22.134 1.00 97.25 422 THR A CA 1
ATOM 3285 C C . THR A 1 422 ? -6.837 -8.210 -21.210 1.00 97.25 422 THR A C 1
ATOM 3287 O O . THR A 1 422 ? -6.891 -7.593 -20.147 1.00 97.25 422 THR A O 1
ATOM 3290 N N . LEU A 1 423 ? -7.867 -8.969 -21.600 1.00 95.56 423 LEU A N 1
ATOM 3291 C CA . LEU A 1 423 ? -9.047 -9.175 -20.753 1.00 95.56 423 LEU A CA 1
ATOM 3292 C C . LEU A 1 423 ? -8.729 -10.192 -19.652 1.00 95.56 423 LEU A C 1
ATOM 3294 O O . LEU A 1 423 ? -8.581 -11.375 -19.946 1.00 95.56 423 LEU A O 1
ATOM 3298 N N . ALA A 1 424 ? -8.718 -9.741 -18.401 1.00 95.50 424 ALA A N 1
ATOM 3299 C CA . ALA A 1 424 ? -8.528 -10.582 -17.230 1.00 95.50 424 ALA A CA 1
ATOM 3300 C C . ALA A 1 424 ? -9.873 -10.995 -16.614 1.00 95.50 424 ALA A C 1
ATOM 3302 O O . ALA A 1 424 ? -10.769 -10.168 -16.405 1.00 95.50 424 ALA A O 1
ATOM 3303 N N . ALA A 1 425 ? -10.028 -12.286 -16.315 1.00 91.81 425 ALA A N 1
ATOM 3304 C CA . ALA A 1 425 ? -11.198 -12.811 -15.623 1.00 91.81 425 ALA A CA 1
ATOM 3305 C C . ALA A 1 425 ? -10.922 -13.017 -14.128 1.00 91.81 425 ALA A C 1
ATOM 3307 O O . ALA A 1 425 ? -9.862 -13.479 -13.718 1.00 91.81 425 ALA A O 1
ATOM 3308 N N . VAL A 1 426 ? -11.924 -12.732 -13.296 1.00 91.25 426 VAL A N 1
ATOM 3309 C CA . VAL A 1 426 ? -11.845 -12.996 -11.854 1.00 91.25 426 VAL A CA 1
ATOM 3310 C C . VAL A 1 426 ? -11.757 -14.510 -11.613 1.00 91.25 426 VAL A C 1
ATOM 3312 O O . VAL A 1 426 ? -12.624 -15.269 -12.051 1.00 91.25 426 VAL A O 1
ATOM 3315 N N . GLY A 1 427 ? -10.732 -14.935 -10.877 1.00 84.75 427 GLY A N 1
ATOM 3316 C CA . GLY A 1 427 ? -10.396 -16.323 -10.564 1.00 84.75 427 GLY A CA 1
ATOM 3317 C C . GLY A 1 427 ? -9.456 -16.991 -11.572 1.00 84.75 427 GLY A C 1
ATOM 3318 O O . GLY A 1 427 ? -9.162 -18.177 -11.412 1.00 84.75 427 GLY A O 1
ATOM 3319 N N . GLU A 1 428 ? -9.016 -16.270 -12.603 1.00 89.50 428 GLU A N 1
ATOM 3320 C CA . GLU A 1 428 ? -7.977 -16.705 -13.536 1.00 89.50 428 GLU A CA 1
ATOM 3321 C C . GLU A 1 428 ? -6.599 -16.228 -13.059 1.00 89.50 428 GLU A C 1
ATOM 3323 O O . GLU A 1 428 ? -6.479 -15.173 -12.434 1.00 89.50 428 GLU A O 1
ATOM 3328 N N . VAL A 1 429 ? -5.579 -17.038 -13.341 1.00 91.12 429 VAL A N 1
ATOM 3329 C CA . VAL A 1 429 ? -4.167 -16.671 -13.198 1.00 91.12 429 VAL A CA 1
ATOM 3330 C C . VAL A 1 429 ? -3.625 -16.523 -14.611 1.00 91.12 429 VAL A C 1
ATOM 3332 O O . VAL A 1 429 ? -3.821 -17.429 -15.425 1.00 91.12 429 VAL A O 1
ATOM 3335 N N . ILE A 1 430 ? -3.009 -15.383 -14.895 1.00 95.88 430 ILE A N 1
ATOM 3336 C CA . ILE A 1 430 ? -2.468 -15.036 -16.208 1.00 95.88 430 ILE A CA 1
ATOM 3337 C C . ILE A 1 430 ? -0.950 -15.047 -16.092 1.00 95.88 430 ILE A C 1
ATOM 3339 O O . ILE A 1 430 ? -0.417 -14.314 -15.265 1.00 95.88 430 ILE A O 1
ATOM 3343 N N . ASP A 1 431 ? -0.290 -15.886 -16.886 1.00 95.44 431 ASP A N 1
ATOM 3344 C CA . ASP A 1 431 ? 1.165 -15.853 -17.058 1.00 95.44 431 ASP A CA 1
ATOM 3345 C C . ASP A 1 431 ? 1.515 -14.673 -17.979 1.00 95.44 431 ASP A C 1
ATOM 3347 O O . ASP A 1 431 ? 0.850 -14.522 -19.008 1.00 95.44 431 ASP A O 1
ATOM 3351 N N . ALA A 1 432 ? 2.512 -13.874 -17.597 1.00 95.81 432 ALA A N 1
ATOM 3352 C CA . ALA A 1 432 ? 2.905 -12.627 -18.250 1.00 95.81 432 ALA A CA 1
ATOM 3353 C C . ALA A 1 432 ? 4.433 -12.425 -18.204 1.00 95.81 432 ALA A C 1
ATOM 3355 O O . ALA A 1 432 ? 5.100 -12.898 -17.274 1.00 95.81 432 ALA A O 1
ATOM 3356 N N . GLU A 1 433 ? 5.002 -11.695 -19.158 1.00 95.62 433 GLU A N 1
ATOM 3357 C CA . GLU A 1 433 ? 6.415 -11.312 -19.188 1.00 95.62 433 GLU A CA 1
ATOM 3358 C C . GLU A 1 433 ? 6.566 -9.832 -19.547 1.00 95.62 433 GLU A C 1
ATOM 3360 O O . GLU A 1 433 ? 6.074 -9.395 -20.566 1.00 95.62 433 GLU A O 1
ATOM 3365 N N . LEU A 1 434 ? 7.340 -9.072 -18.762 1.00 92.56 434 LEU A N 1
ATOM 3366 C CA . LEU A 1 434 ? 7.803 -7.755 -19.214 1.00 92.56 434 LEU A CA 1
ATOM 3367 C C . LEU A 1 434 ? 9.009 -7.963 -20.138 1.00 92.56 434 LEU A C 1
ATOM 3369 O O . LEU A 1 434 ? 10.122 -8.213 -19.646 1.00 92.56 434 LEU A O 1
ATOM 3373 N N . GLU A 1 435 ? 8.828 -7.915 -21.459 1.00 92.00 435 GLU A N 1
ATOM 3374 C CA . GLU A 1 435 ? 9.846 -8.385 -22.411 1.00 92.00 435 GLU A CA 1
ATOM 3375 C C . GLU A 1 435 ? 10.885 -7.324 -22.777 1.00 92.00 435 GLU A C 1
ATOM 3377 O O . GLU A 1 435 ? 12.008 -7.645 -23.205 1.00 92.00 435 GLU A O 1
ATOM 3382 N N . PHE A 1 436 ? 10.544 -6.051 -22.600 1.00 87.12 436 PHE A N 1
ATOM 3383 C CA . PHE A 1 436 ? 11.422 -4.915 -22.856 1.00 87.12 436 PHE A CA 1
ATOM 3384 C C . PHE A 1 436 ? 11.422 -3.916 -21.690 1.00 87.12 436 PHE A C 1
ATOM 3386 O O . PHE A 1 436 ? 10.616 -3.962 -20.769 1.00 87.12 436 PHE A O 1
ATOM 3393 N N . ASP A 1 437 ? 12.416 -3.036 -21.649 1.00 80.00 437 ASP A N 1
ATOM 3394 C CA . ASP A 1 437 ? 12.447 -1.980 -20.644 1.00 80.00 437 ASP A CA 1
ATOM 3395 C C . ASP A 1 437 ? 11.326 -0.970 -20.949 1.00 80.00 437 ASP A C 1
ATOM 3397 O O . ASP A 1 437 ? 11.120 -0.610 -22.109 1.00 80.00 437 ASP A O 1
ATOM 3401 N N . PHE A 1 438 ? 10.643 -0.476 -19.907 1.00 77.06 438 PHE A N 1
ATOM 3402 C CA . PHE A 1 438 ? 9.420 0.362 -19.977 1.00 77.06 438 PHE A CA 1
ATOM 3403 C C . PHE A 1 438 ? 8.141 -0.339 -20.387 1.00 77.06 438 PHE A C 1
ATOM 3405 O O . PHE A 1 438 ? 7.109 0.334 -20.479 1.00 77.06 438 PHE A O 1
ATOM 3412 N N . ASP A 1 439 ? 8.205 -1.645 -20.580 1.00 87.19 439 ASP A N 1
ATOM 3413 C CA . ASP A 1 439 ? 7.028 -2.437 -20.851 1.00 87.19 439 ASP A CA 1
ATOM 3414 C C . ASP A 1 439 ? 5.967 -2.243 -19.761 1.00 87.19 439 ASP A C 1
ATOM 3416 O O . ASP A 1 439 ? 6.273 -2.068 -18.568 1.00 87.19 439 ASP A O 1
ATOM 3420 N N . THR A 1 440 ? 4.720 -2.115 -20.192 1.00 89.88 440 THR A N 1
ATOM 3421 C CA . THR A 1 440 ? 3.580 -1.900 -19.309 1.00 89.88 440 THR A CA 1
ATOM 3422 C C . THR A 1 440 ? 2.436 -2.790 -19.739 1.00 89.88 440 THR A C 1
ATOM 3424 O O . THR A 1 440 ? 1.537 -2.343 -20.442 1.00 89.88 440 THR A O 1
ATOM 3427 N N . ASP A 1 441 ? 2.358 -3.978 -19.171 1.00 96.25 441 ASP A N 1
ATOM 3428 C CA . ASP A 1 441 ? 1.224 -4.849 -19.432 1.00 96.25 441 ASP A CA 1
ATOM 3429 C C . ASP A 1 441 ? -0.066 -4.231 -18.890 1.00 96.25 441 ASP A C 1
ATOM 3431 O O . ASP A 1 441 ? -0.244 -3.986 -17.681 1.00 96.25 441 ASP A O 1
ATOM 3435 N N . VAL A 1 442 ? -1.005 -3.968 -19.797 1.00 96.69 442 VAL A N 1
ATOM 3436 C CA . VAL A 1 442 ? -2.320 -3.451 -19.438 1.00 96.69 442 VAL A CA 1
ATOM 3437 C C . VAL A 1 442 ? -3.340 -4.573 -19.475 1.00 96.69 442 VAL A C 1
ATOM 3439 O O . VAL A 1 442 ? -3.589 -5.214 -20.494 1.00 96.69 442 VAL A O 1
ATOM 3442 N N . PHE A 1 443 ? -4.040 -4.738 -18.359 1.00 97.62 443 PHE A N 1
ATOM 3443 C CA . PHE A 1 443 ? -5.164 -5.649 -18.232 1.00 97.62 443 PHE A CA 1
ATOM 3444 C C . PHE A 1 443 ? -6.452 -4.881 -17.974 1.00 97.62 443 PHE A C 1
ATOM 3446 O O . PHE A 1 443 ? -6.478 -3.782 -17.417 1.00 97.62 443 PHE A O 1
ATOM 3453 N N . VAL A 1 444 ? -7.569 -5.479 -18.359 1.00 96.62 444 VAL A N 1
ATOM 3454 C CA . VAL A 1 444 ? -8.908 -4.958 -18.088 1.00 96.62 444 VAL A CA 1
ATOM 3455 C C . VAL A 1 444 ? -9.765 -6.053 -17.492 1.00 96.62 444 VAL A C 1
ATOM 3457 O O . VAL A 1 444 ? -9.790 -7.165 -18.006 1.00 96.62 444 VAL A O 1
ATOM 3460 N N . PHE A 1 445 ? -10.527 -5.731 -16.453 1.00 95.81 445 PHE A N 1
ATOM 3461 C CA . PHE A 1 445 ? -11.503 -6.656 -15.881 1.00 95.81 445 PHE A CA 1
ATOM 3462 C C . PHE A 1 445 ? -12.828 -5.950 -15.589 1.00 95.81 445 PHE A C 1
ATOM 3464 O O . PHE A 1 445 ? -12.905 -4.721 -15.499 1.00 95.81 445 PHE A O 1
ATOM 3471 N N . GLU A 1 446 ? -13.897 -6.737 -15.491 1.00 95.38 446 GLU A N 1
ATOM 3472 C CA . GLU A 1 446 ? -15.232 -6.260 -15.124 1.00 95.38 446 GLU A CA 1
ATOM 3473 C C . GLU A 1 446 ? -15.435 -6.468 -13.622 1.00 95.38 446 GLU A C 1
ATOM 3475 O O . GLU A 1 446 ? -15.474 -7.606 -13.148 1.00 95.38 446 GLU A O 1
ATOM 3480 N N . ALA A 1 447 ? -15.589 -5.375 -12.879 1.00 94.56 447 ALA A N 1
ATOM 3481 C CA . ALA A 1 447 ? -15.943 -5.421 -11.470 1.00 94.56 447 ALA A CA 1
ATOM 3482 C C . ALA A 1 447 ? -17.456 -5.256 -11.292 1.00 94.56 447 ALA A C 1
ATOM 3484 O O . ALA A 1 447 ? -18.117 -4.469 -11.971 1.00 94.56 447 ALA A O 1
ATOM 3485 N N . GLU A 1 448 ? -18.012 -5.980 -10.332 1.00 92.56 448 GLU A N 1
ATOM 3486 C CA . GLU A 1 448 ? -19.337 -5.731 -9.772 1.00 92.56 448 GLU A CA 1
ATOM 3487 C C . GLU A 1 448 ? -19.244 -4.759 -8.592 1.00 92.56 448 GLU A C 1
ATOM 3489 O O . GLU A 1 448 ? -18.356 -4.905 -7.754 1.00 92.56 448 GLU A O 1
ATOM 3494 N N . ALA A 1 449 ? -20.181 -3.807 -8.517 1.00 88.19 449 ALA A N 1
ATOM 3495 C CA . ALA A 1 449 ? -20.323 -2.897 -7.388 1.00 88.19 449 ALA A CA 1
ATOM 3496 C C . ALA A 1 449 ? -20.376 -3.670 -6.070 1.00 88.19 449 ALA A C 1
ATOM 3498 O O . ALA A 1 449 ? -21.056 -4.695 -5.979 1.00 88.19 449 ALA A O 1
ATOM 3499 N N . ASP A 1 450 ? -19.730 -3.107 -5.055 1.00 83.12 450 ASP A N 1
ATOM 3500 C CA . ASP A 1 450 ? -19.777 -3.586 -3.679 1.00 83.12 450 ASP A CA 1
ATOM 3501 C C . ASP A 1 450 ? -19.163 -4.979 -3.477 1.00 83.12 450 ASP A C 1
ATOM 3503 O O . ASP A 1 450 ? -19.558 -5.752 -2.607 1.00 83.12 450 ASP A O 1
ATOM 3507 N N . ARG A 1 451 ? -18.191 -5.318 -4.326 1.00 86.44 451 ARG A N 1
ATOM 3508 C CA . ARG A 1 451 ? -17.346 -6.503 -4.183 1.00 86.44 451 ARG A CA 1
ATOM 3509 C C . ARG A 1 451 ? -15.921 -6.078 -3.897 1.00 86.44 451 ARG A C 1
ATOM 3511 O O . ARG A 1 451 ? -15.412 -5.180 -4.570 1.00 86.44 451 ARG A O 1
ATOM 3518 N N . THR A 1 452 ? -15.287 -6.757 -2.951 1.00 85.50 452 THR A N 1
ATOM 3519 C CA . THR A 1 452 ? -13.848 -6.640 -2.733 1.00 85.50 452 THR A CA 1
ATOM 3520 C C . THR A 1 452 ? -13.105 -7.573 -3.674 1.00 85.50 452 THR A C 1
ATOM 3522 O O . THR A 1 452 ? -13.463 -8.741 -3.830 1.00 85.50 452 THR A O 1
ATOM 3525 N N . TYR A 1 453 ? -12.080 -7.029 -4.314 1.00 89.19 453 TYR A N 1
ATOM 3526 C CA . TYR A 1 453 ? -11.138 -7.742 -5.155 1.00 89.19 453 TYR A CA 1
ATOM 3527 C C . TYR A 1 453 ? -9.763 -7.637 -4.525 1.00 89.19 453 TYR A C 1
ATOM 3529 O O . TYR A 1 453 ? -9.371 -6.579 -4.032 1.00 89.19 453 TYR A O 1
ATOM 3537 N N . LEU A 1 454 ? -9.045 -8.745 -4.573 1.00 86.88 454 LEU A N 1
ATOM 3538 C CA . LEU A 1 454 ? -7.623 -8.800 -4.342 1.00 86.88 454 LEU A CA 1
ATOM 3539 C C . LEU A 1 454 ? -6.971 -9.047 -5.700 1.00 86.88 454 LEU A C 1
ATOM 3541 O O . LEU A 1 454 ? -7.331 -9.987 -6.412 1.00 86.88 454 LEU A O 1
ATOM 3545 N N . ILE A 1 455 ? -6.078 -8.140 -6.063 1.00 91.69 455 ILE A N 1
ATOM 3546 C CA . ILE A 1 455 ? -5.299 -8.164 -7.290 1.00 91.69 455 ILE A CA 1
ATOM 3547 C C . ILE A 1 455 ? -3.847 -8.303 -6.853 1.00 91.69 455 ILE A C 1
ATOM 3549 O O . ILE A 1 455 ? -3.371 -7.455 -6.103 1.00 91.69 455 ILE A O 1
ATOM 3553 N N . GLU A 1 456 ? -3.161 -9.353 -7.282 1.00 88.00 456 GLU A N 1
ATOM 3554 C CA . GLU A 1 456 ? -1.751 -9.560 -6.952 1.00 88.00 456 GLU A CA 1
ATOM 3555 C C . GLU A 1 456 ? -0.944 -9.904 -8.199 1.00 88.00 456 GLU A C 1
ATOM 3557 O O . GLU A 1 456 ? -1.443 -10.562 -9.119 1.00 88.00 456 GLU A O 1
ATOM 3562 N N . THR A 1 457 ? 0.319 -9.500 -8.193 1.00 89.75 457 THR A N 1
ATOM 3563 C CA . THR A 1 457 ? 1.351 -10.137 -9.001 1.00 89.75 457 THR A CA 1
ATOM 3564 C C . THR A 1 457 ? 2.063 -11.200 -8.171 1.00 89.75 457 THR A C 1
ATOM 356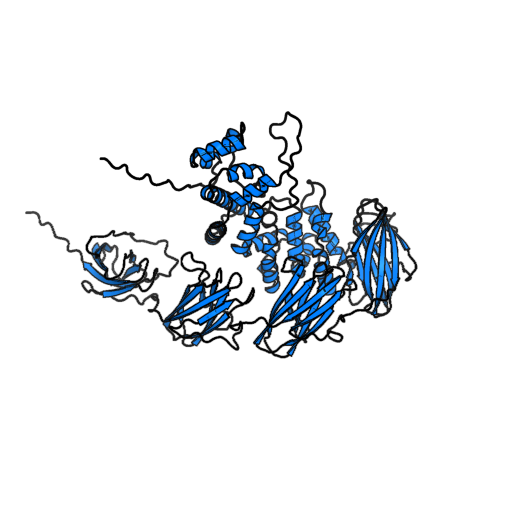6 O O . THR A 1 457 ? 2.238 -11.053 -6.967 1.00 89.75 457 THR A O 1
ATOM 3569 N N . VAL A 1 458 ? 2.505 -12.275 -8.812 1.00 85.44 458 VAL A N 1
ATOM 3570 C CA . VAL A 1 458 ? 3.470 -13.213 -8.231 1.00 85.44 458 VAL A CA 1
ATOM 3571 C C . VAL A 1 458 ? 4.690 -13.201 -9.125 1.00 85.44 458 VAL A C 1
ATOM 3573 O O . VAL A 1 458 ? 4.592 -13.512 -10.311 1.00 85.44 458 VAL A O 1
ATOM 3576 N N . LEU A 1 459 ? 5.829 -12.804 -8.568 1.00 85.38 459 LEU A N 1
ATOM 3577 C CA . LEU A 1 459 ? 7.062 -12.692 -9.335 1.00 85.38 459 LEU A CA 1
ATOM 3578 C C . LEU A 1 459 ? 7.702 -14.058 -9.570 1.00 85.38 459 LEU A C 1
ATOM 3580 O O . LEU A 1 459 ? 7.884 -14.839 -8.631 1.00 85.38 459 LEU A O 1
ATOM 3584 N N . GLU A 1 460 ? 8.105 -14.317 -10.812 1.00 86.50 460 GLU A N 1
ATOM 3585 C CA . GLU A 1 460 ? 8.895 -15.493 -11.163 1.00 86.50 460 GLU A CA 1
ATOM 3586 C C . GLU A 1 460 ? 10.353 -15.104 -11.414 1.00 86.50 460 GLU A C 1
ATOM 3588 O O . GLU A 1 460 ? 11.212 -15.286 -10.545 1.00 86.50 460 GLU A O 1
ATOM 3593 N N . THR A 1 461 ? 10.645 -14.558 -12.596 1.00 85.69 461 THR A N 1
ATOM 3594 C CA . THR A 1 461 ? 11.974 -14.038 -12.948 1.00 85.69 461 THR A CA 1
ATOM 3595 C C . THR A 1 461 ? 12.037 -12.515 -12.908 1.00 85.69 461 THR A C 1
ATOM 3597 O O . THR A 1 461 ? 13.142 -11.968 -12.841 1.00 85.69 461 THR A O 1
ATOM 3600 N N . LEU A 1 462 ? 10.882 -11.841 -12.879 1.00 81.62 462 LEU A N 1
ATOM 3601 C CA . LEU A 1 462 ? 10.793 -10.403 -12.668 1.00 81.62 462 LEU A CA 1
ATOM 3602 C C . LEU A 1 462 ? 11.313 -10.023 -11.272 1.00 81.62 462 LEU A C 1
ATOM 3604 O O . LEU A 1 462 ? 11.034 -10.694 -10.281 1.00 81.62 462 LEU A O 1
ATOM 3608 N N . TYR A 1 463 ? 12.095 -8.945 -11.194 1.00 74.12 463 TYR A N 1
ATOM 3609 C CA . TYR A 1 463 ? 12.747 -8.531 -9.948 1.00 74.12 463 TYR A CA 1
ATOM 3610 C C . TYR A 1 463 ? 11.792 -7.832 -8.975 1.00 74.12 463 TYR A C 1
ATOM 3612 O O . TYR A 1 463 ? 11.833 -8.074 -7.769 1.00 74.12 463 TYR A O 1
ATOM 3620 N N . SER A 1 464 ? 10.949 -6.953 -9.506 1.00 75.19 464 SER A N 1
ATOM 3621 C CA . SER A 1 464 ? 9.909 -6.252 -8.762 1.00 75.19 464 SER A CA 1
ATOM 3622 C C . SER A 1 464 ? 8.771 -5.882 -9.699 1.00 75.19 464 SER A C 1
ATOM 3624 O O . SER A 1 464 ? 8.988 -5.690 -10.899 1.00 75.19 464 SER A O 1
ATOM 3626 N N . SER A 1 465 ? 7.579 -5.722 -9.135 1.00 81.00 465 SER A N 1
ATOM 3627 C CA . SER A 1 465 ? 6.427 -5.192 -9.860 1.00 81.00 465 SER A CA 1
ATOM 3628 C C . SER A 1 465 ? 5.819 -3.985 -9.157 1.00 81.00 465 SER A C 1
ATOM 3630 O O . SER A 1 465 ? 5.872 -3.873 -7.938 1.00 81.00 465 SER A O 1
ATOM 3632 N N . THR A 1 466 ? 5.174 -3.125 -9.931 1.00 82.50 466 THR A N 1
ATOM 3633 C CA . THR A 1 466 ? 4.252 -2.086 -9.482 1.00 82.50 466 THR A CA 1
ATOM 3634 C C . THR A 1 466 ? 2.895 -2.370 -10.103 1.00 82.50 466 THR A C 1
ATOM 3636 O O . THR A 1 466 ? 2.796 -2.575 -11.315 1.00 82.50 466 THR A O 1
ATOM 3639 N N . LEU A 1 467 ? 1.846 -2.342 -9.287 1.00 89.19 467 LEU A N 1
ATOM 3640 C CA . LEU A 1 467 ? 0.476 -2.602 -9.707 1.00 89.19 467 LEU A CA 1
ATOM 3641 C C . LEU A 1 467 ? -0.357 -1.341 -9.538 1.00 89.19 467 LEU A C 1
ATOM 3643 O O . LEU A 1 467 ? -0.517 -0.831 -8.435 1.00 89.19 467 LEU A O 1
ATOM 3647 N N . SER A 1 468 ? -0.925 -0.843 -10.633 1.00 90.25 468 SER A N 1
ATOM 3648 C CA . SER A 1 468 ? -1.839 0.304 -10.619 1.00 90.25 468 SER A CA 1
ATOM 3649 C C . SER A 1 468 ? -3.244 -0.134 -11.003 1.00 90.25 468 SER A C 1
ATOM 3651 O O . SER A 1 468 ? -3.439 -0.718 -12.065 1.00 90.25 468 SER A O 1
ATOM 3653 N N . LEU A 1 469 ? -4.229 0.189 -10.171 1.00 94.62 469 LEU A N 1
ATOM 3654 C CA . LEU A 1 469 ? -5.646 0.031 -10.471 1.00 94.62 469 LEU A CA 1
ATOM 3655 C C . LEU A 1 469 ? -6.241 1.392 -10.833 1.00 94.62 469 LEU A C 1
ATOM 3657 O O . LEU A 1 469 ? -6.294 2.312 -10.014 1.00 94.62 469 LEU A O 1
ATOM 3661 N N . GLU A 1 470 ? -6.749 1.501 -12.052 1.00 92.62 470 GLU A N 1
ATOM 3662 C CA . GLU A 1 470 ? -7.344 2.711 -12.602 1.00 92.62 470 GLU A CA 1
ATOM 3663 C C . GLU A 1 470 ? -8.809 2.480 -12.999 1.00 92.62 470 GLU A C 1
ATOM 3665 O O . GLU A 1 470 ? -9.224 1.408 -13.451 1.00 92.62 470 GLU A O 1
ATOM 3670 N N . HIS A 1 471 ? -9.623 3.524 -12.891 1.00 89.75 471 HIS A N 1
ATOM 3671 C CA . HIS A 1 471 ? -10.918 3.565 -13.554 1.00 89.75 471 HIS A CA 1
ATOM 3672 C C . HIS A 1 471 ? -10.720 3.688 -15.073 1.00 89.75 471 HIS A C 1
ATOM 3674 O O . HIS A 1 471 ? -9.767 4.312 -15.536 1.00 89.75 471 HIS A O 1
ATOM 3680 N N . ASN A 1 472 ? -11.669 3.208 -15.883 1.00 86.00 472 ASN A N 1
ATOM 3681 C CA . ASN A 1 472 ? -11.596 3.289 -17.353 1.00 86.00 472 ASN A CA 1
ATOM 3682 C C . ASN A 1 472 ? -11.535 4.732 -17.923 1.00 86.00 472 ASN A C 1
ATOM 3684 O O . ASN A 1 472 ? -11.345 4.922 -19.121 1.00 86.00 472 ASN A O 1
ATOM 3688 N N . SER A 1 473 ? -11.710 5.768 -17.096 1.00 84.12 473 SER A N 1
ATOM 3689 C CA . SER A 1 473 ? -11.432 7.166 -17.468 1.00 84.12 473 SER A CA 1
ATOM 3690 C C . SER A 1 473 ? -9.949 7.558 -17.384 1.00 84.12 473 SER A C 1
ATOM 3692 O O . SER A 1 473 ? -9.628 8.685 -17.754 1.00 84.12 473 SER A O 1
ATOM 3694 N N . GLY A 1 474 ? -9.076 6.675 -16.889 1.00 80.31 474 GLY A N 1
ATOM 3695 C CA . GLY A 1 474 ? -7.665 6.944 -16.585 1.00 80.31 474 GLY A CA 1
ATOM 3696 C C . GLY A 1 474 ? -7.427 7.569 -15.205 1.00 80.31 474 GLY A C 1
ATOM 3697 O O . GLY A 1 474 ? -6.375 8.152 -14.972 1.00 80.31 474 GLY A O 1
ATOM 3698 N N . GLU A 1 475 ? -8.415 7.519 -14.306 1.00 85.00 475 GLU A N 1
ATOM 3699 C CA . GLU A 1 475 ? -8.248 7.968 -12.917 1.00 85.00 475 GLU A CA 1
ATOM 3700 C C . GLU A 1 475 ? -7.600 6.852 -12.096 1.00 85.00 475 GLU A C 1
ATOM 3702 O O . GLU A 1 475 ? -8.143 5.751 -12.043 1.00 85.00 475 GLU A O 1
ATOM 3707 N N . LEU A 1 476 ? -6.473 7.141 -11.445 1.00 82.56 476 LEU A N 1
ATOM 3708 C CA . LEU A 1 476 ? -5.815 6.213 -10.528 1.00 82.56 476 LEU A CA 1
ATOM 3709 C C . LEU A 1 476 ? -6.639 6.056 -9.245 1.00 82.56 476 LEU A C 1
ATOM 3711 O O . LEU A 1 476 ? -6.935 7.045 -8.577 1.00 82.56 476 LEU A O 1
ATOM 3715 N N . LEU A 1 477 ? -7.005 4.818 -8.910 1.00 85.62 477 LEU A N 1
ATOM 3716 C CA . LEU A 1 477 ? -7.816 4.482 -7.735 1.00 85.62 477 LEU A CA 1
ATOM 3717 C C . LEU A 1 477 ? -6.961 3.932 -6.597 1.00 85.62 477 LEU A C 1
ATOM 3719 O O . LEU A 1 477 ? -7.143 4.311 -5.441 1.00 85.62 477 LEU A O 1
ATOM 3723 N N . LYS A 1 478 ? -6.051 3.018 -6.930 1.00 85.12 478 LYS A N 1
ATOM 3724 C CA . LYS A 1 478 ? -5.105 2.388 -6.011 1.00 85.12 478 LYS A CA 1
ATOM 3725 C C . LYS A 1 478 ? -3.820 2.081 -6.758 1.00 85.12 478 LYS A C 1
ATOM 3727 O O . LYS A 1 478 ? -3.845 1.842 -7.963 1.00 85.12 478 LYS A O 1
ATOM 3732 N N . GLN A 1 479 ? -2.717 2.073 -6.034 1.00 82.69 479 GLN A N 1
ATOM 3733 C CA . GLN A 1 479 ? -1.430 1.665 -6.556 1.00 82.69 479 GLN A CA 1
ATOM 3734 C C . GLN A 1 479 ? -0.644 1.033 -5.426 1.00 82.69 479 GLN A C 1
ATOM 3736 O O . GLN A 1 479 ? -0.662 1.567 -4.319 1.00 82.69 479 GLN A O 1
ATOM 3741 N N . ASP A 1 480 ? 0.015 -0.073 -5.722 1.00 74.56 480 ASP A N 1
ATOM 3742 C CA . ASP A 1 480 ? 0.995 -0.669 -4.836 1.00 74.56 480 ASP A CA 1
ATOM 3743 C C . ASP A 1 480 ? 2.331 -0.818 -5.569 1.00 74.56 480 ASP A C 1
ATOM 3745 O O . ASP A 1 480 ? 2.384 -1.110 -6.769 1.00 74.56 480 ASP A O 1
ATOM 3749 N N . TYR A 1 481 ? 3.403 -0.536 -4.839 1.00 66.75 481 TYR A N 1
ATOM 3750 C CA . TYR A 1 481 ? 4.750 -0.396 -5.360 1.00 66.75 481 TYR A CA 1
ATOM 3751 C C . TYR A 1 481 ? 5.678 -1.556 -5.004 1.00 66.75 481 TYR A C 1
ATOM 3753 O O . TYR A 1 481 ? 6.739 -1.573 -5.627 1.00 66.75 481 TYR A O 1
ATOM 3761 N N . ASN A 1 482 ? 5.305 -2.463 -4.075 1.00 65.69 482 ASN A N 1
ATOM 3762 C CA . ASN A 1 482 ? 6.001 -3.709 -3.666 1.00 65.69 482 ASN A CA 1
ATOM 3763 C C . ASN A 1 482 ? 5.865 -4.004 -2.152 1.00 65.69 482 ASN A C 1
ATOM 3765 O O . ASN A 1 482 ? 6.880 -4.106 -1.456 1.00 65.69 482 ASN A O 1
ATOM 3769 N N . ASP A 1 483 ? 4.649 -4.104 -1.618 1.00 50.12 483 ASP A N 1
ATOM 3770 C CA . ASP A 1 483 ? 4.427 -4.186 -0.165 1.00 50.12 483 ASP A CA 1
ATOM 3771 C C . ASP A 1 483 ? 4.888 -5.494 0.521 1.00 50.12 483 ASP A C 1
ATOM 3773 O O . ASP A 1 483 ? 5.130 -5.482 1.729 1.00 50.12 483 ASP A O 1
ATOM 3777 N N . ASP A 1 484 ? 5.116 -6.587 -0.219 1.00 48.81 484 ASP A N 1
ATOM 3778 C CA . ASP A 1 484 ? 5.450 -7.895 0.362 1.00 48.81 484 ASP A CA 1
ATOM 3779 C C . ASP A 1 484 ? 6.819 -8.453 -0.107 1.00 48.81 484 ASP A C 1
ATOM 3781 O O . ASP A 1 484 ? 7.109 -8.573 -1.298 1.00 48.81 484 ASP A O 1
ATOM 3785 N N . ASP A 1 485 ? 7.679 -8.874 0.838 1.00 44.84 485 ASP A N 1
ATOM 3786 C CA . ASP A 1 485 ? 8.870 -9.700 0.549 1.00 44.84 485 ASP A CA 1
ATOM 3787 C C . ASP A 1 485 ? 8.398 -11.096 0.074 1.00 44.84 485 ASP A C 1
ATOM 3789 O O . ASP A 1 485 ? 7.830 -11.839 0.887 1.00 44.84 485 ASP A O 1
ATOM 3793 N N . PRO A 1 486 ? 8.590 -11.482 -1.210 1.00 50.56 486 PRO A N 1
ATOM 3794 C CA . PRO A 1 486 ? 9.577 -10.970 -2.163 1.00 50.56 486 PRO A CA 1
ATOM 3795 C C . PRO A 1 486 ? 8.967 -10.189 -3.352 1.00 50.56 486 PRO A C 1
ATOM 3797 O O . PRO A 1 486 ? 8.498 -10.788 -4.320 1.00 50.56 486 PRO A O 1
ATOM 3800 N N . GLY A 1 487 ? 9.034 -8.852 -3.314 1.00 56.88 487 GLY A N 1
ATOM 3801 C CA . GLY A 1 487 ? 8.910 -7.919 -4.452 1.00 56.88 487 GLY A CA 1
ATOM 3802 C C . GLY A 1 487 ? 7.560 -7.840 -5.181 1.00 56.88 487 GLY A C 1
ATOM 3803 O O . GLY A 1 487 ? 7.438 -7.068 -6.137 1.00 56.88 487 GLY A O 1
ATOM 3804 N N . SER A 1 488 ? 6.576 -8.632 -4.765 1.00 71.56 488 SER A N 1
ATOM 3805 C CA . SER A 1 488 ? 5.258 -8.732 -5.397 1.00 71.56 488 SER A CA 1
ATOM 3806 C C . SER A 1 488 ? 4.392 -7.530 -5.020 1.00 71.56 488 SER A C 1
ATOM 3808 O O . SER A 1 488 ? 4.556 -6.984 -3.933 1.00 71.56 488 SER A O 1
ATOM 3810 N N . ALA A 1 489 ? 3.507 -7.103 -5.922 1.00 79.62 489 ALA A N 1
ATOM 3811 C CA . ALA A 1 489 ? 2.600 -5.987 -5.683 1.00 79.62 489 ALA A CA 1
ATOM 3812 C C . ALA A 1 489 ? 1.167 -6.486 -5.499 1.00 79.62 489 ALA A C 1
ATOM 3814 O O . ALA A 1 489 ? 0.686 -7.337 -6.259 1.00 79.62 489 ALA A O 1
ATOM 3815 N N . ARG A 1 490 ? 0.463 -5.927 -4.519 1.00 83.00 490 ARG A N 1
ATOM 3816 C CA . ARG A 1 490 ? -0.868 -6.352 -4.111 1.00 83.00 490 ARG A CA 1
ATOM 3817 C C . ARG A 1 490 ? -1.795 -5.166 -3.873 1.00 83.00 490 ARG A C 1
ATOM 3819 O O . ARG A 1 490 ? -1.515 -4.231 -3.139 1.00 83.00 490 ARG A O 1
ATOM 3826 N N . VAL A 1 491 ? -2.989 -5.237 -4.453 1.00 86.06 491 VAL A N 1
ATOM 3827 C CA . VAL A 1 491 ? -4.063 -4.264 -4.236 1.00 86.06 491 VAL A CA 1
ATOM 3828 C C . VAL A 1 491 ? -5.310 -4.971 -3.730 1.00 86.06 491 VAL A C 1
ATOM 3830 O O . VAL A 1 491 ? -5.871 -5.844 -4.392 1.00 86.06 491 VAL A O 1
ATOM 3833 N N . VAL A 1 492 ? -5.790 -4.535 -2.567 1.00 82.19 492 VAL A N 1
ATOM 3834 C CA . VAL A 1 492 ? -7.114 -4.876 -2.039 1.00 82.19 492 VAL A CA 1
ATOM 3835 C C . VAL A 1 492 ? -8.040 -3.684 -2.251 1.00 82.19 492 VAL A C 1
ATOM 3837 O O . VAL A 1 492 ? -7.761 -2.569 -1.804 1.00 82.19 492 VAL A O 1
ATOM 3840 N N . TRP A 1 493 ? -9.145 -3.900 -2.959 1.00 88.38 493 TRP A N 1
ATOM 3841 C CA . TRP A 1 493 ? -10.030 -2.814 -3.365 1.00 88.38 493 TRP A CA 1
ATOM 3842 C C . TRP A 1 493 ? -11.490 -3.246 -3.470 1.00 88.38 493 TRP A C 1
ATOM 3844 O O . TRP A 1 493 ? -11.824 -4.226 -4.137 1.00 88.38 493 TRP A O 1
ATOM 3854 N N . THR A 1 494 ? -12.378 -2.468 -2.851 1.00 86.69 494 THR A N 1
ATOM 3855 C CA . THR A 1 494 ? -13.830 -2.640 -2.964 1.00 86.69 494 THR A CA 1
ATOM 3856 C C . THR A 1 494 ? -14.393 -1.731 -4.050 1.00 86.69 494 THR A C 1
ATOM 3858 O O . THR A 1 494 ? -14.261 -0.507 -4.000 1.00 86.69 494 THR A O 1
ATOM 3861 N N . ALA A 1 495 ? -15.057 -2.332 -5.036 1.00 89.69 495 ALA A N 1
ATOM 3862 C CA . ALA A 1 495 ? -15.562 -1.615 -6.195 1.00 89.69 495 ALA A CA 1
ATOM 3863 C C . ALA A 1 495 ? -16.719 -0.666 -5.825 1.00 89.69 495 ALA A C 1
ATOM 3865 O O . ALA A 1 495 ? -17.780 -1.132 -5.403 1.00 89.69 495 ALA A O 1
ATOM 3866 N N . PRO A 1 496 ? -16.606 0.656 -6.059 1.00 85.50 496 PRO A N 1
ATOM 3867 C CA . PRO A 1 496 ? -17.674 1.601 -5.735 1.00 85.50 496 PRO A CA 1
ATOM 3868 C C . PRO A 1 496 ? -18.851 1.521 -6.720 1.00 85.50 496 PRO A C 1
ATOM 3870 O O . PRO A 1 496 ? -19.940 2.019 -6.440 1.00 85.50 496 PRO A O 1
ATOM 3873 N N . SER A 1 497 ? -18.643 0.929 -7.900 1.00 88.69 497 SER A N 1
ATOM 3874 C CA . SER A 1 497 ? -19.667 0.742 -8.930 1.00 88.69 497 SER A CA 1
ATOM 3875 C C . SER A 1 497 ? -19.300 -0.409 -9.866 1.00 88.69 497 SER A C 1
ATOM 3877 O O . SER A 1 497 ? -18.129 -0.769 -9.966 1.00 88.69 497 SER A O 1
ATOM 3879 N N . SER A 1 498 ? -20.294 -0.973 -10.560 1.00 93.00 498 SER A N 1
ATOM 3880 C CA . SER A 1 498 ? -20.041 -2.004 -11.566 1.00 93.00 498 SER A CA 1
ATOM 3881 C C . SER A 1 498 ? -19.511 -1.381 -12.855 1.00 93.00 498 SER A C 1
ATOM 3883 O O . SER A 1 498 ? -20.081 -0.399 -13.338 1.00 93.00 498 SER A O 1
ATOM 3885 N N . GLY A 1 499 ? -18.498 -1.991 -13.463 1.00 93.50 499 GLY A N 1
ATOM 3886 C CA . GLY A 1 499 ? -17.952 -1.557 -14.745 1.00 93.50 499 GLY A CA 1
ATOM 3887 C C . GLY A 1 499 ? -16.544 -2.079 -15.010 1.00 93.50 499 GLY A C 1
ATOM 3888 O O . GLY A 1 499 ? -16.033 -2.923 -14.277 1.00 93.50 499 GLY A O 1
ATOM 3889 N N . ARG A 1 500 ? -15.920 -1.535 -16.060 1.00 93.12 500 ARG A N 1
ATOM 3890 C CA . ARG A 1 500 ? -14.548 -1.869 -16.451 1.00 93.12 500 ARG A CA 1
ATOM 3891 C C . ARG A 1 500 ? -13.530 -1.068 -15.657 1.00 93.12 500 ARG A C 1
ATOM 3893 O O . ARG A 1 500 ? -13.626 0.159 -15.585 1.00 93.12 500 ARG A O 1
ATOM 3900 N N . PHE A 1 501 ? -12.525 -1.775 -15.167 1.00 95.31 501 PHE A N 1
ATOM 3901 C CA . PHE A 1 501 ? -11.358 -1.220 -14.498 1.00 95.31 501 PHE A CA 1
ATOM 3902 C C . PHE A 1 501 ? -10.098 -1.696 -15.215 1.00 95.31 501 PHE A C 1
ATOM 3904 O O . PHE A 1 501 ? -10.095 -2.756 -15.847 1.00 95.31 501 PHE A O 1
ATOM 3911 N N . VAL A 1 502 ? -9.068 -0.860 -15.175 1.00 96.94 502 VAL A N 1
ATOM 3912 C CA . VAL A 1 502 ? -7.792 -1.066 -15.856 1.00 96.94 502 VAL A CA 1
ATOM 3913 C C . VAL A 1 502 ? -6.756 -1.390 -14.792 1.00 96.94 502 VAL A C 1
ATOM 3915 O O . VAL A 1 502 ? -6.643 -0.667 -13.807 1.00 96.94 502 VAL A O 1
ATOM 3918 N N . ILE A 1 503 ? -6.014 -2.468 -14.987 1.00 96.88 503 ILE A N 1
ATOM 3919 C CA . ILE A 1 503 ? -4.841 -2.809 -14.191 1.00 96.88 503 ILE A CA 1
ATOM 3920 C C . ILE A 1 503 ? -3.635 -2.546 -15.079 1.00 96.88 503 ILE A C 1
ATOM 3922 O O . ILE A 1 503 ? -3.630 -2.955 -16.236 1.00 96.88 503 ILE A O 1
ATOM 3926 N N . LYS A 1 504 ? -2.633 -1.851 -14.557 1.00 94.81 504 LYS A N 1
ATOM 3927 C CA . LYS A 1 504 ? -1.335 -1.717 -15.214 1.00 94.81 504 LYS A CA 1
ATOM 3928 C C . LYS A 1 504 ? -0.297 -2.363 -14.334 1.00 94.81 504 LYS A C 1
ATOM 3930 O O . LYS A 1 504 ? -0.170 -1.970 -13.170 1.00 94.81 504 LYS A O 1
ATOM 3935 N N . VAL A 1 505 ? 0.418 -3.320 -14.896 1.00 93.19 505 VAL A N 1
ATOM 3936 C CA . VAL A 1 505 ? 1.598 -3.885 -14.267 1.00 93.19 505 VAL A CA 1
ATOM 3937 C C . VAL A 1 505 ? 2.814 -3.271 -14.935 1.00 93.19 505 VAL A C 1
ATOM 3939 O O . VAL A 1 505 ? 2.863 -3.068 -16.141 1.00 93.19 505 VAL A O 1
ATOM 3942 N N . ARG A 1 506 ? 3.771 -2.880 -14.108 1.00 87.62 506 ARG A N 1
ATOM 3943 C CA . ARG A 1 506 ? 5.106 -2.455 -14.519 1.00 87.62 506 ARG A CA 1
ATOM 3944 C C . ARG A 1 506 ? 6.098 -3.166 -13.632 1.00 87.62 506 ARG A C 1
ATOM 3946 O O . ARG A 1 506 ? 5.724 -3.655 -12.569 1.00 87.62 506 ARG A O 1
ATOM 3953 N N . GLY A 1 507 ? 7.362 -3.158 -14.004 1.00 76.31 507 GLY A N 1
ATOM 3954 C CA . GLY A 1 507 ? 8.401 -3.749 -13.181 1.00 76.31 507 GLY A CA 1
ATOM 3955 C C . GLY A 1 507 ? 9.746 -3.093 -13.390 1.00 76.31 507 GLY A C 1
ATOM 3956 O O . GLY A 1 507 ? 9.928 -2.255 -14.278 1.00 76.31 507 GLY A O 1
ATOM 3957 N N . ILE A 1 508 ? 10.690 -3.453 -12.525 1.00 68.19 508 ILE A N 1
ATOM 3958 C CA . ILE A 1 508 ? 12.087 -3.077 -12.716 1.00 68.19 508 ILE A CA 1
ATOM 3959 C C . ILE A 1 508 ? 12.758 -4.147 -13.558 1.00 68.19 508 ILE A C 1
ATOM 3961 O O . ILE A 1 508 ? 12.884 -5.305 -13.151 1.00 68.19 508 ILE A O 1
ATOM 3965 N N . GLY A 1 509 ? 13.256 -3.711 -14.708 1.00 70.69 509 GLY A N 1
ATOM 3966 C CA . GLY A 1 509 ? 13.830 -4.607 -15.691 1.00 70.69 509 GLY A CA 1
ATOM 3967 C C . GLY A 1 509 ? 12.760 -5.491 -16.315 1.00 70.69 509 GLY A C 1
ATOM 3968 O O . GLY A 1 509 ? 11.599 -5.114 -16.427 1.00 70.69 509 GLY A O 1
ATOM 3969 N N . ARG A 1 510 ? 13.201 -6.666 -16.744 1.00 84.38 510 ARG A N 1
ATOM 3970 C CA . ARG A 1 510 ? 12.443 -7.591 -17.580 1.00 84.38 510 ARG A CA 1
ATOM 3971 C C . ARG A 1 510 ? 12.297 -8.916 -16.858 1.00 84.38 510 ARG A C 1
ATOM 3973 O O . ARG A 1 510 ? 13.196 -9.286 -16.093 1.00 84.38 510 ARG A O 1
ATOM 3980 N N . GLY A 1 511 ? 11.225 -9.641 -17.130 1.00 88.44 511 GLY A N 1
ATOM 3981 C CA . GLY A 1 511 ? 11.030 -10.979 -16.592 1.00 88.44 511 GLY A CA 1
ATOM 3982 C C . GLY A 1 511 ? 9.573 -11.367 -16.418 1.00 88.44 511 GLY A C 1
ATOM 3983 O O . GLY A 1 511 ? 8.660 -10.560 -16.561 1.00 88.44 511 GLY A O 1
ATOM 3984 N N . GLU A 1 512 ? 9.403 -12.633 -16.071 1.00 93.00 512 GLU A N 1
ATOM 3985 C CA . GLU A 1 512 ? 8.121 -13.313 -15.950 1.00 93.00 512 GLU A CA 1
ATOM 3986 C C . GLU A 1 512 ? 7.478 -13.043 -14.585 1.00 93.00 512 GLU A C 1
ATOM 3988 O O . GLU A 1 512 ? 8.152 -13.012 -13.539 1.00 93.00 512 GLU A O 1
ATOM 3993 N N . TYR A 1 513 ? 6.159 -12.901 -14.598 1.00 92.94 513 TYR A N 1
ATOM 3994 C CA . TYR A 1 513 ? 5.301 -12.825 -13.427 1.00 92.94 513 TYR A CA 1
ATOM 3995 C C . TYR A 1 513 ? 3.922 -13.415 -13.756 1.00 92.94 513 TYR A C 1
ATOM 3997 O O . TYR A 1 513 ? 3.593 -13.681 -14.908 1.00 92.94 513 TYR A O 1
ATOM 4005 N N . THR A 1 514 ? 3.086 -13.618 -12.741 1.00 93.50 514 THR A N 1
ATOM 4006 C CA . THR A 1 514 ? 1.675 -13.956 -12.960 1.00 93.50 514 THR A CA 1
ATOM 4007 C C . THR A 1 514 ? 0.771 -12.898 -12.356 1.00 93.50 514 THR A C 1
ATOM 4009 O O . THR A 1 514 ? 1.018 -12.481 -11.225 1.00 93.50 514 THR A O 1
ATOM 4012 N N . LEU A 1 515 ? -0.298 -12.511 -13.050 1.00 95.25 515 LEU A N 1
ATOM 4013 C CA . LEU A 1 515 ? -1.366 -11.671 -12.507 1.00 95.25 515 LEU A CA 1
ATOM 4014 C C . LEU A 1 515 ? -2.538 -12.545 -12.056 1.00 95.25 515 LEU A C 1
ATOM 4016 O O . LEU A 1 515 ? -3.069 -13.345 -12.832 1.00 95.25 515 LEU A O 1
ATOM 4020 N N . ALA A 1 516 ? -3.000 -12.343 -10.825 1.00 90.88 516 ALA A N 1
ATOM 4021 C CA . ALA A 1 516 ? -4.197 -12.990 -10.311 1.00 90.88 516 ALA A CA 1
ATOM 4022 C C . ALA A 1 516 ? -5.181 -11.961 -9.747 1.00 90.88 516 ALA A C 1
ATOM 4024 O O . ALA A 1 516 ? -4.826 -11.061 -8.989 1.00 90.88 516 ALA A O 1
ATOM 4025 N N . ILE A 1 517 ? -6.453 -12.120 -10.116 1.00 93.56 517 ILE A N 1
ATOM 4026 C CA . ILE A 1 517 ? -7.567 -11.325 -9.590 1.00 93.56 517 ILE A CA 1
ATOM 4027 C C . ILE A 1 517 ? -8.541 -12.291 -8.942 1.00 93.56 517 ILE A C 1
ATOM 4029 O O . ILE A 1 517 ? -9.091 -13.155 -9.623 1.00 93.56 517 ILE A O 1
ATOM 4033 N N . TRP A 1 518 ? -8.847 -12.138 -7.662 1.00 87.94 518 TRP A N 1
ATOM 4034 C CA . TRP A 1 518 ? -9.911 -12.921 -7.038 1.00 87.94 518 TRP A CA 1
ATOM 4035 C C . TRP A 1 518 ? -10.724 -12.104 -6.049 1.00 87.94 518 TRP A C 1
ATOM 4037 O O . TRP A 1 518 ? -10.335 -11.032 -5.602 1.00 87.94 518 TRP A O 1
ATOM 4047 N N . GLN A 1 519 ? -11.897 -12.631 -5.718 1.00 86.94 519 GLN A N 1
ATOM 4048 C CA . GLN A 1 519 ? -12.706 -12.119 -4.623 1.00 86.94 519 GLN A CA 1
ATOM 4049 C C . GLN A 1 519 ? -12.374 -12.953 -3.388 1.00 86.94 519 GLN A C 1
ATOM 4051 O O . GLN A 1 519 ? -12.659 -14.160 -3.398 1.00 86.94 519 GLN A O 1
ATOM 4056 N N . PRO A 1 520 ? -11.734 -12.382 -2.355 1.00 77.31 520 PRO A N 1
ATOM 4057 C CA . PRO A 1 520 ? -11.606 -13.092 -1.097 1.00 77.31 520 PRO A CA 1
ATOM 4058 C C . PRO A 1 520 ? -13.012 -13.421 -0.561 1.00 77.31 520 PRO A C 1
ATOM 4060 O O . PRO A 1 520 ? -13.953 -12.650 -0.776 1.00 77.31 520 PRO A O 1
ATOM 4063 N N . PRO A 1 521 ? -13.202 -14.582 0.092 1.00 77.62 521 PRO A N 1
ATOM 4064 C CA . PRO A 1 521 ? -14.364 -14.768 0.947 1.00 77.62 521 PRO A CA 1
ATOM 4065 C C . PRO A 1 521 ? -14.354 -13.646 1.985 1.00 77.62 521 PRO A C 1
ATOM 4067 O O . PRO A 1 521 ? -13.303 -13.400 2.564 1.00 77.62 521 PRO A O 1
ATOM 4070 N N . ASP A 1 522 ? -15.492 -12.989 2.155 1.00 83.81 522 ASP A N 1
ATOM 4071 C CA . ASP A 1 522 ? -15.685 -11.880 3.086 1.00 83.81 522 ASP A CA 1
ATOM 4072 C C . ASP A 1 522 ? -17.033 -12.122 3.780 1.00 83.81 522 ASP A C 1
ATOM 4074 O O . ASP A 1 522 ? -18.062 -12.317 3.105 1.00 83.81 522 ASP A O 1
ATOM 4078 N N . ASP A 1 523 ? -17.020 -12.249 5.106 1.00 86.94 523 ASP A N 1
ATOM 4079 C CA . ASP A 1 523 ? -18.228 -12.467 5.897 1.00 86.94 523 ASP A CA 1
ATOM 4080 C C . ASP A 1 523 ? -18.992 -11.174 6.223 1.00 86.94 523 ASP A C 1
ATOM 4082 O O . ASP A 1 523 ? -20.218 -11.233 6.424 1.00 86.94 523 ASP A O 1
ATOM 4086 N N . HIS A 1 524 ? -18.331 -10.017 6.146 1.00 90.12 524 HIS A N 1
ATOM 4087 C CA . HIS A 1 524 ? -18.879 -8.706 6.456 1.00 90.12 524 HIS A CA 1
ATOM 4088 C C . HIS A 1 524 ? -18.287 -7.608 5.561 1.00 90.12 524 HIS A C 1
ATOM 4090 O O . HIS A 1 524 ? -17.178 -7.148 5.760 1.00 90.12 524 HIS A O 1
ATOM 4096 N N . SER A 1 525 ? -19.114 -7.068 4.660 1.00 84.50 525 SER A N 1
ATOM 4097 C CA . SER A 1 525 ? -18.709 -6.022 3.708 1.00 84.50 525 SER A CA 1
ATOM 4098 C C . SER A 1 525 ? -17.940 -4.852 4.336 1.00 84.50 525 SER A C 1
ATOM 4100 O O . SER A 1 525 ? -18.385 -4.274 5.327 1.00 84.50 525 SER A O 1
ATOM 4102 N N . ASN A 1 526 ? -16.894 -4.396 3.642 1.00 84.00 526 ASN A N 1
ATOM 4103 C CA . ASN A 1 526 ? -16.132 -3.177 3.961 1.00 84.00 526 ASN A CA 1
ATOM 4104 C C . ASN A 1 526 ? -16.871 -1.864 3.658 1.00 84.00 526 ASN A C 1
ATOM 4106 O O . ASN A 1 526 ? -16.334 -0.764 3.814 1.00 84.00 526 ASN A O 1
ATOM 4110 N N . SER A 1 527 ? -18.096 -1.959 3.152 1.00 78.75 527 SER A N 1
ATOM 4111 C CA . SER A 1 527 ? -18.747 -0.897 2.408 1.00 78.75 527 SER A CA 1
ATOM 4112 C C . SER A 1 527 ? -20.088 -0.494 3.000 1.00 78.75 527 SER A C 1
ATOM 4114 O O . SER A 1 527 ? -20.921 -1.327 3.361 1.00 78.75 527 SER A O 1
ATOM 4116 N N . SER A 1 528 ? -20.356 0.813 3.021 1.00 77.00 528 SER A N 1
ATOM 4117 C CA . SER A 1 528 ? -21.605 1.370 3.558 1.00 77.00 528 SER A CA 1
ATOM 4118 C C . SER A 1 528 ? -22.844 1.069 2.709 1.00 77.00 528 SER A C 1
ATOM 4120 O O . SER A 1 528 ? -23.959 1.367 3.142 1.00 77.00 528 SER A O 1
ATOM 4122 N N . TRP A 1 529 ? -22.690 0.441 1.537 1.00 77.50 529 TRP A N 1
ATOM 4123 C CA . TRP A 1 529 ? -23.814 -0.001 0.706 1.00 77.50 529 TRP A CA 1
ATOM 4124 C C . TRP A 1 529 ? -24.506 -1.254 1.257 1.00 77.50 529 TRP A C 1
ATOM 4126 O O . TRP A 1 529 ? -25.737 -1.340 1.190 1.00 77.50 529 TRP A O 1
ATOM 4136 N N . THR A 1 530 ? -23.750 -2.205 1.817 1.00 81.38 530 THR A N 1
ATOM 4137 C CA . THR A 1 530 ? -24.281 -3.457 2.389 1.00 81.38 530 THR A CA 1
ATOM 4138 C C . THR A 1 530 ? -23.726 -3.778 3.786 1.00 81.38 530 THR A C 1
ATOM 4140 O O . THR A 1 530 ? -23.299 -4.906 4.036 1.00 81.38 530 THR A O 1
ATOM 4143 N N . PRO A 1 531 ? -23.786 -2.836 4.748 1.00 86.50 531 PRO A N 1
ATOM 4144 C CA . PRO A 1 531 ? -23.303 -3.082 6.100 1.00 86.50 531 PRO A CA 1
ATOM 4145 C C . PRO A 1 531 ? -24.099 -4.203 6.772 1.00 86.50 531 PRO A C 1
ATOM 4147 O O . PRO A 1 531 ? -25.321 -4.334 6.603 1.00 86.50 531 PRO A O 1
ATOM 4150 N N . THR A 1 532 ? -23.420 -4.980 7.606 1.00 93.88 532 THR A N 1
ATOM 4151 C CA . THR A 1 532 ? -24.065 -6.022 8.400 1.00 93.88 532 THR A CA 1
ATOM 4152 C C . THR A 1 532 ? -24.874 -5.389 9.532 1.00 93.88 532 THR A C 1
ATOM 4154 O O . THR A 1 532 ? -24.395 -4.539 10.273 1.00 93.88 532 THR A O 1
ATOM 4157 N N . SER A 1 533 ? -26.131 -5.794 9.718 1.00 94.38 533 SER A N 1
ATOM 4158 C CA . SER A 1 533 ? -26.914 -5.282 10.850 1.00 94.38 533 SER A CA 1
ATOM 4159 C C . SER A 1 533 ? -26.373 -5.832 12.175 1.00 94.38 533 SER A C 1
ATOM 4161 O O . SER A 1 533 ? -26.310 -7.049 12.349 1.00 94.38 533 SER A O 1
ATOM 4163 N N . LEU A 1 534 ? -26.041 -4.943 13.118 1.00 95.50 534 LEU A N 1
ATOM 4164 C CA . LEU A 1 534 ? -25.633 -5.291 14.481 1.00 95.50 534 LEU A CA 1
ATOM 4165 C C . LEU A 1 534 ? -26.821 -5.140 15.448 1.00 95.50 534 LEU A C 1
ATOM 4167 O O . LEU A 1 534 ? -27.166 -4.027 15.846 1.00 95.50 534 LEU A O 1
ATOM 4171 N N . PRO A 1 535 ? -27.504 -6.233 15.824 1.00 92.19 535 PRO A N 1
ATOM 4172 C CA . PRO A 1 535 ? -28.617 -6.170 16.764 1.00 92.19 535 PRO A CA 1
ATOM 4173 C C . PRO A 1 535 ? -28.155 -5.807 18.181 1.00 92.19 535 PRO A C 1
ATOM 4175 O O . PRO A 1 535 ? -27.188 -6.365 18.696 1.00 92.19 535 PRO A O 1
ATOM 4178 N N . LEU A 1 536 ? -28.924 -4.951 18.860 1.00 88.88 536 LEU A N 1
ATOM 4179 C CA . LEU A 1 536 ? -28.733 -4.697 20.288 1.00 88.88 536 LEU A CA 1
ATOM 4180 C C . LEU A 1 536 ? -28.988 -5.983 21.096 1.00 88.88 536 LEU A C 1
ATOM 4182 O O . LEU A 1 536 ? -29.986 -6.678 20.893 1.00 88.88 536 LEU A O 1
ATOM 4186 N N . SER A 1 537 ? -28.086 -6.277 22.033 1.00 81.25 537 SER A N 1
ATOM 4187 C CA . SER A 1 537 ? -28.115 -7.424 22.952 1.00 81.25 537 SER A CA 1
ATOM 4188 C C . SER A 1 537 ? -27.928 -8.805 22.312 1.00 81.25 537 SER A C 1
ATOM 4190 O O . SER A 1 537 ? -28.264 -9.821 22.927 1.00 81.25 537 SER A O 1
ATOM 4192 N N . ALA A 1 538 ? -27.373 -8.870 21.103 1.00 84.62 538 ALA A N 1
ATOM 4193 C CA . ALA A 1 538 ? -26.897 -10.110 20.507 1.00 84.62 538 ALA A CA 1
ATOM 4194 C C . ALA A 1 538 ? -25.476 -9.929 19.968 1.00 84.62 538 ALA A C 1
ATOM 4196 O O . ALA A 1 538 ? -25.040 -8.820 19.671 1.00 84.62 538 ALA A O 1
ATOM 4197 N N . SER A 1 539 ? -24.753 -11.041 19.884 1.00 91.56 539 SER A N 1
ATOM 4198 C CA . SER A 1 539 ? -23.403 -11.070 19.344 1.00 91.56 539 SER A CA 1
ATOM 4199 C C . SER A 1 539 ? -23.422 -11.560 17.898 1.00 91.56 539 SER A C 1
ATOM 4201 O O . SER A 1 539 ? -24.121 -12.531 17.586 1.00 91.56 539 SER A O 1
ATOM 4203 N N . VAL A 1 540 ? -22.633 -10.932 17.037 1.00 96.81 540 VAL A N 1
ATOM 4204 C CA . VAL A 1 540 ? -22.396 -11.346 15.653 1.00 96.81 540 VAL A CA 1
ATOM 4205 C C . VAL A 1 540 ? -20.965 -11.869 15.568 1.00 96.81 540 VAL A C 1
ATOM 4207 O O . VAL A 1 540 ? -20.049 -11.245 16.094 1.00 96.81 540 VAL A O 1
ATOM 4210 N N . ALA A 1 541 ? -20.787 -13.058 14.999 1.00 96.12 541 ALA A N 1
ATOM 4211 C CA . ALA A 1 541 ? -19.457 -13.600 14.736 1.00 96.12 541 ALA A CA 1
ATOM 4212 C C . ALA A 1 541 ? -18.954 -13.027 13.415 1.00 96.12 541 ALA A C 1
ATOM 4214 O O . ALA A 1 541 ? -19.745 -13.023 12.475 1.00 96.12 541 ALA A O 1
ATOM 4215 N N . GLY A 1 542 ? -17.687 -12.620 13.382 1.00 94.81 542 GLY A N 1
ATOM 4216 C CA . GLY A 1 542 ? -17.014 -12.105 12.192 1.00 94.81 542 GLY A CA 1
ATOM 4217 C C . GLY A 1 542 ? -15.589 -12.635 12.073 1.00 94.81 542 GLY A C 1
ATOM 4218 O O . GLY A 1 542 ? -15.064 -13.287 12.998 1.00 94.81 542 GLY A O 1
ATOM 4219 N N . LYS A 1 543 ? -14.957 -12.373 10.935 1.00 94.44 543 LYS A N 1
ATOM 4220 C CA . LYS A 1 543 ? -13.593 -12.784 10.642 1.00 94.44 543 LYS A CA 1
ATOM 4221 C C . LYS A 1 543 ? -12.941 -11.749 9.737 1.00 94.44 543 LYS A C 1
ATOM 4223 O O . LYS A 1 543 ? -13.313 -11.634 8.589 1.00 94.44 543 LYS A O 1
ATOM 4228 N N . ILE A 1 544 ? -11.843 -11.169 10.220 1.00 90.12 544 ILE A N 1
ATOM 4229 C CA . ILE A 1 544 ? -10.921 -10.415 9.367 1.00 90.12 544 ILE A CA 1
ATOM 4230 C C . ILE A 1 544 ? -10.275 -11.428 8.413 1.00 90.12 544 ILE A C 1
ATOM 4232 O O . ILE A 1 544 ? -9.435 -12.247 8.824 1.00 90.12 544 ILE A O 1
ATOM 4236 N N . ASP A 1 545 ? -10.750 -11.458 7.171 1.00 84.50 545 ASP A N 1
ATOM 4237 C CA . ASP A 1 545 ? -10.502 -12.517 6.197 1.00 84.50 545 ASP A CA 1
ATOM 4238 C C . ASP A 1 545 ? -9.153 -12.348 5.485 1.00 84.50 545 ASP A C 1
ATOM 4240 O O . ASP A 1 545 ? -8.517 -13.343 5.115 1.00 84.50 545 ASP A O 1
ATOM 4244 N N . TYR A 1 546 ? -8.688 -11.107 5.346 1.00 75.94 546 TYR A N 1
ATOM 4245 C CA . TYR A 1 546 ? -7.413 -10.724 4.738 1.00 75.94 546 TYR A CA 1
ATOM 4246 C C . TYR A 1 546 ? -6.846 -9.456 5.396 1.00 75.94 546 TYR A C 1
ATOM 4248 O O . TYR A 1 546 ? -7.526 -8.742 6.124 1.00 75.94 546 TYR A O 1
ATOM 4256 N N . VAL A 1 547 ? -5.561 -9.177 5.170 1.00 70.81 547 VAL A N 1
ATOM 4257 C CA . VAL A 1 547 ? -4.933 -7.938 5.656 1.00 70.81 547 VAL A CA 1
ATOM 4258 C C . VAL A 1 547 ? -5.628 -6.731 5.019 1.00 70.81 547 VAL A C 1
ATOM 4260 O O . VAL A 1 547 ? -5.829 -6.709 3.806 1.00 70.81 547 VAL A O 1
ATOM 4263 N N . GLY A 1 548 ? -6.002 -5.749 5.843 1.00 73.06 548 GLY A N 1
ATOM 4264 C CA . GLY A 1 548 ? -6.738 -4.556 5.410 1.00 73.06 548 GLY A CA 1
ATOM 4265 C C . GLY A 1 548 ? -8.262 -4.719 5.361 1.00 73.06 548 GLY A C 1
ATOM 4266 O O . GLY A 1 548 ? -8.949 -3.743 5.064 1.00 73.06 548 GLY A O 1
ATOM 4267 N N . ASP A 1 549 ? -8.784 -5.908 5.669 1.00 82.88 549 ASP A N 1
ATOM 4268 C CA . ASP A 1 549 ? -10.220 -6.170 5.770 1.00 82.88 549 ASP A CA 1
ATOM 4269 C C . ASP A 1 549 ? -10.869 -5.390 6.927 1.00 82.88 549 ASP A C 1
ATOM 4271 O O . ASP A 1 549 ? -10.239 -5.168 7.967 1.00 82.88 549 ASP A O 1
ATOM 4275 N N . ARG A 1 550 ? -12.093 -4.896 6.719 1.00 87.69 550 ARG A N 1
ATOM 4276 C CA . ARG A 1 550 ? -12.782 -3.950 7.610 1.00 87.69 550 ARG A CA 1
ATOM 4277 C C . ARG A 1 550 ? -14.272 -4.240 7.684 1.00 87.69 550 ARG A C 1
ATOM 4279 O O . ARG A 1 550 ? -15.083 -3.542 7.080 1.00 87.69 550 ARG A O 1
ATOM 4286 N N . ASP A 1 551 ? -14.644 -5.159 8.547 1.00 92.56 551 ASP A N 1
ATOM 4287 C CA . ASP A 1 551 ? -16.030 -5.557 8.721 1.00 92.56 551 ASP A CA 1
ATOM 4288 C C . ASP A 1 551 ? -16.906 -4.371 9.157 1.00 92.56 551 ASP A C 1
ATOM 4290 O O . ASP A 1 551 ? -16.768 -3.826 10.264 1.00 92.56 551 ASP A O 1
ATOM 4294 N N . LEU A 1 552 ? -17.830 -3.958 8.283 1.00 92.12 552 LEU A N 1
ATOM 4295 C CA . LEU A 1 552 ? -18.732 -2.843 8.544 1.00 92.12 552 LEU A CA 1
ATOM 4296 C C . LEU A 1 552 ? -20.084 -3.329 9.063 1.00 92.12 552 LEU A C 1
ATOM 4298 O O . LEU A 1 552 ? -20.832 -4.061 8.403 1.00 92.12 552 LEU A O 1
ATOM 4302 N N . PHE A 1 553 ? -20.458 -2.802 10.221 1.00 95.44 553 PHE A N 1
ATOM 4303 C CA . PHE A 1 553 ? -21.750 -3.008 10.845 1.00 95.44 553 PHE A CA 1
ATOM 4304 C C . PHE A 1 553 ? -22.566 -1.719 10.929 1.00 95.44 553 PHE A C 1
ATOM 4306 O O . PHE A 1 553 ? -22.037 -0.609 10.898 1.00 95.44 553 PHE A O 1
ATOM 4313 N N . VAL A 1 554 ? -23.883 -1.862 11.078 1.00 95.31 554 VAL A N 1
ATOM 4314 C CA . VAL A 1 554 ? -24.809 -0.743 11.279 1.00 95.31 554 VAL A CA 1
ATOM 4315 C C . VAL A 1 554 ? -25.878 -1.078 12.315 1.00 95.31 554 VAL A C 1
ATOM 4317 O O . VAL A 1 554 ? -26.434 -2.183 12.327 1.00 95.31 554 VAL A O 1
ATOM 4320 N N . PHE A 1 555 ? -26.229 -0.104 13.153 1.00 94.44 555 PHE A N 1
ATOM 4321 C CA . PHE A 1 555 ? -27.452 -0.155 13.956 1.00 94.44 555 PHE A CA 1
ATOM 4322 C C . PHE A 1 555 ? -28.069 1.239 14.140 1.00 94.44 555 PHE A C 1
ATOM 4324 O O . PHE A 1 555 ? -27.430 2.264 13.901 1.00 94.44 555 PHE A O 1
ATOM 4331 N N . GLU A 1 556 ? -29.345 1.275 14.529 1.00 94.69 556 GLU A N 1
ATOM 4332 C CA . GLU A 1 556 ? -30.057 2.518 14.841 1.00 94.69 556 GLU A CA 1
ATOM 4333 C C . GLU A 1 556 ? -29.877 2.874 16.318 1.00 94.69 556 GLU A C 1
ATOM 4335 O O . GLU A 1 556 ? -30.311 2.131 17.201 1.00 94.69 556 GLU A O 1
ATOM 4340 N N . ALA A 1 557 ? -29.264 4.027 16.577 1.00 92.25 557 ALA A N 1
ATOM 4341 C CA . ALA A 1 557 ? -29.157 4.593 17.911 1.00 92.25 557 ALA A CA 1
ATOM 4342 C C . ALA A 1 557 ? -30.214 5.685 18.109 1.00 92.25 557 ALA A C 1
ATOM 4344 O O . ALA A 1 557 ? -30.596 6.392 17.174 1.00 92.25 557 ALA A O 1
ATOM 4345 N N . GLU A 1 558 ? -30.676 5.841 19.344 1.00 94.06 558 GLU A N 1
ATOM 4346 C CA . GLU A 1 558 ? -31.584 6.907 19.750 1.00 94.06 558 GLU A CA 1
ATOM 4347 C C . GLU A 1 558 ? -30.804 8.015 20.463 1.00 94.06 558 GLU A C 1
ATOM 4349 O O . GLU A 1 558 ? -29.932 7.745 21.288 1.00 94.06 558 GLU A O 1
ATOM 4354 N N . GLN A 1 559 ? -31.149 9.268 20.165 1.00 87.56 559 GLN A N 1
ATOM 4355 C CA . GLN A 1 559 ? -30.548 10.447 20.778 1.00 87.56 559 GLN A CA 1
ATOM 4356 C C . GLN A 1 559 ? -30.532 10.347 22.308 1.00 87.56 559 GLN A C 1
ATOM 4358 O O . GLN A 1 559 ? -31.540 10.011 22.931 1.00 87.56 559 GLN A O 1
ATOM 4363 N N . ASN A 1 560 ? -29.409 10.752 22.899 1.00 80.94 560 ASN A N 1
ATOM 4364 C CA . ASN A 1 560 ? -29.125 10.805 24.330 1.00 80.94 560 ASN A CA 1
ATOM 4365 C C . ASN A 1 560 ? -29.011 9.454 25.051 1.00 80.94 560 ASN A C 1
ATOM 4367 O O . ASN A 1 560 ? -28.757 9.467 26.258 1.00 80.94 560 ASN A O 1
ATOM 4371 N N . ASN A 1 561 ? -29.137 8.326 24.350 1.00 86.12 561 ASN A N 1
ATOM 4372 C CA . ASN A 1 561 ? -28.853 7.010 24.914 1.00 86.12 561 ASN A CA 1
ATOM 4373 C C . ASN A 1 561 ? -27.364 6.672 24.783 1.00 86.12 561 ASN A C 1
ATOM 4375 O O . ASN A 1 561 ? -26.706 7.069 23.817 1.00 86.12 561 ASN A O 1
ATOM 4379 N N . SER A 1 562 ? -26.851 5.928 25.760 1.00 84.44 562 SER A N 1
ATOM 4380 C CA . SER A 1 562 ? -25.484 5.417 25.757 1.00 84.44 562 SER A CA 1
ATOM 4381 C C . SER A 1 562 ? -25.441 3.967 25.307 1.00 84.44 562 SER A C 1
ATOM 4383 O O . SER A 1 562 ? -26.344 3.176 25.584 1.00 84.44 562 SER A O 1
ATOM 4385 N N . TYR A 1 563 ? -24.385 3.635 24.584 1.00 87.38 563 TYR A N 1
ATOM 4386 C CA . TYR A 1 563 ? -24.183 2.341 23.968 1.00 87.38 563 TYR A CA 1
ATOM 4387 C C . TYR A 1 563 ? -22.762 1.872 24.240 1.00 87.38 563 TYR A C 1
ATOM 4389 O O . TYR A 1 563 ? -21.819 2.660 24.230 1.00 87.38 563 TYR A O 1
ATOM 4397 N N . GLU A 1 564 ? -22.633 0.576 24.476 1.00 89.00 564 GLU A N 1
ATOM 4398 C CA . GLU A 1 564 ? -21.372 -0.136 24.574 1.00 89.00 564 GLU A CA 1
ATOM 4399 C C . GLU A 1 564 ? -21.281 -1.112 23.406 1.00 89.00 564 GLU A C 1
ATOM 4401 O O . GLU A 1 564 ? -22.201 -1.901 23.175 1.00 89.00 564 GLU A O 1
ATOM 4406 N N . ILE A 1 565 ? -20.171 -1.061 22.679 1.00 91.88 565 ILE A N 1
ATOM 4407 C CA . ILE A 1 565 ? -19.781 -2.080 21.714 1.00 91.88 565 ILE A CA 1
ATOM 4408 C C . ILE A 1 565 ? -18.510 -2.742 22.223 1.00 91.88 565 ILE A C 1
ATOM 4410 O O . ILE A 1 565 ? -17.555 -2.074 22.615 1.00 91.88 565 ILE A O 1
ATOM 4414 N N . THR A 1 566 ? -18.500 -4.066 22.185 1.00 90.69 566 THR A N 1
ATOM 4415 C CA . THR A 1 566 ? -17.361 -4.876 22.608 1.00 90.69 566 THR A CA 1
ATOM 4416 C C . THR A 1 566 ? -16.992 -5.841 21.497 1.00 90.69 566 THR A C 1
ATOM 4418 O O . THR A 1 566 ? -17.868 -6.530 20.962 1.00 90.69 566 THR A O 1
ATOM 4421 N N . VAL A 1 567 ? -15.699 -5.923 21.198 1.00 94.25 567 VAL A N 1
ATOM 4422 C CA . VAL A 1 567 ? -15.101 -6.972 20.376 1.00 94.25 567 VAL A CA 1
ATOM 4423 C C . VAL A 1 567 ? -14.474 -8.004 21.306 1.00 94.25 567 VAL A C 1
ATOM 4425 O O . VAL A 1 567 ? -13.713 -7.691 22.213 1.00 94.25 567 VAL A O 1
ATOM 4428 N N . SER A 1 568 ? -14.832 -9.267 21.115 1.00 92.38 568 SER A N 1
ATOM 4429 C CA . SER A 1 568 ? -14.205 -10.408 21.774 1.00 92.38 568 SER A CA 1
ATOM 4430 C C . SER A 1 568 ? -13.362 -11.161 20.756 1.00 92.38 568 SER A C 1
ATOM 4432 O O . SER A 1 568 ? -13.903 -11.720 19.798 1.00 92.38 568 SER A O 1
ATOM 4434 N N . LEU A 1 569 ? -12.050 -11.196 20.972 1.00 92.00 569 LEU A N 1
ATOM 4435 C CA . LEU A 1 569 ? -11.121 -11.901 20.095 1.00 92.00 569 LEU A CA 1
ATOM 4436 C C . LEU A 1 569 ? -11.354 -13.419 20.138 1.00 92.00 569 LEU A C 1
ATOM 4438 O O . LEU A 1 569 ? -11.570 -14.015 21.196 1.00 92.00 569 LEU A O 1
ATOM 4442 N N . GLY A 1 570 ? -11.312 -14.051 18.967 1.00 91.88 570 GLY A N 1
ATOM 4443 C CA . GLY A 1 570 ? -11.271 -15.502 18.805 1.00 91.88 570 GLY A CA 1
ATOM 4444 C C . GLY A 1 570 ? -9.860 -15.959 18.444 1.00 91.88 570 GLY A C 1
ATOM 4445 O O . GLY A 1 570 ? -9.064 -16.266 19.325 1.00 91.88 570 GLY A O 1
ATOM 4446 N N . THR A 1 571 ? -9.562 -16.037 17.143 1.00 93.56 571 THR A N 1
ATOM 4447 C CA . THR A 1 571 ? -8.194 -16.261 16.639 1.00 93.56 571 THR A CA 1
ATOM 4448 C C . THR A 1 571 ? -7.524 -14.981 16.154 1.00 93.56 571 THR A C 1
ATOM 4450 O O . THR A 1 571 ? -6.352 -15.037 15.800 1.00 93.56 571 THR A O 1
ATOM 4453 N N . LEU A 1 572 ? -8.265 -13.870 16.080 1.00 90.12 572 LEU A N 1
ATOM 4454 C CA . LEU A 1 572 ? -7.705 -12.556 15.788 1.00 90.12 572 LEU A CA 1
ATOM 4455 C C . LEU A 1 572 ? -6.791 -12.134 16.947 1.00 90.12 572 LEU A C 1
ATOM 4457 O O . LEU A 1 572 ? -7.173 -12.304 18.104 1.00 90.12 572 LEU A O 1
ATOM 4461 N N . SER A 1 573 ? -5.588 -11.654 16.635 1.00 85.50 573 SER A N 1
ATOM 4462 C CA . SER A 1 573 ? -4.587 -11.252 17.633 1.00 85.50 573 SER A CA 1
ATOM 4463 C C . SER A 1 573 ? -4.924 -9.936 18.311 1.00 85.50 573 SER A C 1
ATOM 4465 O O . SER A 1 573 ? -4.674 -9.811 19.502 1.00 85.50 573 SER A O 1
ATOM 4467 N N . ASP A 1 574 ? -5.470 -8.997 17.547 1.00 85.38 574 ASP A N 1
ATOM 4468 C CA . ASP A 1 574 ? -5.685 -7.616 17.954 1.00 85.38 574 ASP A CA 1
ATOM 4469 C C . ASP A 1 574 ? -6.781 -7.002 17.074 1.00 85.38 574 ASP A C 1
ATOM 4471 O O . ASP A 1 574 ? -6.858 -7.318 15.879 1.00 85.38 574 ASP A O 1
ATOM 4475 N N . SER A 1 575 ? -7.641 -6.179 17.662 1.00 88.12 575 SER A N 1
ATOM 4476 C CA . SER A 1 575 ? -8.748 -5.504 16.991 1.00 88.12 575 SER A CA 1
ATOM 4477 C C . SER A 1 575 ? -8.660 -3.991 17.152 1.00 88.12 575 SER A C 1
ATOM 4479 O O . SER A 1 575 ? -8.184 -3.505 18.161 1.00 88.12 575 SER A O 1
ATOM 4481 N N . GLU A 1 576 ? -9.231 -3.254 16.205 1.00 88.25 576 GLU A N 1
ATOM 4482 C CA . GLU A 1 576 ? -9.544 -1.833 16.354 1.00 88.25 576 GLU A CA 1
ATOM 4483 C C . GLU A 1 576 ? -11.028 -1.615 16.060 1.00 88.25 576 GLU A C 1
ATOM 4485 O O . GLU A 1 576 ? -11.581 -2.165 15.101 1.00 88.25 576 GLU A O 1
ATOM 4490 N N . LEU A 1 577 ? -11.691 -0.805 16.881 1.00 88.44 577 LEU A N 1
ATOM 4491 C CA . LEU A 1 577 ? -13.117 -0.532 16.791 1.00 88.44 577 LEU A CA 1
ATOM 4492 C C . LEU A 1 577 ? -13.370 0.961 16.614 1.00 88.44 577 LEU A C 1
ATOM 4494 O O . LEU A 1 577 ? -13.064 1.755 17.498 1.00 88.44 577 LEU A O 1
ATOM 4498 N N . ASN A 1 578 ? -14.047 1.331 15.526 1.00 86.81 578 ASN A N 1
ATOM 4499 C CA . ASN A 1 578 ? -14.471 2.710 15.278 1.00 86.81 578 ASN A CA 1
ATOM 4500 C C . ASN A 1 578 ? -15.989 2.807 15.120 1.00 86.81 578 ASN A C 1
ATOM 4502 O O . ASN A 1 578 ? -16.623 1.936 14.528 1.00 86.81 578 ASN A O 1
ATOM 4506 N N . VAL A 1 579 ? -16.577 3.895 15.618 1.00 88.44 579 VAL A N 1
ATOM 4507 C CA . VAL A 1 579 ? -18.000 4.233 15.496 1.00 88.44 579 VAL A CA 1
ATOM 4508 C C . VAL A 1 579 ? -18.120 5.579 14.798 1.00 88.44 579 VAL A C 1
ATOM 4510 O O . VAL A 1 579 ? -17.510 6.555 15.222 1.00 88.44 579 VAL A O 1
ATOM 4513 N N . GLY A 1 580 ? -18.921 5.662 13.740 1.00 84.75 580 GLY A N 1
ATOM 4514 C CA . GLY A 1 580 ? -19.067 6.854 12.907 1.00 84.75 580 GLY A CA 1
ATOM 4515 C C . GLY A 1 580 ? -20.480 7.047 12.368 1.00 84.75 580 GLY A C 1
ATOM 4516 O O . GLY A 1 580 ? -21.390 6.254 12.616 1.00 84.75 580 GLY A O 1
ATOM 4517 N N . ILE A 1 581 ? -20.674 8.127 11.612 1.00 84.38 581 ILE A N 1
ATOM 4518 C CA . ILE A 1 581 ? -21.986 8.515 11.055 1.00 84.38 581 ILE A CA 1
ATOM 4519 C C . ILE A 1 581 ? -22.094 8.302 9.535 1.00 84.38 581 ILE A C 1
ATOM 4521 O O . ILE A 1 581 ? -23.088 8.700 8.929 1.00 84.38 581 ILE A O 1
ATOM 4525 N N . GLY A 1 582 ? -21.097 7.648 8.929 1.00 73.88 582 GLY A N 1
ATOM 4526 C CA . GLY A 1 582 ? -21.100 7.248 7.516 1.00 73.88 582 GLY A CA 1
ATOM 4527 C C . GLY A 1 582 ? -20.592 8.306 6.529 1.00 73.88 582 GLY A C 1
ATOM 4528 O O . GLY A 1 582 ? -20.668 8.086 5.325 1.00 73.88 582 GLY A O 1
ATOM 4529 N N . ASP A 1 583 ? -20.070 9.436 7.010 1.00 72.12 583 ASP A N 1
ATOM 4530 C CA . ASP A 1 583 ? -19.443 10.496 6.201 1.00 72.12 583 ASP A CA 1
ATOM 4531 C C . ASP A 1 583 ? -17.902 10.476 6.260 1.00 72.12 583 ASP A C 1
ATOM 4533 O O . ASP A 1 583 ? -17.251 11.403 5.781 1.00 72.12 583 ASP A O 1
ATOM 4537 N N . GLY A 1 584 ? -17.327 9.423 6.851 1.00 66.00 584 GLY A N 1
ATOM 4538 C CA . GLY A 1 584 ? -15.892 9.295 7.117 1.00 66.00 584 GLY A CA 1
ATOM 4539 C C . GLY A 1 584 ? -15.442 9.878 8.460 1.00 66.00 584 GLY A C 1
ATOM 4540 O O . GLY A 1 584 ? -14.276 9.723 8.807 1.00 66.00 584 GLY A O 1
ATOM 4541 N N . SER A 1 585 ? -16.333 10.514 9.232 1.00 69.12 585 SER A N 1
ATOM 4542 C CA . SER A 1 585 ? -16.024 10.960 10.594 1.00 69.12 585 SER A CA 1
ATOM 4543 C C . SER A 1 585 ? -16.336 9.889 11.644 1.00 69.12 585 SER A C 1
ATOM 4545 O O . SER A 1 585 ? -17.402 9.257 11.629 1.00 69.12 585 SER A O 1
ATOM 4547 N N . TRP A 1 586 ? -15.399 9.717 12.578 1.00 77.25 586 TRP A N 1
ATOM 4548 C CA . TRP A 1 586 ? -15.551 8.873 13.760 1.00 77.25 586 TRP A CA 1
ATOM 4549 C C . TRP A 1 586 ? -16.005 9.718 14.951 1.00 77.25 586 TRP A C 1
ATOM 4551 O O . TRP A 1 586 ? -15.496 10.812 15.188 1.00 77.25 586 TRP A O 1
ATOM 4561 N N . VAL A 1 587 ? -16.992 9.214 15.689 1.00 75.12 587 VAL A N 1
ATOM 4562 C CA . VAL A 1 587 ? -17.503 9.808 16.933 1.00 75.12 587 VAL A CA 1
ATOM 4563 C C . VAL A 1 587 ? -16.928 9.129 18.174 1.00 75.12 587 VAL A C 1
ATOM 4565 O O . VAL A 1 587 ? -16.977 9.707 19.256 1.00 75.12 587 VAL A O 1
ATOM 4568 N N . ALA A 1 588 ? -16.403 7.912 18.024 1.00 74.19 588 ALA A N 1
ATOM 4569 C CA . ALA A 1 588 ? -15.685 7.184 19.058 1.00 74.19 588 ALA A CA 1
ATOM 4570 C C . ALA A 1 588 ? -14.802 6.105 18.418 1.00 74.19 588 ALA A C 1
ATOM 4572 O O . ALA A 1 588 ? -15.180 5.531 17.395 1.00 74.19 588 ALA A O 1
ATOM 4573 N N . SER A 1 589 ? -13.662 5.815 19.034 1.00 75.56 589 SER A N 1
ATOM 4574 C CA . SER A 1 589 ? -12.715 4.786 18.608 1.00 75.56 589 SER A CA 1
ATOM 4575 C C . SER A 1 589 ? -12.053 4.156 19.827 1.00 75.56 589 SER A C 1
ATOM 4577 O O . SER A 1 589 ? -11.925 4.815 20.861 1.00 75.56 589 SER A O 1
ATOM 4579 N N . ASN A 1 590 ? -11.668 2.891 19.722 1.00 71.69 590 ASN A N 1
ATOM 4580 C CA . ASN A 1 590 ? -10.780 2.242 20.675 1.00 71.69 590 ASN A CA 1
ATOM 4581 C C . ASN A 1 590 ? -10.075 1.059 20.002 1.00 71.69 590 ASN A C 1
ATOM 4583 O O . ASN A 1 590 ? -10.742 0.274 19.329 1.00 71.69 590 ASN A O 1
ATOM 4587 N N . ASP A 1 591 ? -8.774 0.918 20.207 1.00 65.69 591 ASP A N 1
ATOM 4588 C CA . ASP A 1 591 ? -7.979 -0.252 19.835 1.00 65.69 591 ASP A CA 1
ATOM 4589 C C . ASP A 1 591 ? -7.976 -1.281 20.975 1.00 65.69 591 ASP A C 1
ATOM 4591 O O . ASP A 1 591 ? -8.468 -2.391 20.780 1.00 65.69 591 ASP A O 1
ATOM 4595 N N . ASP A 1 592 ? -7.663 -0.879 22.208 1.00 66.88 592 ASP A N 1
ATOM 4596 C CA . ASP A 1 592 ? -7.469 -1.820 23.320 1.00 66.88 592 ASP A CA 1
ATOM 4597 C C . ASP A 1 592 ? -8.388 -1.594 24.534 1.00 66.88 592 ASP A C 1
ATOM 4599 O O . ASP A 1 592 ? -8.698 -0.479 24.953 1.00 66.88 592 ASP A O 1
ATOM 4603 N N . ASP A 1 593 ? -8.820 -2.677 25.187 1.00 63.12 593 ASP A N 1
ATOM 4604 C CA . ASP A 1 593 ? -9.572 -2.622 26.448 1.00 63.12 593 ASP A CA 1
ATOM 4605 C C . ASP A 1 593 ? -8.752 -3.236 27.583 1.00 63.12 593 ASP A C 1
ATOM 4607 O O . ASP A 1 593 ? -8.572 -4.451 27.677 1.00 63.12 593 ASP A O 1
ATOM 4611 N N . ARG A 1 594 ? -8.326 -2.387 28.526 1.00 55.06 594 ARG A N 1
ATOM 4612 C CA . ARG A 1 594 ? -7.813 -2.795 29.851 1.00 55.06 594 ARG A CA 1
ATOM 4613 C C . ARG A 1 594 ? -6.590 -3.729 29.795 1.00 55.06 594 ARG A C 1
ATOM 4615 O O . ARG A 1 594 ? -6.490 -4.652 30.609 1.00 55.06 594 ARG A O 1
ATOM 4622 N N . GLY A 1 595 ? -5.656 -3.469 28.878 1.00 50.44 595 GLY A N 1
ATOM 4623 C CA . GLY A 1 595 ? -4.429 -4.263 28.700 1.00 50.44 595 GLY A CA 1
ATOM 4624 C C . GLY A 1 595 ? -4.661 -5.603 27.994 1.00 50.44 595 GLY A C 1
ATOM 4625 O O . GLY A 1 595 ? -3.890 -6.546 28.172 1.00 50.44 595 GLY A O 1
ATOM 4626 N N . SER A 1 596 ? -5.771 -5.711 27.264 1.00 68.44 596 SER A N 1
ATOM 4627 C CA . SER A 1 596 ? -6.063 -6.763 26.296 1.00 68.44 596 SER A CA 1
ATOM 4628 C C . SER A 1 596 ? -6.141 -6.125 24.916 1.00 68.44 596 SER A C 1
ATOM 4630 O O . SER A 1 596 ? -6.724 -5.051 24.798 1.00 68.44 596 SER A O 1
ATOM 4632 N N . LEU A 1 597 ? -5.685 -6.852 23.892 1.00 76.38 597 LEU A N 1
ATOM 4633 C CA . LEU A 1 597 ? -5.711 -6.453 22.474 1.00 76.38 597 LEU A CA 1
ATOM 4634 C C . LEU A 1 597 ? -7.135 -6.414 21.860 1.00 76.38 597 LEU A C 1
ATOM 4636 O O . LEU A 1 597 ? -7.357 -6.608 20.669 1.00 76.38 597 LEU A O 1
ATOM 4640 N N . SER A 1 598 ? -8.160 -6.354 22.710 1.00 80.31 598 SER A N 1
ATOM 4641 C CA . SER A 1 598 ? -9.569 -6.457 22.335 1.00 80.31 598 SER A CA 1
ATOM 4642 C C . SER A 1 598 ? -10.244 -5.110 22.504 1.00 80.31 598 SER A C 1
ATOM 4644 O O . SER A 1 598 ? -10.241 -4.582 23.613 1.00 80.31 598 SER A O 1
ATOM 4646 N N . SER A 1 599 ? -10.929 -4.618 21.482 1.00 83.38 599 SER A N 1
ATOM 4647 C CA . SER A 1 599 ? -11.485 -3.271 21.522 1.00 83.38 599 SER A CA 1
ATOM 4648 C C . SER A 1 599 ? -12.829 -3.182 22.238 1.00 83.38 599 SER A C 1
ATOM 4650 O O . SER A 1 599 ? -13.712 -4.042 22.104 1.00 83.38 599 SER A O 1
ATOM 4652 N N . ARG A 1 600 ? -13.044 -2.061 22.929 1.00 84.94 600 ARG A N 1
ATOM 4653 C CA . ARG A 1 600 ? -14.327 -1.720 23.558 1.00 84.94 600 ARG A CA 1
ATOM 4654 C C . ARG A 1 600 ? -14.610 -0.229 23.454 1.00 84.94 600 ARG A C 1
ATOM 4656 O O . ARG A 1 600 ? -13.846 0.578 23.962 1.00 84.94 600 ARG A O 1
ATOM 4663 N N . VAL A 1 601 ? -15.757 0.145 22.902 1.00 81.94 601 VAL A N 1
ATOM 4664 C CA . VAL A 1 601 ? -16.191 1.545 22.818 1.00 81.94 601 VAL A CA 1
ATOM 4665 C C . VAL A 1 601 ? -17.455 1.742 23.641 1.00 81.94 601 VAL A C 1
ATOM 4667 O O . VAL A 1 601 ? -18.422 0.999 23.490 1.00 81.94 601 VAL A O 1
ATOM 4670 N N . VAL A 1 602 ? -17.471 2.781 24.477 1.00 81.06 602 VAL A N 1
ATOM 4671 C CA . VAL A 1 602 ? -18.689 3.276 25.127 1.00 81.06 602 VAL A CA 1
ATOM 4672 C C . VAL A 1 602 ? -18.899 4.719 24.709 1.00 81.06 602 VAL A C 1
ATOM 4674 O O . VAL A 1 602 ? -18.026 5.558 24.910 1.00 81.06 602 VAL A O 1
ATOM 4677 N N . TRP A 1 603 ? -20.055 5.022 24.132 1.00 81.69 603 TRP A N 1
ATOM 4678 C CA . TRP A 1 603 ? -20.369 6.372 23.673 1.00 81.69 603 TRP A CA 1
ATOM 4679 C C . TRP A 1 603 ? -21.839 6.699 23.892 1.00 81.69 603 TRP A C 1
ATOM 4681 O O . TRP A 1 603 ? -22.665 5.835 24.186 1.00 81.69 603 TRP A O 1
ATOM 4691 N N . ARG A 1 604 ? -22.175 7.978 23.746 1.00 82.75 604 ARG A N 1
ATOM 4692 C CA . ARG A 1 604 ? -23.551 8.468 23.758 1.00 82.75 604 ARG A CA 1
ATOM 4693 C C . ARG A 1 604 ? -23.924 8.965 22.372 1.00 82.75 604 ARG A C 1
ATOM 4695 O O . ARG A 1 604 ? -23.158 9.691 21.748 1.00 82.75 604 ARG A O 1
ATOM 4702 N N . ALA A 1 605 ? -25.101 8.584 21.894 1.00 83.38 605 ALA A N 1
ATOM 4703 C CA . ALA A 1 605 ? -25.583 9.032 20.597 1.00 83.38 605 ALA A CA 1
ATOM 4704 C C . ALA A 1 605 ? -26.093 10.478 20.677 1.00 83.38 605 ALA A C 1
ATOM 4706 O O . ALA A 1 605 ? -27.049 10.771 21.397 1.00 83.38 605 ALA A O 1
ATOM 4707 N N . ASP A 1 606 ? -25.486 11.377 19.905 1.00 80.75 606 ASP A N 1
ATOM 4708 C CA . ASP A 1 606 ? -25.895 12.786 19.842 1.00 80.75 606 ASP A CA 1
ATOM 4709 C C . ASP A 1 606 ? -27.243 12.993 19.143 1.00 80.75 606 ASP A C 1
ATOM 4711 O O . ASP A 1 606 ? -27.951 13.957 19.426 1.00 80.75 606 ASP A O 1
ATOM 4715 N N . ASP A 1 607 ? -27.632 12.084 18.246 1.00 85.00 607 ASP A N 1
ATOM 4716 C CA . ASP A 1 607 ? -28.861 12.169 17.460 1.00 85.00 607 ASP A CA 1
ATOM 4717 C C . ASP A 1 607 ? -29.444 10.780 17.190 1.00 85.00 607 ASP A C 1
ATOM 4719 O O . ASP A 1 607 ? -28.719 9.791 17.100 1.00 85.00 607 ASP A O 1
ATOM 4723 N N . SER A 1 608 ? -30.763 10.713 16.986 1.00 92.88 608 SER A N 1
ATOM 4724 C CA . SER A 1 608 ? -31.426 9.478 16.568 1.00 92.88 608 SER A CA 1
ATOM 4725 C C . SER A 1 608 ? -31.147 9.216 15.089 1.00 92.88 608 SER A C 1
ATOM 4727 O O . SER A 1 608 ? -31.761 9.848 14.223 1.00 92.88 608 SER A O 1
ATOM 4729 N N . ARG A 1 609 ? -30.209 8.314 14.794 1.00 92.06 609 ARG A N 1
ATOM 4730 C CA . ARG A 1 609 ? -29.760 7.988 13.432 1.00 92.06 609 ARG A CA 1
ATOM 4731 C C . ARG A 1 609 ? -29.108 6.604 13.365 1.00 92.06 609 ARG A C 1
ATOM 4733 O O . ARG A 1 609 ? -28.895 5.949 14.383 1.00 92.06 609 ARG A O 1
ATOM 4740 N N . GLN A 1 610 ? -28.766 6.183 12.151 1.00 92.81 610 GLN A N 1
ATOM 4741 C CA . GLN A 1 610 ? -27.877 5.043 11.945 1.00 92.81 610 GLN A CA 1
ATOM 4742 C C . GLN A 1 610 ? -26.436 5.433 12.269 1.00 92.81 610 GLN A C 1
ATOM 4744 O O . GLN A 1 610 ? -25.967 6.488 11.834 1.00 92.81 610 GLN A O 1
ATOM 4749 N N . TYR A 1 611 ? -25.763 4.566 13.014 1.00 91.75 611 TYR A N 1
ATOM 4750 C CA . TYR A 1 611 ? -24.329 4.631 13.262 1.00 91.75 611 TYR A CA 1
ATOM 4751 C C . TYR A 1 611 ? -23.659 3.434 12.595 1.00 91.75 611 TYR A C 1
ATOM 4753 O O . TYR A 1 611 ? -24.205 2.328 12.601 1.00 91.75 611 TYR A O 1
ATOM 4761 N N . TYR A 1 612 ? -22.494 3.688 12.011 1.00 92.56 612 TYR A N 1
ATOM 4762 C CA . TYR A 1 612 ? -21.662 2.713 11.319 1.00 92.56 612 TYR A CA 1
ATOM 4763 C C . TYR A 1 612 ? -20.497 2.331 12.221 1.00 92.56 612 TYR A C 1
ATOM 4765 O O . TYR A 1 612 ? -19.900 3.201 12.850 1.00 92.56 612 TYR A O 1
ATOM 4773 N N . ILE A 1 613 ? -20.196 1.043 12.293 1.00 94.50 613 ILE A N 1
ATOM 4774 C CA . ILE A 1 613 ? -19.201 0.480 13.194 1.00 94.50 613 ILE A CA 1
ATOM 4775 C C . ILE A 1 613 ? -18.241 -0.325 12.344 1.00 94.50 613 ILE A C 1
ATOM 4777 O O . ILE A 1 613 ? -18.689 -1.237 11.658 1.00 94.50 613 ILE A O 1
ATOM 4781 N N . THR A 1 614 ? -16.956 -0.008 12.380 1.00 92.38 614 THR A N 1
ATOM 4782 C CA . THR A 1 614 ? -15.937 -0.828 11.718 1.00 92.38 614 THR A CA 1
ATOM 4783 C C . THR A 1 614 ? -15.165 -1.610 12.754 1.00 92.38 614 THR A C 1
ATOM 4785 O O . THR A 1 614 ? -14.711 -1.019 13.737 1.00 92.38 614 THR A O 1
ATOM 4788 N N . VAL A 1 615 ? -14.974 -2.897 12.492 1.00 93.56 615 VAL A N 1
ATOM 4789 C CA . VAL A 1 615 ? -13.949 -3.700 13.153 1.00 93.56 615 VAL A CA 1
ATOM 4790 C C . VAL A 1 615 ? -12.802 -3.879 12.170 1.00 93.56 615 VAL A C 1
ATOM 4792 O O . VAL A 1 615 ? -13.006 -4.320 11.045 1.00 93.56 615 VAL A O 1
ATOM 4795 N N . TRP A 1 616 ? -11.603 -3.509 12.589 1.00 87.44 616 TRP A N 1
ATOM 4796 C CA . TRP A 1 616 ? -10.356 -3.829 11.906 1.00 87.44 616 TRP A CA 1
ATOM 4797 C C . TRP A 1 616 ? -9.525 -4.743 12.811 1.00 87.44 616 TRP A C 1
ATOM 4799 O O . TRP A 1 616 ? -9.844 -4.901 13.991 1.00 87.44 616 TRP A O 1
ATOM 4809 N N . GLY A 1 617 ? -8.473 -5.363 12.285 1.00 81.25 617 GLY A N 1
ATOM 4810 C CA . GLY A 1 617 ? -7.554 -6.125 13.120 1.00 81.25 617 GLY A CA 1
ATOM 4811 C C . GLY A 1 617 ? -6.128 -6.154 12.600 1.00 81.25 617 GLY A C 1
ATOM 4812 O O . GLY A 1 617 ? -5.884 -6.107 11.391 1.00 81.25 617 GLY A O 1
ATOM 4813 N N . ARG A 1 618 ? -5.170 -6.282 13.527 1.00 77.06 618 ARG A N 1
ATOM 4814 C CA . ARG A 1 618 ? -3.760 -6.494 13.177 1.00 77.06 618 ARG A CA 1
ATOM 4815 C C . ARG A 1 618 ? -3.547 -7.960 12.828 1.00 77.06 618 ARG A C 1
ATOM 4817 O O . ARG A 1 618 ? -3.297 -8.802 13.693 1.00 77.06 618 ARG A O 1
ATOM 4824 N N . GLY A 1 619 ? -3.674 -8.263 11.541 1.00 77.38 619 GLY A N 1
ATOM 4825 C CA . GLY A 1 619 ? -3.613 -9.618 10.999 1.00 77.38 619 GLY A CA 1
ATOM 4826 C C . GLY A 1 619 ? -4.998 -10.186 10.701 1.00 77.38 619 GLY A C 1
ATOM 4827 O O . GLY A 1 619 ? -5.981 -9.462 10.632 1.00 77.38 619 GLY A O 1
ATOM 4828 N N . THR A 1 620 ? -5.076 -11.499 10.489 1.00 84.06 620 THR A N 1
ATOM 4829 C CA . THR A 1 620 ? -6.337 -12.180 10.151 1.00 84.06 620 THR A CA 1
ATOM 4830 C C . THR A 1 620 ? -6.800 -13.066 11.295 1.00 84.06 620 THR A C 1
ATOM 4832 O O . THR A 1 620 ? -5.993 -13.629 12.040 1.00 84.06 620 THR A O 1
ATOM 4835 N N . GLY A 1 621 ? -8.111 -13.242 11.432 1.00 91.00 621 GLY A N 1
ATOM 4836 C CA . GLY A 1 621 ? -8.659 -14.119 12.456 1.00 91.00 621 GLY A CA 1
ATOM 4837 C C . GLY A 1 621 ? -10.111 -13.838 12.799 1.00 91.00 621 GLY A C 1
ATOM 4838 O O . GLY A 1 621 ? -10.703 -12.858 12.368 1.00 91.00 621 GLY A O 1
ATOM 4839 N N . THR A 1 622 ? -10.701 -14.739 13.578 1.00 96.12 622 THR A N 1
ATOM 4840 C CA . THR A 1 622 ? -12.108 -14.644 13.973 1.00 96.12 622 THR A CA 1
ATOM 4841 C C . THR A 1 622 ? -12.276 -13.794 15.224 1.00 96.12 622 THR A C 1
ATOM 4843 O O . THR A 1 622 ? -11.451 -13.886 16.139 1.00 96.12 622 THR A O 1
ATOM 4846 N N . TYR A 1 623 ? -13.404 -13.106 15.338 1.00 96.00 623 TYR A N 1
ATOM 4847 C CA . TYR A 1 623 ? -13.830 -12.377 16.529 1.00 96.00 623 TYR A CA 1
ATOM 4848 C C . TYR A 1 623 ? -15.358 -12.459 16.697 1.00 96.00 623 TYR A C 1
ATOM 4850 O O . TYR A 1 623 ? -16.078 -13.065 15.901 1.00 96.00 623 TYR A O 1
ATOM 4858 N N . THR A 1 624 ? -15.871 -11.891 17.786 1.00 96.88 624 THR A N 1
ATOM 4859 C CA . THR A 1 624 ? -17.312 -11.704 17.997 1.00 96.88 624 THR A CA 1
ATOM 4860 C C . THR A 1 624 ? -17.574 -10.273 18.446 1.00 96.88 624 THR A C 1
ATOM 4862 O O . THR A 1 624 ? -16.956 -9.828 19.407 1.00 96.88 624 THR A O 1
ATOM 4865 N N . ILE A 1 625 ? -18.492 -9.564 17.795 1.00 96.75 625 ILE A N 1
ATOM 4866 C CA . ILE A 1 625 ? -18.909 -8.208 18.171 1.00 96.75 625 ILE A CA 1
ATOM 4867 C C . ILE A 1 625 ? -20.280 -8.244 18.841 1.00 96.75 625 ILE A C 1
ATOM 4869 O O . ILE A 1 625 ? -21.172 -8.983 18.423 1.00 96.75 625 ILE A O 1
ATOM 4873 N N . SER A 1 626 ? -20.483 -7.433 19.874 1.00 94.88 626 SER A N 1
ATOM 4874 C CA . SER A 1 626 ? -21.801 -7.221 20.477 1.00 94.88 626 SER A CA 1
ATOM 4875 C C . SER A 1 626 ? -22.025 -5.756 20.802 1.00 94.88 626 SER A C 1
ATOM 4877 O O . SER A 1 626 ? -21.104 -5.096 21.270 1.00 94.88 626 SER A O 1
ATOM 4879 N N . ALA A 1 627 ? -23.258 -5.285 20.614 1.00 93.81 627 ALA A N 1
ATOM 4880 C CA . ALA A 1 627 ? -23.693 -3.963 21.048 1.00 93.81 627 ALA A CA 1
ATOM 4881 C C . ALA A 1 627 ? -24.759 -4.082 22.140 1.00 93.81 627 ALA A C 1
ATOM 4883 O O . ALA A 1 627 ? -25.677 -4.901 22.042 1.00 93.81 627 ALA A O 1
ATOM 4884 N N . ALA A 1 628 ? -24.687 -3.237 23.159 1.00 90.44 628 ALA A N 1
ATOM 4885 C CA . ALA A 1 628 ? -25.700 -3.112 24.193 1.00 90.44 628 ALA A CA 1
ATOM 4886 C C . ALA A 1 628 ? -25.988 -1.638 24.465 1.00 90.44 628 ALA A C 1
ATOM 4888 O O . ALA A 1 628 ? -25.091 -0.803 24.446 1.00 90.44 628 ALA A O 1
ATOM 4889 N N . GLN A 1 629 ? -27.250 -1.320 24.740 1.00 89.25 629 GLN A N 1
ATOM 4890 C CA . GLN A 1 629 ? -27.560 -0.059 25.398 1.00 89.25 629 GLN A CA 1
ATOM 4891 C C . GLN A 1 629 ? -27.130 -0.178 26.861 1.00 89.25 629 GLN A C 1
ATOM 4893 O O . GLN A 1 629 ? -27.456 -1.174 27.513 1.00 89.25 629 GLN A O 1
ATOM 4898 N N . VAL A 1 630 ? -26.410 0.822 27.350 1.00 80.62 630 VAL A N 1
ATOM 4899 C CA . VAL A 1 630 ? -25.944 0.912 28.737 1.00 80.62 630 VAL A CA 1
ATOM 4900 C C . VAL A 1 630 ? -26.570 2.123 29.413 1.00 80.62 630 VAL A C 1
ATOM 4902 O O . VAL A 1 630 ? -27.212 2.951 28.751 1.00 80.62 630 VAL A O 1
ATOM 4905 N N . ASP A 1 631 ? -26.415 2.208 30.731 1.00 69.12 631 ASP A N 1
ATOM 4906 C CA . ASP A 1 631 ? -26.891 3.365 31.474 1.00 69.12 631 ASP A CA 1
ATOM 4907 C C . ASP A 1 631 ? -26.244 4.656 30.932 1.00 69.12 631 ASP A C 1
ATOM 4909 O O . ASP A 1 631 ? -25.133 4.625 30.385 1.00 69.12 631 ASP A O 1
ATOM 4913 N N . PRO A 1 632 ? -26.967 5.792 30.974 1.00 60.41 632 PRO A N 1
ATOM 4914 C CA . PRO A 1 632 ? -26.490 7.033 30.384 1.00 60.41 632 PRO A CA 1
ATOM 4915 C C . PRO A 1 632 ? -25.146 7.432 30.986 1.00 60.41 632 PRO A C 1
ATOM 4917 O O . PRO A 1 632 ? -25.046 7.623 32.196 1.00 60.41 632 PRO A O 1
ATOM 4920 N N . LEU A 1 633 ? -24.140 7.627 30.131 1.00 57.12 633 LEU A N 1
ATOM 4921 C CA . LEU A 1 633 ? -22.880 8.229 30.553 1.00 57.12 633 LEU A CA 1
ATOM 4922 C C . LEU A 1 633 ? -23.184 9.577 31.234 1.00 57.12 633 LEU A C 1
ATOM 4924 O O . LEU A 1 633 ? -23.971 10.364 30.687 1.00 57.12 633 LEU A O 1
ATOM 4928 N N . PRO A 1 634 ? -22.590 9.866 32.405 1.00 52.28 634 PRO A N 1
ATOM 4929 C CA . PRO A 1 634 ? -22.854 11.097 33.139 1.00 52.28 634 PRO A CA 1
ATOM 4930 C C . PRO A 1 634 ? -22.519 12.319 32.272 1.00 52.28 634 PRO A C 1
ATOM 4932 O O . PRO A 1 634 ? -21.383 12.519 31.844 1.00 52.28 634 PRO A O 1
ATOM 4935 N N . MET A 1 635 ? -23.517 13.166 32.007 1.00 44.66 635 MET A N 1
ATOM 4936 C CA . MET A 1 635 ? -23.296 14.463 31.371 1.00 44.66 635 MET A CA 1
ATOM 4937 C C . MET A 1 635 ? -22.740 15.479 32.368 1.00 44.66 635 MET A C 1
ATOM 4939 O O . MET A 1 635 ? -23.128 15.520 33.539 1.00 44.66 635 MET A O 1
ATOM 4943 N N . VAL A 1 636 ? -21.959 16.423 31.839 1.00 40.81 636 VAL A N 1
ATOM 4944 C CA . VAL A 1 636 ? -21.749 17.733 32.463 1.00 40.81 636 VAL A CA 1
ATOM 4945 C C . VAL A 1 636 ? -23.119 18.361 32.760 1.00 40.81 636 VAL A C 1
ATOM 4947 O O . VAL A 1 636 ? -23.835 18.779 31.850 1.00 40.81 636 VAL A O 1
ATOM 4950 N N . GLY A 1 637 ? -23.487 18.416 34.043 1.00 48.56 637 GLY A N 1
ATOM 4951 C CA . GLY A 1 637 ? -24.699 19.086 34.530 1.00 48.56 637 GLY A CA 1
ATOM 4952 C C . GLY A 1 637 ? -25.889 18.198 34.922 1.00 48.56 637 GLY A C 1
ATOM 4953 O O . GLY A 1 637 ? -26.866 18.752 35.422 1.00 48.56 637 GLY A O 1
ATOM 4954 N N . ASP A 1 638 ? -25.812 16.868 34.786 1.00 54.75 638 ASP A N 1
ATOM 4955 C CA . ASP A 1 638 ? -26.900 15.937 35.173 1.00 54.75 638 ASP A CA 1
ATOM 4956 C C . ASP A 1 638 ? -26.739 15.332 36.580 1.00 54.75 638 ASP A C 1
ATOM 4958 O O . ASP A 1 638 ? -27.420 14.373 36.948 1.00 54.75 638 ASP A O 1
ATOM 4962 N N . ALA A 1 639 ? -25.859 15.905 37.405 1.00 59.31 639 ALA A N 1
ATOM 4963 C CA . ALA A 1 639 ? -25.623 15.407 38.753 1.00 59.31 639 ALA A CA 1
ATOM 4964 C C . ALA A 1 639 ? -26.927 15.347 39.567 1.00 59.31 639 ALA A C 1
ATOM 4966 O O . ALA A 1 639 ? -27.617 16.356 39.764 1.00 59.31 639 ALA A O 1
ATOM 4967 N N . ALA A 1 640 ? -27.250 14.161 40.084 1.00 66.25 640 ALA A N 1
ATOM 4968 C CA . ALA A 1 640 ? -28.464 13.961 40.857 1.00 66.25 640 ALA A CA 1
ATOM 4969 C C . ALA A 1 640 ? -28.412 14.816 42.132 1.00 66.25 640 ALA A C 1
ATOM 4971 O O . ALA A 1 640 ? -27.489 14.699 42.941 1.00 66.25 640 ALA A O 1
ATOM 4972 N N . VAL A 1 641 ? -29.406 15.691 42.324 1.00 75.56 641 VAL A N 1
ATOM 4973 C CA . VAL A 1 641 ? -29.488 16.525 43.530 1.00 75.56 641 VAL A CA 1
ATOM 4974 C C . VAL A 1 641 ? -29.697 15.622 44.743 1.00 75.56 641 VAL A C 1
ATOM 4976 O O . VAL A 1 641 ? -30.696 14.908 44.825 1.00 75.56 641 VAL A O 1
ATOM 4979 N N . LEU A 1 642 ? -28.782 15.699 45.706 1.00 80.62 642 LEU A N 1
ATOM 4980 C CA . LEU A 1 642 ? -28.754 14.891 46.917 1.00 80.62 642 LEU A CA 1
ATOM 4981 C C . LEU A 1 642 ? -29.088 15.750 48.150 1.00 80.62 642 LEU A C 1
ATOM 4983 O O . LEU A 1 642 ? -28.222 16.457 48.676 1.00 80.62 642 LEU A O 1
ATOM 4987 N N . PRO A 1 643 ? -30.333 15.709 48.661 1.00 82.06 643 PRO A N 1
ATOM 4988 C CA . PRO A 1 643 ? -30.682 16.389 49.900 1.00 82.06 643 PRO A CA 1
ATOM 4989 C C . PRO A 1 643 ? -29.990 15.733 51.099 1.00 82.06 643 PRO A C 1
ATOM 4991 O O . PRO A 1 643 ? -29.948 14.505 51.212 1.00 82.06 643 PRO A O 1
ATOM 4994 N N . PHE A 1 644 ? -29.525 16.546 52.050 1.00 83.19 644 PHE A N 1
ATOM 4995 C CA . PHE A 1 644 ? -28.885 16.042 53.267 1.00 83.19 644 PHE A CA 1
ATOM 4996 C C . PHE A 1 644 ? -29.748 15.013 54.009 1.00 83.19 644 PHE A C 1
ATOM 4998 O O . PHE A 1 644 ? -30.949 15.205 54.204 1.00 83.19 644 PHE A O 1
ATOM 5005 N N . GLY A 1 645 ? -29.114 13.925 54.449 1.00 80.81 645 GLY A N 1
ATOM 5006 C CA . GLY A 1 645 ? -29.743 12.828 55.185 1.00 80.81 645 GLY A CA 1
ATOM 5007 C C . GLY A 1 645 ? -30.585 11.873 54.336 1.00 80.81 645 GLY A C 1
ATOM 5008 O O . GLY A 1 645 ? -31.202 10.972 54.901 1.00 80.81 645 GLY A O 1
ATOM 5009 N N . THR A 1 646 ? -30.617 12.044 53.012 1.00 84.12 646 THR A N 1
ATOM 5010 C CA . THR A 1 646 ? -31.332 11.145 52.095 1.00 84.12 646 THR A CA 1
ATOM 5011 C C . THR A 1 646 ? -30.380 10.090 51.544 1.00 84.12 646 THR A C 1
ATOM 5013 O O . THR A 1 646 ? -29.285 10.428 51.103 1.00 84.12 646 THR A O 1
ATOM 5016 N N . LEU A 1 647 ? -30.801 8.823 51.569 1.00 84.44 647 LEU A N 1
ATOM 5017 C CA . LEU A 1 647 ? -30.103 7.740 50.878 1.00 84.44 647 LEU A CA 1
ATOM 5018 C C . LEU A 1 647 ? -30.450 7.794 49.388 1.00 84.44 647 LEU A C 1
ATOM 5020 O O . LEU A 1 647 ? -31.627 7.728 49.031 1.00 84.44 647 LEU A O 1
ATOM 5024 N N . ALA A 1 648 ? -29.433 7.907 48.542 1.00 83.94 648 ALA A N 1
ATOM 5025 C CA . ALA A 1 648 ? -29.547 7.791 47.097 1.00 83.94 648 ALA A CA 1
ATOM 5026 C C . ALA A 1 648 ? -28.992 6.433 46.651 1.00 83.94 648 ALA A C 1
ATOM 5028 O O . ALA A 1 648 ? -27.797 6.192 46.840 1.00 83.94 648 ALA A O 1
ATOM 5029 N N . PRO A 1 649 ? -29.826 5.538 46.094 1.00 82.50 649 PRO A N 1
ATOM 5030 C CA . PRO A 1 649 ? -29.328 4.323 45.467 1.00 82.50 649 PRO A CA 1
ATOM 5031 C C . PRO A 1 649 ? -28.586 4.665 44.168 1.00 82.50 649 PRO A C 1
ATOM 5033 O O . PRO A 1 649 ? -28.988 5.585 43.454 1.00 82.50 649 PRO A O 1
ATOM 5036 N N . GLY A 1 650 ? -27.528 3.915 43.877 1.00 78.88 650 GLY A N 1
ATOM 5037 C CA . GLY A 1 650 ? -26.760 4.000 42.636 1.00 78.88 650 GLY A CA 1
ATOM 5038 C C . GLY A 1 650 ? -26.131 2.656 42.269 1.00 78.88 650 GLY A C 1
ATOM 5039 O O . GLY A 1 650 ? -26.105 1.715 43.080 1.00 78.88 650 GLY A O 1
ATOM 5040 N N . SER A 1 651 ? -25.648 2.561 41.040 1.00 78.62 651 SER A N 1
ATOM 5041 C CA . SER A 1 651 ? -24.945 1.402 40.506 1.00 78.62 651 SER A CA 1
ATOM 5042 C C . SER A 1 651 ? -23.815 1.880 39.623 1.00 78.62 651 SER A C 1
ATOM 5044 O O . SER A 1 651 ? -24.053 2.648 38.711 1.00 78.62 651 SER A O 1
ATOM 5046 N N . LEU A 1 652 ? -22.616 1.364 39.885 1.00 71.88 652 LEU A N 1
ATOM 5047 C CA . LEU A 1 652 ? -21.547 1.412 38.902 1.00 71.88 652 LEU A CA 1
ATOM 5048 C C . LEU A 1 652 ? -21.701 0.173 38.032 1.00 71.88 652 LEU A C 1
ATOM 5050 O O . LEU A 1 652 ? -21.684 -0.940 38.563 1.00 71.88 652 LEU A O 1
ATOM 5054 N N . ASP A 1 653 ? -21.867 0.332 36.733 1.00 64.94 653 ASP A N 1
ATOM 5055 C CA . ASP A 1 653 ? -22.211 -0.775 35.840 1.00 64.94 653 ASP A CA 1
ATOM 5056 C C . ASP A 1 653 ? -20.987 -1.405 35.178 1.00 64.94 653 ASP A C 1
ATOM 5058 O O . ASP A 1 653 ? -21.005 -2.582 34.814 1.00 64.94 653 ASP A O 1
ATOM 5062 N N . PHE A 1 654 ? -19.875 -0.675 35.112 1.00 60.31 654 PHE A N 1
ATOM 5063 C CA . PHE A 1 654 ? -18.598 -1.163 34.600 1.00 60.31 654 PHE A CA 1
ATOM 5064 C C . PHE A 1 654 ? -17.410 -0.524 35.335 1.00 60.31 654 PHE A C 1
ATOM 5066 O O . PHE A 1 654 ? -17.544 0.436 36.090 1.00 60.31 654 PHE A O 1
ATOM 5073 N N . ALA A 1 655 ? -16.214 -1.096 35.166 1.00 56.53 655 ALA A N 1
ATOM 5074 C CA . ALA A 1 655 ? -15.000 -0.501 35.721 1.00 56.53 655 ALA A CA 1
ATOM 5075 C C . ALA A 1 655 ? -14.702 0.826 35.013 1.00 56.53 655 ALA A C 1
ATOM 5077 O O . ALA A 1 655 ? -14.640 0.846 33.782 1.00 56.53 655 ALA A O 1
ATOM 5078 N N . GLY A 1 656 ? -14.513 1.895 35.791 1.00 56.06 656 GLY A N 1
ATOM 5079 C CA . GLY A 1 656 ? -14.396 3.254 35.258 1.00 56.06 656 GLY A CA 1
ATOM 5080 C C . GLY A 1 656 ? -15.740 3.932 34.993 1.00 56.06 656 GLY A C 1
ATOM 5081 O O . GLY A 1 656 ? -15.760 4.952 34.327 1.00 56.06 656 GLY A O 1
ATOM 5082 N N . ASP A 1 657 ? -16.853 3.384 35.484 1.00 62.16 657 ASP A N 1
ATOM 5083 C CA . ASP A 1 657 ? -18.114 4.121 35.560 1.00 62.16 657 ASP A CA 1
ATOM 5084 C C . ASP A 1 657 ? -18.037 5.219 36.640 1.00 62.16 657 ASP A C 1
ATOM 5086 O O . ASP A 1 657 ? -17.361 5.053 37.668 1.00 62.16 657 ASP A O 1
ATOM 5090 N N . HIS A 1 658 ? -18.709 6.344 36.390 1.00 71.06 658 HIS A N 1
ATOM 5091 C CA . HIS A 1 658 ? -18.694 7.545 37.216 1.00 71.06 658 HIS A CA 1
ATOM 5092 C C . HIS A 1 658 ? -20.117 7.988 37.559 1.00 71.06 658 HIS A C 1
ATOM 5094 O O . HIS A 1 658 ? -20.842 8.512 36.721 1.00 71.06 658 HIS A O 1
ATOM 5100 N N . ASP A 1 659 ? -20.467 7.943 38.838 1.00 73.88 659 ASP A N 1
ATOM 5101 C CA . ASP A 1 659 ? -21.728 8.506 39.313 1.00 73.88 659 ASP A CA 1
ATOM 5102 C C . ASP A 1 659 ? -21.502 9.867 39.977 1.00 73.88 659 ASP A C 1
ATOM 5104 O O . ASP A 1 659 ? -20.686 10.001 40.892 1.00 73.88 659 ASP A O 1
ATOM 5108 N N . SER A 1 660 ? -22.240 10.893 39.543 1.00 76.88 660 SER A N 1
ATOM 5109 C CA . SER A 1 660 ? -22.092 12.270 40.039 1.00 76.88 660 SER A CA 1
ATOM 5110 C C . SER A 1 660 ? -23.335 12.764 40.787 1.00 76.88 660 SER A C 1
ATOM 5112 O O . SER A 1 660 ? -24.451 12.726 40.271 1.00 76.88 660 SER A O 1
ATOM 5114 N N . TYR A 1 661 ? -23.142 13.305 41.994 1.00 81.06 661 TYR A N 1
ATOM 5115 C CA . TYR A 1 661 ? -24.211 13.834 42.854 1.00 81.06 661 TYR A CA 1
ATOM 5116 C C . TYR A 1 661 ? -23.955 15.283 43.255 1.00 81.06 661 TYR A C 1
ATOM 5118 O O . TYR A 1 661 ? -22.854 15.621 43.679 1.00 81.06 661 TYR A O 1
ATOM 5126 N N . LEU A 1 662 ? -24.985 16.127 43.199 1.00 83.88 662 LEU A N 1
ATOM 5127 C CA . LEU A 1 662 ? -24.922 17.547 43.553 1.00 83.88 662 LEU A CA 1
ATOM 5128 C C . LEU A 1 662 ? -25.530 17.798 44.938 1.00 83.88 662 LEU A C 1
ATOM 5130 O O . LEU A 1 662 ? -26.671 17.426 45.200 1.00 83.88 662 LEU A O 1
ATOM 5134 N N . PHE A 1 663 ? -24.824 18.514 45.811 1.00 85.69 663 PHE A N 1
ATOM 5135 C CA . PHE A 1 663 ? -25.358 19.020 47.077 1.00 85.69 663 PHE A CA 1
ATOM 5136 C C . PHE A 1 663 ? -24.905 20.464 47.348 1.00 85.69 663 PHE A C 1
ATOM 5138 O O . PHE A 1 663 ? -23.925 20.947 46.791 1.00 85.69 663 PHE A O 1
ATOM 5145 N N . GLN A 1 664 ? -25.637 21.180 48.203 1.00 87.56 664 GLN A N 1
ATOM 5146 C CA . GLN A 1 664 ? -25.362 22.584 48.544 1.00 87.56 664 GLN A CA 1
ATOM 5147 C C . GLN A 1 664 ? -24.619 22.669 49.878 1.00 87.56 664 GLN A C 1
ATOM 5149 O O . GLN A 1 664 ? -25.221 22.390 50.917 1.00 87.56 664 GLN A O 1
ATOM 5154 N N . ALA A 1 665 ? -23.347 23.071 49.882 1.00 85.25 665 ALA A N 1
ATOM 5155 C CA . ALA A 1 665 ? -22.562 23.196 51.111 1.00 85.25 665 ALA A CA 1
ATOM 5156 C C . ALA A 1 665 ? -22.465 24.641 51.620 1.00 85.25 665 ALA A C 1
ATOM 5158 O O . ALA A 1 665 ? -22.607 25.614 50.877 1.00 85.25 665 ALA A O 1
ATOM 5159 N N . THR A 1 666 ? -22.219 24.774 52.923 1.00 89.12 666 THR A N 1
ATOM 5160 C CA . THR A 1 666 ? -21.966 26.043 53.614 1.00 89.12 666 THR A CA 1
ATOM 5161 C C . THR A 1 666 ? -20.517 26.081 54.086 1.00 89.12 666 THR A C 1
ATOM 5163 O O . THR A 1 666 ? -20.067 25.157 54.756 1.00 89.12 666 THR A O 1
ATOM 5166 N N . ALA A 1 667 ? -19.797 27.154 53.766 1.00 86.00 667 ALA A N 1
ATOM 5167 C CA . ALA A 1 667 ? -18.411 27.370 54.160 1.00 86.00 667 ALA A CA 1
ATOM 5168 C C . ALA A 1 667 ? -18.228 27.218 55.681 1.00 86.00 667 ALA A C 1
ATOM 5170 O O . ALA A 1 667 ? -18.950 27.834 56.467 1.00 86.00 667 ALA A O 1
ATOM 5171 N N . GLY A 1 668 ? -17.235 26.432 56.086 1.00 84.00 668 GLY A N 1
ATOM 5172 C CA . GLY A 1 668 ? -16.899 26.111 57.470 1.00 84.00 668 GLY A CA 1
ATOM 5173 C C . GLY A 1 668 ? -17.682 24.944 58.080 1.00 84.00 668 GLY A C 1
ATOM 5174 O O . GLY A 1 668 ? -17.301 24.492 59.157 1.00 84.00 668 GLY A O 1
ATOM 5175 N N . GLU A 1 669 ? -18.732 24.436 57.426 1.00 88.00 669 GLU A N 1
ATOM 5176 C CA . GLU A 1 669 ? -19.452 23.242 57.883 1.00 88.00 669 GLU A CA 1
ATOM 5177 C C . GLU A 1 669 ? -18.717 21.964 57.468 1.00 88.00 669 GLU A C 1
ATOM 5179 O O . GLU A 1 669 ? -18.178 21.851 56.362 1.00 88.00 669 GLU A O 1
ATOM 5184 N N . THR A 1 670 ? -18.727 20.978 58.363 1.00 84.44 670 THR A N 1
ATOM 5185 C CA . THR A 1 670 ? -18.157 19.655 58.112 1.00 84.44 670 THR A CA 1
ATOM 5186 C C . THR A 1 670 ? -19.267 18.676 57.748 1.00 84.44 670 THR A C 1
ATOM 5188 O O . THR A 1 670 ? -20.276 18.565 58.441 1.00 84.44 670 THR A O 1
ATOM 5191 N N . TYR A 1 671 ? -19.064 17.924 56.675 1.00 85.25 671 TYR A N 1
ATOM 5192 C CA . TYR A 1 671 ? -19.987 16.943 56.127 1.00 85.25 671 TYR A CA 1
ATOM 5193 C C . TYR A 1 671 ? -19.400 15.537 56.236 1.00 85.25 671 TYR A C 1
ATOM 5195 O O . TYR A 1 671 ? -18.206 15.326 56.031 1.00 85.25 671 TYR A O 1
ATOM 5203 N N . ILE A 1 672 ? -20.256 14.567 56.547 1.00 85.81 672 ILE A N 1
ATOM 5204 C CA . ILE A 1 672 ? -19.944 13.141 56.554 1.00 85.81 672 ILE A CA 1
ATOM 5205 C C . ILE A 1 672 ? -20.617 12.512 55.340 1.00 85.81 672 ILE A C 1
ATOM 5207 O O . ILE A 1 672 ? -21.849 12.479 55.253 1.00 85.81 672 ILE A O 1
ATOM 5211 N N . ILE A 1 673 ? -19.801 11.991 54.432 1.00 85.94 673 ILE A N 1
ATOM 5212 C CA . ILE A 1 673 ? -20.232 11.273 53.233 1.00 85.94 673 ILE A CA 1
ATOM 5213 C C . ILE A 1 673 ? -20.149 9.790 53.560 1.00 85.94 673 ILE A C 1
ATOM 5215 O O . ILE A 1 673 ? -19.082 9.300 53.917 1.00 85.94 673 ILE A O 1
ATOM 5219 N N . THR A 1 674 ? -21.270 9.079 53.503 1.00 85.38 674 THR A N 1
ATOM 5220 C CA . THR A 1 674 ? -21.325 7.636 53.764 1.00 85.38 674 THR A CA 1
ATOM 5221 C C . THR A 1 674 ? -21.795 6.911 52.515 1.00 85.38 674 THR A C 1
ATOM 5223 O O . THR A 1 674 ? -22.853 7.240 51.983 1.00 85.38 674 THR A O 1
ATOM 5226 N N . VAL A 1 675 ? -21.033 5.905 52.087 1.00 83.75 675 VAL A N 1
ATOM 5227 C CA . VAL A 1 675 ? -21.397 5.002 50.992 1.00 83.75 675 VAL A CA 1
ATOM 5228 C C . VAL A 1 675 ? -21.572 3.593 51.551 1.00 83.75 675 VAL A C 1
ATOM 5230 O O . VAL A 1 675 ? -20.648 3.025 52.138 1.00 83.75 675 VAL A O 1
ATOM 5233 N N . TYR A 1 676 ? -22.762 3.029 51.384 1.00 84.88 676 TYR A N 1
ATOM 5234 C CA . TYR A 1 676 ? -23.086 1.646 51.713 1.00 84.88 676 TYR A CA 1
ATOM 5235 C C . TYR A 1 676 ? -22.878 0.787 50.470 1.00 84.88 676 TYR A C 1
ATOM 5237 O O . TYR A 1 676 ? -23.568 0.978 49.475 1.00 84.88 676 TYR A O 1
ATOM 5245 N N . LEU A 1 677 ? -21.930 -0.148 50.508 1.00 77.50 677 LEU A N 1
ATOM 5246 C CA . LEU A 1 677 ? -21.589 -0.989 49.360 1.00 77.50 677 LEU A CA 1
ATOM 5247 C C . LEU A 1 677 ? -22.322 -2.333 49.460 1.00 77.50 677 LEU A C 1
ATOM 5249 O O . LEU A 1 677 ? -22.079 -3.111 50.387 1.00 77.50 677 LEU A O 1
ATOM 5253 N N . TYR A 1 678 ? -23.200 -2.635 48.500 1.00 79.25 678 TYR A N 1
ATOM 5254 C CA . TYR A 1 678 ? -24.024 -3.851 48.515 1.00 79.25 678 TYR A CA 1
ATOM 5255 C C . TYR A 1 678 ? -23.433 -4.985 47.685 1.00 79.25 678 TYR A C 1
ATOM 5257 O O . TYR A 1 678 ? -23.232 -6.085 48.201 1.00 79.25 678 TYR A O 1
ATOM 5265 N N . SER A 1 679 ? -23.145 -4.744 46.407 1.00 77.44 679 SER A N 1
ATOM 5266 C CA . SER A 1 679 ? -22.406 -5.685 45.550 1.00 77.44 679 SER A CA 1
ATOM 5267 C C . SER A 1 679 ? -21.074 -5.116 45.069 1.00 77.44 679 SER A C 1
ATOM 5269 O O . SER A 1 679 ? -20.194 -5.903 44.740 1.00 77.44 679 SER A O 1
ATOM 5271 N N . LEU A 1 680 ? -20.872 -3.799 45.167 1.00 69.50 680 LEU A N 1
ATOM 5272 C CA . LEU A 1 680 ? -19.629 -3.134 44.788 1.00 69.50 680 LEU A CA 1
ATOM 5273 C C . LEU A 1 680 ? -18.457 -3.525 45.714 1.00 69.50 680 LEU A C 1
ATOM 5275 O O . LEU A 1 680 ? -18.625 -3.635 46.937 1.00 69.50 680 LEU A O 1
ATOM 5279 N N . ALA A 1 681 ? -17.283 -3.780 45.123 1.00 67.75 681 ALA A N 1
ATOM 5280 C CA . ALA A 1 681 ? -16.093 -4.269 45.831 1.00 67.75 681 ALA A CA 1
ATOM 5281 C C . ALA A 1 681 ? -15.353 -3.155 46.589 1.00 67.75 681 ALA A C 1
ATOM 5283 O O . ALA A 1 681 ? -14.971 -3.334 47.745 1.00 67.75 681 ALA A O 1
ATOM 5284 N N . SER A 1 682 ? -15.189 -1.998 45.955 1.00 68.44 682 SER A N 1
ATOM 5285 C CA . SER A 1 682 ? -14.622 -0.783 46.537 1.00 68.44 682 SER A CA 1
ATOM 5286 C C . SER A 1 682 ? -15.156 0.434 45.789 1.00 68.44 682 SER A C 1
ATOM 5288 O O . SER A 1 682 ? -15.625 0.317 44.660 1.00 68.44 682 SER A O 1
ATOM 5290 N N . VAL A 1 683 ? -15.083 1.600 46.426 1.00 70.06 683 VAL A N 1
ATOM 5291 C CA . VAL A 1 683 ? -15.472 2.873 45.820 1.00 70.06 683 VAL A CA 1
ATOM 5292 C C . VAL A 1 683 ? -14.415 3.920 46.133 1.00 70.06 683 VAL A C 1
ATOM 5294 O O . VAL A 1 683 ? -13.881 3.960 47.245 1.00 70.06 683 VAL A O 1
ATOM 5297 N N . LYS A 1 684 ? -14.128 4.770 45.157 1.00 73.06 684 LYS A N 1
ATOM 5298 C CA . LYS A 1 684 ? -13.380 6.009 45.314 1.00 73.06 684 LYS A CA 1
ATOM 5299 C C . LYS A 1 684 ? -14.374 7.151 45.170 1.00 73.06 684 LYS A C 1
ATOM 5301 O O . LYS A 1 684 ? -15.182 7.147 44.248 1.00 73.06 684 LYS A O 1
ATOM 5306 N N . TYR A 1 685 ? -14.326 8.102 46.094 1.00 72.56 685 TYR A N 1
ATOM 5307 C CA . TYR A 1 685 ? -15.146 9.301 46.021 1.00 72.56 685 TYR A CA 1
ATOM 5308 C C . TYR A 1 685 ? -14.270 10.549 45.961 1.00 72.56 685 TYR A C 1
ATOM 5310 O O . TYR A 1 685 ? -13.243 10.637 46.636 1.00 72.56 685 TYR A O 1
ATOM 5318 N N . GLU A 1 686 ? -14.694 11.524 45.169 1.00 72.19 686 GLU A N 1
ATOM 5319 C CA . GLU A 1 686 ? -14.059 12.834 45.051 1.00 72.19 686 GLU A CA 1
ATOM 5320 C C . GLU A 1 686 ? -15.112 13.919 45.255 1.00 72.19 686 GLU A C 1
ATOM 5322 O O . GLU A 1 686 ? -16.224 13.807 44.746 1.00 72.19 686 GLU A O 1
ATOM 5327 N N . VAL A 1 687 ? -14.788 14.957 46.030 1.00 73.38 687 VAL A N 1
ATOM 5328 C CA . VAL A 1 687 ? -15.710 16.070 46.299 1.00 73.38 687 VAL A CA 1
ATOM 5329 C C . VAL A 1 687 ? -15.149 17.320 45.641 1.00 73.38 687 VAL A C 1
ATOM 5331 O O . VAL A 1 687 ? -14.000 17.652 45.899 1.00 73.38 687 VAL A O 1
ATOM 5334 N N . GLY A 1 688 ? -15.935 18.048 44.847 1.00 72.50 688 GLY A N 1
ATOM 5335 C CA . GLY A 1 688 ? -15.456 19.136 43.981 1.00 72.50 688 GLY A CA 1
ATOM 5336 C C . GLY A 1 688 ? -16.425 20.314 43.835 1.00 72.50 688 GLY A C 1
ATOM 5337 O O . GLY A 1 688 ? -17.506 20.327 44.427 1.00 72.50 688 GLY A O 1
ATOM 5338 N N . LYS A 1 689 ? -16.013 21.343 43.082 1.00 68.62 689 LYS A N 1
ATOM 5339 C CA . LYS A 1 689 ? -16.879 22.451 42.622 1.00 68.62 689 LYS A CA 1
ATOM 5340 C C . LYS A 1 689 ? -17.267 22.355 41.146 1.00 68.62 689 LYS A C 1
ATOM 5342 O O . LYS A 1 689 ? -18.170 23.078 40.734 1.00 68.62 689 LYS A O 1
ATOM 5347 N N . SER A 1 690 ? -16.598 21.503 40.374 1.00 60.22 690 SER A N 1
ATOM 5348 C CA . SER A 1 690 ? -16.959 21.275 38.980 1.00 60.22 690 SER A CA 1
ATOM 5349 C C . SER A 1 690 ? -17.876 20.065 38.849 1.00 60.22 690 SER A C 1
ATOM 5351 O O . SER A 1 690 ? -17.739 19.110 39.608 1.00 60.22 690 SER A O 1
ATOM 5353 N N . ALA A 1 691 ? -18.797 20.143 37.890 1.00 54.44 691 ALA A N 1
ATOM 5354 C CA . ALA A 1 691 ? -19.528 18.992 37.374 1.00 54.44 691 ALA A CA 1
ATOM 5355 C C . ALA A 1 691 ? -18.725 18.241 36.290 1.00 54.44 691 ALA A C 1
ATOM 5357 O O . ALA A 1 691 ? -19.160 17.181 35.852 1.00 54.44 691 ALA A O 1
ATOM 5358 N N . ASP A 1 692 ? -17.604 18.809 35.825 1.00 52.50 692 ASP A N 1
ATOM 5359 C CA . ASP A 1 692 ? -16.811 18.298 34.706 1.00 52.50 692 ASP A CA 1
ATOM 5360 C C . ASP A 1 692 ? -15.977 17.081 35.132 1.00 52.50 692 ASP A C 1
ATOM 5362 O O . ASP A 1 692 ? -15.096 17.204 35.984 1.00 52.50 692 ASP A O 1
ATOM 5366 N N . CYS A 1 693 ? -16.218 15.918 34.518 1.00 50.84 693 CYS A N 1
ATOM 5367 C CA . CYS A 1 693 ? -15.330 14.758 34.632 1.00 50.84 693 CYS A CA 1
ATOM 5368 C C . CYS A 1 693 ? -15.426 13.846 33.386 1.00 50.84 693 CYS A C 1
ATOM 5370 O O . CYS A 1 693 ? -16.316 13.000 33.327 1.00 50.84 693 CYS A O 1
ATOM 5372 N N . PRO A 1 694 ? -14.557 14.019 32.370 1.00 47.22 694 PRO A N 1
ATOM 5373 C CA . PRO A 1 694 ? -14.309 13.016 31.329 1.00 47.22 694 PRO A CA 1
ATOM 5374 C C . PRO A 1 694 ? -13.307 11.933 31.794 1.00 47.22 694 PRO A C 1
ATOM 5376 O O . PRO A 1 694 ? -12.540 12.202 32.724 1.00 47.22 694 PRO A O 1
ATOM 5379 N N . PRO A 1 695 ? -13.258 10.760 31.122 1.00 42.66 695 PRO A N 1
ATOM 5380 C CA . PRO A 1 695 ? -12.491 9.582 31.554 1.00 42.66 695 PRO A CA 1
ATOM 5381 C C . PRO A 1 695 ? -10.981 9.804 31.760 1.00 42.66 695 PRO A C 1
ATOM 5383 O O . PRO A 1 695 ? -10.416 9.198 32.666 1.00 42.66 695 PRO A O 1
ATOM 5386 N N . ASP A 1 696 ? -10.349 10.725 31.016 1.00 38.06 696 ASP A N 1
ATOM 5387 C CA . ASP A 1 696 ? -8.875 10.813 30.958 1.00 38.06 696 ASP A CA 1
ATOM 5388 C C . ASP A 1 696 ? -8.246 12.120 31.473 1.00 38.06 696 ASP A C 1
ATOM 5390 O O . ASP A 1 696 ? -7.028 12.286 31.438 1.00 38.06 696 ASP A O 1
ATOM 5394 N N . ILE A 1 697 ? -9.020 13.082 31.990 1.00 42.66 697 ILE A N 1
ATOM 5395 C CA . ILE A 1 697 ? -8.469 14.397 32.372 1.00 42.66 697 ILE A CA 1
ATOM 5396 C C . ILE A 1 697 ? -8.977 14.826 33.745 1.00 42.66 697 ILE A C 1
ATOM 5398 O O . ILE A 1 697 ? -9.971 15.537 33.849 1.00 42.66 697 ILE A O 1
ATOM 5402 N N . CYS A 1 698 ? -8.244 14.478 34.807 1.00 43.97 698 CYS A N 1
ATOM 5403 C CA . CYS A 1 698 ? -8.214 15.287 36.032 1.00 43.97 698 CYS A CA 1
ATOM 5404 C C . CYS A 1 698 ? -6.902 15.122 36.819 1.00 43.97 698 CYS A C 1
ATOM 5406 O O . CYS A 1 698 ? -6.831 14.535 37.905 1.00 43.97 698 CYS A O 1
ATOM 5408 N N . ALA A 1 699 ? -5.859 15.770 36.298 1.00 30.61 699 ALA A N 1
ATOM 5409 C CA . ALA A 1 699 ? -4.843 16.413 37.119 1.00 30.61 699 ALA A CA 1
ATOM 5410 C C . ALA A 1 699 ? -5.337 17.819 37.541 1.00 30.61 699 ALA A C 1
ATOM 5412 O O . ALA A 1 699 ? -5.321 18.757 36.759 1.00 30.61 699 ALA A O 1
ATOM 5413 N N . LEU A 1 700 ? -5.765 17.926 38.804 1.00 38.22 700 LEU A N 1
ATOM 5414 C CA . LEU A 1 700 ? -5.717 19.089 39.710 1.00 38.22 700 LEU A CA 1
ATOM 5415 C C . LEU A 1 700 ? -6.257 20.469 39.257 1.00 38.22 700 LEU A C 1
ATOM 5417 O O . LEU A 1 700 ? -5.568 21.239 38.597 1.00 38.22 700 LEU A O 1
ATOM 5421 N N . SER A 1 701 ? -7.304 20.924 39.956 1.00 31.73 701 SER A N 1
ATOM 5422 C CA . SER A 1 701 ? -7.165 22.117 40.810 1.00 31.73 701 SER A CA 1
ATOM 5423 C C . SER A 1 701 ? -8.095 22.035 42.028 1.00 31.73 701 SER A C 1
ATOM 5425 O O . SER A 1 701 ? -9.312 22.043 41.882 1.00 31.73 701 SER A O 1
ATOM 5427 N N . GLU A 1 702 ? -7.482 21.971 43.215 1.00 40.03 702 GLU A N 1
ATOM 5428 C CA . GLU A 1 702 ? -8.083 22.162 44.548 1.00 40.03 702 GLU A CA 1
ATOM 5429 C C . GLU A 1 702 ? -9.106 21.104 45.020 1.00 40.03 702 GLU A C 1
ATOM 5431 O O . GLU A 1 702 ? -10.310 21.319 44.897 1.00 40.03 702 GLU A O 1
ATOM 5436 N N . ARG A 1 703 ? -8.630 19.995 45.635 1.00 42.56 703 ARG A N 1
ATOM 5437 C CA . ARG A 1 703 ? -9.223 19.344 46.841 1.00 42.56 703 ARG A CA 1
ATOM 5438 C C . ARG A 1 703 ? -8.511 18.067 47.313 1.00 42.56 703 ARG A C 1
ATOM 5440 O O . ARG A 1 703 ? -7.815 17.396 46.556 1.00 42.56 703 ARG A O 1
ATOM 5447 N N . GLU A 1 704 ? -8.694 17.762 48.603 1.00 44.78 704 GLU A N 1
ATOM 5448 C CA . GLU A 1 704 ? -8.127 16.623 49.342 1.00 44.78 704 GLU A CA 1
ATOM 5449 C C . GLU A 1 704 ? -8.588 15.260 48.790 1.00 44.78 704 GLU A C 1
ATOM 5451 O O . GLU A 1 704 ? -9.772 14.924 48.823 1.00 44.78 704 GLU A O 1
ATOM 5456 N N . ARG A 1 705 ? -7.632 14.431 48.345 1.00 42.91 705 ARG A N 1
ATOM 5457 C CA . ARG A 1 705 ? -7.849 13.003 48.063 1.00 42.91 705 ARG A CA 1
ATOM 5458 C C . ARG A 1 705 ? -7.865 12.230 49.382 1.00 42.91 705 ARG A C 1
ATOM 5460 O O . ARG A 1 705 ? -6.849 12.200 50.075 1.00 42.91 705 ARG A O 1
ATOM 5467 N N . GLN A 1 706 ? -8.961 11.543 49.703 1.00 45.88 706 GLN A N 1
ATOM 5468 C CA . GLN A 1 706 ? -9.000 10.626 50.844 1.00 45.88 706 GLN A CA 1
ATOM 5469 C C . GLN A 1 706 ? -9.358 9.209 50.386 1.00 45.88 706 GLN A C 1
ATOM 5471 O O . GLN A 1 706 ? -10.493 8.927 50.021 1.00 45.88 706 GLN A O 1
ATOM 5476 N N . TRP A 1 707 ? -8.377 8.304 50.432 1.00 38.72 707 TRP A N 1
ATOM 5477 C CA . TRP A 1 707 ? -8.617 6.864 50.336 1.00 38.72 707 TRP A CA 1
ATOM 5478 C C . TRP A 1 707 ? -9.193 6.373 51.666 1.00 38.72 707 TRP A C 1
ATOM 5480 O O . TRP A 1 707 ? -8.493 6.350 52.679 1.00 38.72 707 TRP A O 1
ATOM 5490 N N . SER A 1 708 ? -10.458 5.970 51.687 1.00 46.50 708 SER A N 1
ATOM 5491 C CA . SER A 1 708 ? -11.034 5.254 52.827 1.00 46.50 708 SER A CA 1
ATOM 5492 C C . SER A 1 708 ? -10.867 3.747 52.625 1.00 46.50 708 SER A C 1
ATOM 5494 O O . SER A 1 708 ? -11.488 3.157 51.741 1.00 46.50 708 SER A O 1
ATOM 5496 N N . GLY A 1 709 ? -10.023 3.126 53.448 1.00 44.00 709 GLY A N 1
ATOM 5497 C CA . GLY A 1 709 ? -9.950 1.671 53.576 1.00 44.00 709 GLY A CA 1
ATOM 5498 C C . GLY A 1 709 ? -11.154 1.082 54.324 1.00 44.00 709 GLY A C 1
ATOM 5499 O O . GLY A 1 709 ? -11.892 1.791 55.006 1.00 44.00 709 GLY A O 1
ATOM 5500 N N . PHE A 1 710 ? -11.323 -0.233 54.178 1.00 47.03 710 PHE A N 1
ATOM 5501 C CA . PHE A 1 710 ? -12.433 -1.040 54.692 1.00 47.03 710 PHE A CA 1
ATOM 5502 C C . PHE A 1 710 ? -12.647 -0.969 56.218 1.00 47.03 710 PHE A C 1
ATOM 5504 O O . PHE A 1 710 ? -11.698 -1.063 56.996 1.00 47.03 710 PHE A O 1
ATOM 5511 N N . ASP A 1 711 ? -13.919 -0.959 56.625 1.00 46.66 711 ASP A N 1
ATOM 5512 C CA . ASP A 1 711 ? -14.413 -1.607 57.851 1.00 46.66 711 ASP A CA 1
ATOM 5513 C C . ASP A 1 711 ? -15.065 -2.955 57.453 1.00 46.66 711 ASP A C 1
ATOM 5515 O O . ASP A 1 711 ? -15.569 -3.098 56.335 1.00 46.66 711 ASP A O 1
ATOM 5519 N N . GLU A 1 712 ? -15.102 -3.940 58.357 1.00 48.09 712 GLU A N 1
ATOM 5520 C CA . GLU A 1 712 ? -15.731 -5.268 58.197 1.00 48.09 712 GLU A CA 1
ATOM 5521 C C . GLU A 1 712 ? -17.233 -5.200 57.811 1.00 48.09 712 GLU A C 1
ATOM 5523 O O . GLU A 1 712 ? -17.855 -6.222 57.520 1.00 48.09 712 GLU A O 1
ATOM 5528 N N . SER A 1 713 ? -17.825 -4.000 57.779 1.00 53.59 713 SER A N 1
ATOM 5529 C CA . SER A 1 713 ? -19.240 -3.715 57.530 1.00 53.59 713 SER A CA 1
ATOM 5530 C C . SER A 1 713 ? -19.619 -3.323 56.086 1.00 53.59 713 SER A C 1
ATOM 5532 O O . SER A 1 713 ? -20.804 -3.116 55.834 1.00 53.59 713 SER A O 1
ATOM 5534 N N . ARG A 1 714 ? -18.674 -3.248 55.127 1.00 71.38 714 ARG A N 1
ATOM 5535 C CA . ARG A 1 714 ? -18.898 -2.749 53.736 1.00 71.38 714 ARG A CA 1
ATOM 5536 C C . ARG A 1 714 ? -19.432 -1.306 53.661 1.00 71.38 714 ARG A C 1
ATOM 5538 O O . ARG A 1 714 ? -20.148 -0.937 52.731 1.00 71.38 714 ARG A O 1
ATOM 5545 N N . ILE A 1 715 ? -19.074 -0.485 54.644 1.00 76.00 715 ILE A N 1
ATOM 5546 C CA . ILE A 1 715 ? -19.415 0.937 54.703 1.00 76.00 715 ILE A CA 1
ATOM 5547 C C . ILE A 1 715 ? -18.139 1.746 54.490 1.00 76.00 715 ILE A C 1
ATOM 5549 O O . ILE A 1 715 ? -17.130 1.504 55.150 1.00 76.00 715 ILE A O 1
ATOM 5553 N N . SER A 1 716 ? -18.206 2.731 53.601 1.00 77.50 716 SER A N 1
ATOM 5554 C CA . SER A 1 716 ? -17.154 3.716 53.382 1.00 77.50 716 SER A CA 1
ATOM 5555 C C . SER A 1 716 ? -17.591 5.080 53.920 1.00 77.50 716 SER A C 1
ATOM 5557 O O . SER A 1 716 ? -18.754 5.461 53.766 1.00 77.50 716 SER A O 1
ATOM 5559 N N . ARG A 1 717 ? -16.694 5.801 54.605 1.00 79.50 717 ARG A N 1
ATOM 5560 C CA . ARG A 1 717 ? -16.987 7.113 55.201 1.00 79.50 717 ARG A CA 1
ATOM 5561 C C . ARG A 1 717 ? -15.882 8.127 54.940 1.00 79.50 717 ARG A C 1
ATOM 5563 O O . ARG A 1 717 ? -14.732 7.886 55.301 1.00 79.50 717 ARG A O 1
ATOM 5570 N N . ALA A 1 718 ? -16.287 9.293 54.447 1.00 76.12 718 ALA A N 1
ATOM 5571 C CA . ALA A 1 718 ? -15.472 10.494 54.320 1.00 76.12 718 ALA A CA 1
ATOM 5572 C C . ALA A 1 718 ? -15.917 11.567 55.301 1.00 76.12 718 ALA A C 1
ATOM 5574 O O . ALA A 1 718 ? -17.113 11.701 55.575 1.00 76.12 718 ALA A O 1
ATOM 5575 N N . VAL A 1 719 ? -14.972 12.397 55.730 1.00 80.56 719 VAL A N 1
ATOM 5576 C CA . VAL A 1 719 ? -15.270 13.665 56.393 1.00 80.56 719 VAL A CA 1
ATOM 5577 C C . VAL A 1 719 ? -14.681 14.777 55.539 1.00 80.56 719 VAL A C 1
ATOM 5579 O O . VAL A 1 719 ? -13.486 14.769 55.269 1.00 80.56 719 VAL A O 1
ATOM 5582 N N . TRP A 1 720 ? -15.513 15.721 55.113 1.00 83.38 720 TRP A N 1
ATOM 5583 C CA . TRP A 1 720 ? -15.120 16.820 54.236 1.00 83.38 720 TRP A CA 1
ATOM 5584 C C . TRP A 1 720 ? -15.641 18.144 54.791 1.00 83.38 720 TRP A C 1
ATOM 5586 O O . TRP A 1 720 ? -16.814 18.242 55.142 1.00 83.38 720 TRP A O 1
ATOM 5596 N N . THR A 1 721 ? -14.789 19.164 54.891 1.00 82.75 721 THR A N 1
ATOM 5597 C CA . THR A 1 721 ? -15.198 20.503 55.349 1.00 82.75 721 THR A CA 1
ATOM 5598 C C . THR A 1 721 ? -15.258 21.449 54.164 1.00 82.75 721 THR A C 1
ATOM 5600 O O . THR A 1 721 ? -14.305 21.542 53.395 1.00 82.75 721 THR A O 1
ATOM 5603 N N . ALA A 1 722 ? -16.378 22.149 54.008 1.00 82.00 722 ALA A N 1
ATOM 5604 C CA . ALA A 1 722 ? -16.543 23.084 52.908 1.00 82.00 722 ALA A CA 1
ATOM 5605 C C . ALA A 1 722 ? -15.731 24.357 53.153 1.00 82.00 722 ALA A C 1
ATOM 5607 O O . ALA A 1 722 ? -15.882 25.003 54.184 1.00 82.00 722 ALA A O 1
ATOM 5608 N N . GLU A 1 723 ? -14.902 24.762 52.198 1.00 80.75 723 GLU A N 1
ATOM 5609 C CA . GLU A 1 723 ? -14.158 26.029 52.288 1.00 80.75 723 GLU A CA 1
ATOM 5610 C C . GLU A 1 723 ? -14.992 27.228 51.812 1.00 80.75 723 GLU A C 1
ATOM 5612 O O . GLU A 1 723 ? -14.786 28.359 52.249 1.00 80.75 723 GLU A O 1
ATOM 5617 N N . GLU A 1 724 ? -15.985 26.978 50.957 1.00 79.81 724 GLU A N 1
ATOM 5618 C CA . GLU A 1 724 ? -16.819 27.998 50.327 1.00 79.81 724 GLU A CA 1
ATOM 5619 C C . GLU A 1 724 ? -18.295 27.576 50.314 1.00 79.81 724 GLU A C 1
ATOM 5621 O O . GLU A 1 724 ? -18.619 26.399 50.442 1.00 79.81 724 GLU A O 1
ATOM 5626 N N . ASN A 1 725 ? -19.199 28.548 50.162 1.00 85.25 725 ASN A N 1
ATOM 5627 C CA . ASN A 1 725 ? -20.628 28.278 49.991 1.00 85.25 725 ASN A CA 1
ATOM 5628 C C . ASN A 1 725 ? -20.934 27.852 48.544 1.00 85.25 725 ASN A C 1
ATOM 5630 O O . ASN A 1 725 ? -20.289 28.344 47.610 1.00 85.25 725 ASN A O 1
ATOM 5634 N N . GLY A 1 726 ? -21.995 27.061 48.368 1.00 85.50 726 GLY A N 1
ATOM 5635 C CA . GLY A 1 726 ? -22.644 26.810 47.077 1.00 85.50 726 GLY A CA 1
ATOM 5636 C C . GLY A 1 726 ? -22.663 25.343 46.657 1.00 85.50 726 GLY A C 1
ATOM 5637 O O . GLY A 1 726 ? -22.567 24.439 47.487 1.00 85.50 726 GLY A O 1
ATOM 5638 N N . ASP A 1 727 ? -22.828 25.133 45.356 1.00 84.94 727 ASP A N 1
ATOM 5639 C CA . ASP A 1 727 ? -22.900 23.834 44.694 1.00 84.94 727 ASP A CA 1
ATOM 5640 C C . ASP A 1 727 ? -21.578 23.068 44.822 1.00 84.94 727 ASP A C 1
ATOM 5642 O O . ASP A 1 727 ? -20.498 23.578 44.503 1.00 84.94 727 ASP A O 1
ATOM 5646 N N . HIS A 1 728 ? -21.682 21.823 45.278 1.00 81.88 728 HIS A N 1
ATOM 5647 C CA . HIS A 1 728 ? -20.590 20.866 45.338 1.00 81.88 728 HIS A CA 1
ATOM 5648 C C . HIS A 1 728 ? -21.015 19.516 44.788 1.00 81.88 728 HIS A C 1
ATOM 5650 O O . HIS A 1 728 ? -22.144 19.072 44.994 1.00 81.88 728 HIS A O 1
ATOM 5656 N N . TYR A 1 729 ? -20.070 18.856 44.134 1.00 80.56 729 TYR A N 1
ATOM 5657 C CA . TYR A 1 729 ? -20.284 17.579 43.472 1.00 80.56 729 TYR A CA 1
ATOM 5658 C C . TYR A 1 729 ? -19.546 16.472 44.215 1.00 80.56 729 TYR A C 1
ATOM 5660 O O . TYR A 1 729 ? -18.458 16.709 44.741 1.00 80.56 729 TYR A O 1
ATOM 5668 N N . ILE A 1 730 ? -20.152 15.290 44.289 1.00 80.75 730 ILE A N 1
ATOM 5669 C CA . ILE A 1 730 ? -19.532 14.042 44.736 1.00 80.75 730 ILE A CA 1
ATOM 5670 C C . ILE A 1 730 ? -19.473 13.126 43.523 1.00 80.75 730 ILE A C 1
ATOM 5672 O O . ILE A 1 730 ? -20.523 12.780 42.990 1.00 80.75 730 ILE A O 1
ATOM 5676 N N . HIS A 1 731 ? -18.273 12.721 43.129 1.00 75.62 731 HIS A N 1
ATOM 5677 C CA . HIS A 1 731 ? -18.045 11.756 42.059 1.00 75.62 731 HIS A CA 1
ATOM 5678 C C . HIS A 1 731 ? -17.667 10.416 42.673 1.00 75.62 731 HIS A C 1
ATOM 5680 O O . HIS A 1 731 ? -16.740 10.367 43.481 1.00 75.62 731 HIS A O 1
ATOM 5686 N N . LEU A 1 732 ? -18.377 9.351 42.319 1.00 76.69 732 LEU A N 1
ATOM 5687 C CA . LEU A 1 732 ? -18.112 7.981 42.744 1.00 76.69 732 LEU A CA 1
ATOM 5688 C C . LEU A 1 732 ? -17.564 7.177 41.569 1.00 76.69 732 LEU A C 1
ATOM 5690 O O . LEU A 1 732 ? -18.122 7.224 40.485 1.00 76.69 732 LEU A O 1
ATOM 5694 N N . THR A 1 733 ? -16.485 6.435 41.804 1.00 70.50 733 THR A N 1
ATOM 5695 C CA . THR A 1 733 ? -15.849 5.538 40.826 1.00 70.50 733 THR A CA 1
ATOM 5696 C C . THR A 1 733 ? -15.481 4.213 41.472 1.00 70.50 733 THR A C 1
ATOM 5698 O O . THR A 1 733 ? -15.286 4.131 42.690 1.00 70.50 733 THR A O 1
ATOM 5701 N N . GLY A 1 734 ? -15.357 3.159 40.670 1.00 64.94 734 GLY A N 1
ATOM 5702 C CA . GLY A 1 734 ? -15.070 1.815 41.161 1.00 64.94 734 GLY A CA 1
ATOM 5703 C C . GLY A 1 734 ? -14.343 0.951 40.128 1.00 64.94 734 GLY A C 1
ATOM 5704 O O . GLY A 1 734 ? -14.463 1.182 38.926 1.00 64.94 734 GLY A O 1
ATOM 5705 N N . PRO A 1 735 ? -13.587 -0.067 40.577 1.00 55.28 735 PRO A N 1
ATOM 5706 C CA . PRO A 1 735 ? -12.808 -0.946 39.700 1.00 55.28 735 PRO A CA 1
ATOM 5707 C C . PRO A 1 735 ? -13.657 -2.019 38.994 1.00 55.28 735 PRO A C 1
ATOM 5709 O O . PRO A 1 735 ? -13.114 -2.952 38.413 1.00 55.28 735 PRO A O 1
ATOM 5712 N N . GLY A 1 736 ? -14.984 -1.953 39.089 1.00 60.38 736 GLY A N 1
ATOM 5713 C CA . GLY A 1 736 ? -15.893 -2.945 38.529 1.00 60.38 736 GLY A CA 1
ATOM 5714 C C . GLY A 1 736 ? -17.344 -2.623 38.853 1.00 60.38 736 GLY A C 1
ATOM 5715 O O . GLY A 1 736 ? -17.632 -1.618 39.498 1.00 60.38 736 GLY A O 1
ATOM 5716 N N . SER A 1 737 ? -18.248 -3.505 38.435 1.00 69.38 737 SER A N 1
ATOM 5717 C CA . SER A 1 737 ? -19.685 -3.287 38.568 1.00 69.38 737 SER A CA 1
ATOM 5718 C C . SER A 1 737 ? -20.217 -3.600 39.974 1.00 69.38 737 SER A C 1
ATOM 5720 O O . SER A 1 737 ? -19.833 -4.608 40.581 1.00 69.38 737 SER A O 1
ATOM 5722 N N . GLY A 1 738 ? -21.178 -2.830 40.470 1.00 73.44 738 GLY A N 1
ATOM 5723 C CA . GLY A 1 738 ? -21.941 -3.148 41.668 1.00 73.44 738 GLY A CA 1
ATOM 5724 C C . GLY A 1 738 ? -22.808 -1.999 42.174 1.00 73.44 738 GLY A C 1
ATOM 5725 O O . GLY A 1 738 ? -22.658 -0.849 41.786 1.00 73.44 738 GLY A O 1
ATOM 5726 N N . THR A 1 739 ? -23.709 -2.316 43.099 1.00 79.81 739 THR A N 1
ATOM 5727 C CA . THR A 1 739 ? -24.676 -1.368 43.657 1.00 79.81 739 THR A CA 1
ATOM 5728 C C . THR A 1 739 ? -24.212 -0.788 44.986 1.00 79.81 739 THR A C 1
ATOM 5730 O O . THR A 1 739 ? -23.524 -1.453 45.781 1.00 79.81 739 THR A O 1
ATOM 5733 N N . TYR A 1 740 ? -24.642 0.443 45.249 1.00 84.81 740 TYR A N 1
ATOM 5734 C CA . TYR A 1 740 ? -24.373 1.166 46.482 1.00 84.81 740 TYR A CA 1
ATOM 5735 C C . TYR A 1 740 ? -25.540 2.093 46.878 1.00 84.81 740 TYR A C 1
ATOM 5737 O O . TYR A 1 740 ? -26.466 2.336 46.108 1.00 84.81 740 TYR A O 1
ATOM 5745 N N . GLU A 1 741 ? -25.497 2.618 48.101 1.00 86.50 741 GLU A N 1
ATOM 5746 C CA . GLU A 1 741 ? -26.316 3.758 48.533 1.00 86.50 741 GLU A CA 1
ATOM 5747 C C . GLU A 1 741 ? -25.427 4.860 49.118 1.00 86.50 741 GLU A C 1
ATOM 5749 O O . GLU A 1 741 ? -24.600 4.601 49.991 1.00 86.50 741 GLU A O 1
ATOM 5754 N N . LEU A 1 742 ? -25.616 6.097 48.663 1.00 86.94 742 LEU A N 1
ATOM 5755 C CA . LEU A 1 742 ? -24.888 7.285 49.107 1.00 86.94 742 LEU A CA 1
ATOM 5756 C C . LEU A 1 742 ? -25.764 8.146 50.027 1.00 86.94 742 LEU A C 1
ATOM 5758 O O . LEU A 1 742 ? -26.932 8.390 49.736 1.00 86.94 742 LEU A O 1
ATOM 5762 N N . VAL A 1 743 ? -25.197 8.669 51.114 1.00 88.50 743 VAL A N 1
ATOM 5763 C CA . VAL A 1 743 ? -25.830 9.705 51.944 1.00 88.50 743 VAL A CA 1
ATOM 5764 C C . VAL A 1 743 ? -24.807 10.725 52.434 1.00 88.50 743 VAL A C 1
ATOM 5766 O O . VAL A 1 743 ? -23.705 10.374 52.853 1.00 88.50 743 VAL A O 1
ATOM 5769 N N . VAL A 1 744 ? -25.203 11.998 52.443 1.00 86.75 744 VAL A N 1
ATOM 5770 C CA . VAL A 1 744 ? -24.416 13.102 53.011 1.00 86.75 744 VAL A CA 1
ATOM 5771 C C . VAL A 1 744 ? -25.134 13.652 54.236 1.00 86.75 744 VAL A C 1
ATOM 5773 O O . VAL A 1 744 ? -26.321 13.971 54.182 1.00 86.75 744 VAL A O 1
ATOM 5776 N N . THR A 1 745 ? -24.424 13.785 55.353 1.00 87.38 745 THR A N 1
ATOM 5777 C CA . THR A 1 745 ? -24.949 14.349 56.609 1.00 87.38 745 THR A CA 1
ATOM 5778 C C . THR A 1 745 ? -24.033 15.446 57.136 1.00 87.38 745 THR A C 1
ATOM 5780 O O . THR A 1 745 ? -22.849 15.455 56.830 1.00 87.38 745 THR A O 1
ATOM 5783 N N . VAL A 1 746 ? -24.564 16.384 57.920 1.00 85.25 746 VAL A N 1
ATOM 5784 C CA . VAL A 1 746 ? -23.753 17.417 58.586 1.00 85.25 746 VAL A CA 1
ATOM 5785 C C . VAL A 1 746 ? -23.174 16.834 59.877 1.00 85.25 746 VAL A C 1
ATOM 5787 O O . VAL A 1 746 ? -23.905 16.222 60.659 1.00 85.25 746 VAL A O 1
ATOM 5790 N N . ALA A 1 747 ? -21.874 17.009 60.109 1.00 81.06 747 ALA A N 1
ATOM 5791 C CA . ALA A 1 747 ? -21.225 16.614 61.350 1.00 81.06 747 ALA A CA 1
ATOM 5792 C C . ALA A 1 747 ? -21.703 17.528 62.486 1.00 81.06 747 ALA A C 1
ATOM 5794 O O . ALA A 1 747 ? -21.504 18.740 62.460 1.00 81.06 747 ALA A O 1
ATOM 5795 N N . VAL A 1 748 ? -22.339 16.954 63.506 1.00 70.69 748 VAL A N 1
ATOM 5796 C CA . VAL A 1 748 ? -22.745 17.721 64.688 1.00 70.69 748 VAL A CA 1
ATOM 5797 C C . VAL A 1 748 ? -21.492 18.029 65.504 1.00 70.69 748 VAL A C 1
ATOM 5799 O O . VAL A 1 748 ? -20.876 17.121 66.060 1.00 70.69 748 VAL A O 1
ATOM 5802 N N . THR A 1 749 ? -21.111 19.302 65.595 1.00 51.28 749 THR A N 1
ATOM 5803 C CA . THR A 1 749 ? -20.121 19.739 66.581 1.00 51.28 749 THR A CA 1
ATOM 5804 C C . THR A 1 749 ? -20.764 19.660 67.964 1.00 51.28 749 THR A C 1
ATOM 5806 O O . THR A 1 749 ? -21.624 20.464 68.322 1.00 51.28 749 THR A O 1
ATOM 5809 N N . GLU A 1 750 ? -20.387 18.662 68.766 1.00 41.56 750 GLU A N 1
ATOM 5810 C CA . GLU A 1 750 ? -20.664 18.722 70.200 1.00 41.56 750 GLU A CA 1
ATOM 5811 C C . GLU A 1 750 ? -19.888 19.913 70.766 1.00 41.56 750 GLU A C 1
ATOM 5813 O O . GLU A 1 750 ? -18.661 19.895 70.866 1.00 41.56 750 GLU A O 1
ATOM 5818 N N . SER A 1 751 ? -20.603 20.980 71.125 1.00 36.78 751 SER A N 1
ATOM 5819 C CA . SER A 1 751 ? -20.033 22.027 71.958 1.00 36.78 751 SER A CA 1
ATOM 5820 C C . SER A 1 751 ? -19.658 21.395 73.296 1.00 36.78 751 SER A C 1
ATOM 5822 O O . SER A 1 751 ? -20.537 21.080 74.102 1.00 36.78 751 SER A O 1
ATOM 5824 N N . THR A 1 752 ? -18.367 21.222 73.562 1.00 38.28 752 THR A N 1
ATOM 5825 C CA . THR A 1 752 ? -17.889 21.047 74.932 1.00 38.28 752 THR A CA 1
ATOM 5826 C C . THR A 1 752 ? -18.163 22.353 75.672 1.00 38.28 752 THR A C 1
ATOM 5828 O O . THR A 1 752 ? -17.386 23.304 75.587 1.00 38.28 752 THR A O 1
ATOM 5831 N N . SER A 1 753 ? -19.312 22.440 76.341 1.00 34.62 753 SER A N 1
ATOM 5832 C CA . SER A 1 753 ? -19.515 23.425 77.395 1.00 34.62 753 SER A CA 1
ATOM 5833 C C . SER A 1 753 ? -18.700 22.975 78.604 1.00 34.62 753 SER A C 1
ATOM 5835 O O . SER A 1 753 ? -18.990 21.919 79.168 1.00 34.62 753 SER A O 1
ATOM 5837 N N . ASP A 1 754 ? -17.686 23.760 78.962 1.00 39.28 754 ASP A N 1
ATOM 5838 C CA . ASP A 1 754 ? -17.051 23.712 80.279 1.00 39.28 754 ASP A CA 1
ATOM 5839 C C . ASP A 1 754 ? -18.118 23.845 81.378 1.00 39.28 754 ASP A C 1
ATOM 5841 O O . ASP A 1 754 ? -18.871 24.824 81.393 1.00 39.28 754 ASP A O 1
ATOM 5845 N N . ASP A 1 755 ? -18.130 22.879 82.298 1.00 32.78 755 ASP A N 1
ATOM 5846 C CA . ASP A 1 755 ? -18.499 23.047 83.709 1.00 32.78 755 ASP A CA 1
ATOM 5847 C C . ASP A 1 755 ? -17.609 22.134 84.573 1.00 32.78 755 ASP A C 1
ATOM 5849 O O . ASP A 1 755 ? -17.461 20.935 84.221 1.00 32.78 755 ASP A O 1
#

Radius of gyration: 34.26 Å; chains: 1; bounding box: 81×48×122 Å

Foldseek 3Di:
DDDDDDDDLPDLDDDPFAFVLSLLVNADPQLVVQCCVLQPPCSVVRRHHTLAADLHNDLSCLSSLLSGDQVSSLNSLLNRLQVLLCQLQVHHDDPQLSVLLSLLSVPPSSNVLSVVSVVPDDDDDDDDDDPDDDPPDPPPDDRSSLLSVQPRCLVRPVQLLVQLLQVLLPHHPVLDDPQLSVQLSLCSSVASSSCRRHPPNQQLLNNLSSLLSCLQSPVPRSVVSLCVVVVNPDDDDDPQLSVQSNLLSPPPCLNVVPDDDDPDGPVVSSVVNVLSSCLSVLVRPDLPPPPPPPQPARSPPPAAEDEAPRKDKDKQFAAFGKHKYKYFDAAFWKKKKKKKWFPPWDWQWWWWWDDPPRTHTDRFDWDDDDTIIIGIFMDTDNHGGMIMIMTTTHTHGMIMMMIHMHIDDDDAPADPDPVRAAEDEAPDKAKHKQAGAPRKHKHKYWDAAQFKKKKKKAFDPFQAKKKFKADPVRHTDDIFGASDPVRMGMDIDGHNHTDMIMIIMDGNGITMMMIHMYGFDAPAGPDPVDAAEADAPDKDKGKQRFAPRKHKYKDWDAAQWKKKKWKAFDPFQAKKKFKAQRPPDTPWIFGDDPSGRIGMDMDGDRHGHMMMMIIDGDGIGMIMMHMHTDDGQDDFPPAAEADAPDKDKDKQAFAQGKHKHKYWDAAFWKKKKKKAFDPAPDKFKDKADGSDDDRPDDDDDDDDGDDFDDDPRSMGMDIDGHRHTTMMMMMMGGRTIGMMIIHMHTDDPDPPDDD

Sequence (755 aa):
MQTSPAQSVAEFELEEGEKWRAVYSQISSAEQECMRDAVGPHLDLFLQRRVELDGGIGTWMAPLFACLTLDHARTVFIVASERYLEDALGSPLDQAVEDCWRESLADADVVAAFAYEVSGVRTYAAPAGTPFPDLKISARQPGIGQRLLMGALPDCAPELVLEALLDRFSLTLPELAQIERECLTERLVHVNVPAVIDPRSDRIVGVLEAAESLGTCAPRSFVARLSELVGVESLVLDTARLTCVEQLMSISDLSSSIVSPPHVGHWRTLSILWFFLLSCWPEQVPSERDADPEDDHPIRRNDTRVNVGEPVQDVMDGIADIDWFDFEGDEGSHYIIDLRVANDQPFYGIIALQNDETRQYGFPSVSEDAGYTLHRLIVRAPESDHHRLQVVGHVYGHAPYTLSITEAEIEDDHGDTPTDATLAAVGEVIDAELEFDFDTDVFVFEAEADRTYLIETVLETLYSSTLSLEHNSGELLKQDYNDDDPGSARVVWTAPSSGRFVIKVRGIGRGEYTLAIWQPPDDHSNSSWTPTSLPLSASVAGKIDYVGDRDLFVFEAEQNNSYEITVSLGTLSDSELNVGIGDGSWVASNDDDRGSLSSRVVWRADDSRQYYITVWGRGTGTYTISAAQVDPLPMVGDAAVLPFGTLAPGSLDFAGDHDSYLFQATAGETYIITVYLYSLASVKYEVGKSADCPPDICALSERERQWSGFDESRISRAVWTAEENGDHYIHLTGPGSGTYELVVTVAVTESTSDD

pLDDT: mean 71.55, std 17.12, range [27.03, 97.62]

Secondary structure (DSSP, 8-state):
--PPPPPPPPP----TT-BHHHHHHHS-HHHHHHHHHHHGGGHHHHTTSBS--SSS--TTSHHHHTTS-HHHHHHHHHHHHHHHHHHHHTSPPPHHHHHHHHHHTTS--HHHHHHHHHHTPPP----S-SS--------SS--HHHHHHHHHHHHH-HHHHHHHHHHTTT--GGGS-HHHHHHHHHHGGGS-HHHHH-TT---HHHHHHHHHHHHHH-HHHHHHHHHHHTT-------HHHHHHHHHHHH-THHHHHT---S---HHHHHHHHHHHHHHT-GGGS-TTS---TT-SS-SS---EE--TT--EEEEE-SEEEEEEEEEEE-TT-EEEEEEEEETTS----EEEEE-TTT-EEE--EEEEETTEEEEEEEEE-SSSEEEEEEEEEE-SS-EEEEEEEEEE----SS-SSTTT-EEPPTT-EEEEEE-STT--EEEEEEEPTT-EEEEEEEESS-S-EEEEEEETTS-EEEEES--BTTTB-EEEEE-SSSEEEEEEEEESSSEEEEEEEE----SS-SSTTSPEE--BT-EEEEEE-STT--EEEEEEEPTT-EEEEEEEESS-S-EEEEEE-SSS-EEEEES-BTTBS--EEEEE-SSSEEEEEEEEESSSEEEEEEEEEESPPPPTT-PEE--TT--EEEEE-STT-EEEEEEEE-TT-EEEEEEEESS-S--EEEEES-----TT----SS------PPPTTSEEEEEEE-SSSEEEEEEEE-SS-EEEEEEEEE---------